Protein 2QMM (pdb70)

Organism: Archaeoglobus fulgidus (strain ATCC 49558 / DSM 4304 / JCM 9628 / NBRC 100126 / VC-16) (NCBI:txid224325)

Radius of gyration: 20.53 Å; Cα contacts (8 Å, |Δi|>4): 868; chains: 2; bounding box: 41×50×58 Å

Nearest PDB structures (foldseek):
  2qmm-assembly1_B  TM=1.003E+00  e=4.611E-43  Archaeoglobus fulgidus DSM 4304
  3ai9-assembly1_X-2  TM=9.465E-01  e=9.111E-26  Methanocaldococcus jannaschii
  3aia-assembly1_B  TM=9.399E-01  e=1.094E-24  Methanocaldococcus jannaschii
  2qwv-assembly1_B  TM=9.094E-01  e=4.463E-18  Vibrio cholerae O1 biovar El Tor str. N16961
  2qwv-assembly1_A  TM=8.993E-01  e=8.805E-17  Vibrio cholerae O1 biovar El Tor str. N16961

Structure (mmCIF, N/CA/C/O backbone):
data_2QMM
#
_entry.id   2QMM
#
_cell.length_a   70.309
_cell.length_b   79.384
_cell.length_c   105.444
_cell.angle_alpha   90.00
_cell.angle_beta   90.00
_cell.angle_gamma   90.00
#
_symmetry.space_group_name_H-M   'P 21 21 21'
#
loop_
_entity.id
_entity.type
_entity.pdbx_description
1 polymer 'UPF0217 protein AF_1056'
2 non-polymer S-ADENOSYLMETHIONINE
3 water water
#
loop_
_atom_site.group_PDB
_atom_site.id
_atom_site.type_symbol
_atom_site.label_atom_id
_atom_site.label_alt_id
_atom_site.label_comp_id
_atom_site.label_asym_id
_atom_site.label_entity_id
_atom_site.label_seq_id
_atom_site.pdbx_PDB_ins_code
_atom_site.Cartn_x
_atom_site.Cartn_y
_atom_site.Cartn_z
_atom_site.occupancy
_atom_site.B_iso_or_equiv
_atom_site.auth_seq_id
_atom_site.auth_comp_id
_atom_site.auth_asym_id
_atom_site.auth_atom_id
_atom_site.pdbx_PDB_model_num
ATOM 1 N N . ALA A 1 3 ? -13.882 46.297 -15.081 1.00 27.02 94 ALA A N 1
ATOM 2 C CA . ALA A 1 3 ? -12.448 45.904 -14.975 1.00 25.91 94 ALA A CA 1
ATOM 3 C C . ALA A 1 3 ? -12.316 44.435 -15.391 1.00 24.81 94 ALA A C 1
ATOM 4 O O . ALA A 1 3 ? -13.066 43.569 -14.919 1.00 25.35 94 ALA A O 1
ATOM 6 N N . VAL A 1 4 ? -11.375 44.154 -16.284 1.00 22.60 95 VAL A N 1
ATOM 7 C CA . VAL A 1 4 ? -11.136 42.790 -16.738 1.00 20.92 95 VAL A CA 1
ATOM 8 C C . VAL A 1 4 ? -9.624 42.605 -16.807 1.00 19.90 95 VAL A C 1
ATOM 9 O O . VAL A 1 4 ? -8.875 43.586 -16.864 1.00 20.46 95 VAL A O 1
ATOM 13 N N . ARG A 1 5 ? -9.169 41.355 -16.772 1.00 17.05 96 ARG A N 1
ATOM 14 C CA . ARG A 1 5 ? -7.728 41.109 -16.824 1.00 15.35 96 ARG A CA 1
ATOM 15 C C . ARG A 1 5 ? -7.518 40.039 -17.871 1.00 14.80 96 ARG A C 1
ATOM 16 O O . ARG A 1 5 ? -8.276 39.080 -17.911 1.00 14.07 96 ARG A O 1
ATOM 24 N N . GLY A 1 6 ? -6.489 40.190 -18.710 1.00 13.67 97 GLY A N 1
ATOM 25 C CA . GLY A 1 6 ? -6.204 39.222 -19.765 1.00 13.10 97 GLY A CA 1
ATOM 26 C C . GLY A 1 6 ? -4.738 38.839 -19.812 1.00 12.50 97 GLY A C 1
ATOM 27 O O . GLY A 1 6 ? -3.907 39.635 -19.403 1.00 13.03 97 GLY A O 1
ATOM 28 N N . PHE A 1 7 ? -4.425 37.619 -20.293 1.00 11.13 98 PHE A N 1
ATOM 29 C CA . PHE A 1 7 ? -3.021 37.152 -20.479 1.00 11.12 98 PHE A CA 1
ATOM 30 C C . PHE A 1 7 ? -2.909 36.499 -21.824 1.00 12.08 98 PHE A C 1
ATOM 31 O O . PHE A 1 7 ? -3.805 35.750 -22.217 1.00 13.15 98 PHE A O 1
ATOM 39 N N . LEU A 1 8 ? -1.823 36.800 -22.553 1.00 11.78 99 LEU A N 1
ATOM 40 C CA . LEU A 1 8 ? -1.531 36.139 -23.801 1.00 12.25 99 LEU A CA 1
ATOM 41 C C . LEU A 1 8 ? -0.154 35.525 -23.621 1.00 12.01 99 LEU A C 1
ATOM 42 O O . LEU A 1 8 ? 0.833 36.251 -23.401 1.00 13.03 99 LEU A O 1
ATOM 47 N N . ILE A 1 9 ? -0.119 34.200 -23.622 1.00 11.44 100 ILE A N 1
ATOM 48 C CA . ILE A 1 9 ? 1.136 33.479 -23.437 1.00 12.82 100 ILE A CA 1
ATOM 49 C C . ILE A 1 9 ? 1.554 32.918 -24.790 1.00 12.01 100 ILE A C 1
ATOM 50 O O . ILE A 1 9 ? 0.791 32.182 -25.428 1.00 12.73 100 ILE A O 1
ATOM 55 N N . VAL A 1 10 ? 2.781 33.219 -25.227 1.00 12.21 101 VAL A N 1
ATOM 56 C CA . VAL A 1 10 ? 3.219 32.850 -26.571 1.00 13.98 101 VAL A CA 1
ATOM 57 C C . VAL A 1 10 ? 4.134 31.604 -26.447 1.00 13.90 101 VAL A C 1
ATOM 58 O O . VAL A 1 10 ? 5.242 31.695 -25.912 1.00 14.94 101 VAL A O 1
ATOM 62 N N . GLY A 1 11 ? 3.655 30.455 -26.943 1.00 13.65 102 GLY A N 1
ATOM 63 C CA . GLY A 1 11 ? 4.368 29.181 -26.855 1.00 13.59 102 GLY A CA 1
ATOM 64 C C . GLY A 1 11 ? 5.000 28.899 -28.203 1.00 14.54 102 GLY A C 1
ATOM 65 O O . GLY A 1 11 ? 4.369 28.310 -29.071 1.00 14.16 102 GLY A O 1
ATOM 66 N N . ASN A 1 12 ? 6.229 29.359 -28.407 1.00 14.43 103 ASN A N 1
ATOM 67 C CA . ASN A 1 12 ? 6.812 29.284 -29.763 1.00 15.80 103 ASN A CA 1
ATOM 68 C C . ASN A 1 12 ? 7.059 27.852 -30.253 1.00 16.23 103 ASN A C 1
ATOM 69 O O . ASN A 1 12 ? 7.149 27.586 -31.471 1.00 16.28 103 ASN A O 1
ATOM 74 N N . LYS A 1 13 ? 7.122 26.935 -29.297 1.00 15.03 104 LYS A N 1
ATOM 75 C CA . LYS A 1 13 ? 7.412 25.525 -29.604 1.00 16.15 104 LYS A CA 1
ATOM 76 C C . LYS A 1 13 ? 6.248 24.578 -29.334 1.00 15.47 104 LYS A C 1
ATOM 77 O O . LYS A 1 13 ? 6.291 23.394 -29.712 1.00 14.33 104 LYS A O 1
ATOM 83 N N . ALA A 1 14 ? 5.183 25.115 -28.749 1.00 15.14 105 ALA A N 1
ATOM 84 C CA . ALA A 1 14 ? 4.094 24.290 -28.194 1.00 14.91 105 ALA A CA 1
ATOM 85 C C . ALA A 1 14 ? 3.343 23.525 -29.281 1.00 15.78 105 ALA A C 1
ATOM 86 O O . ALA A 1 14 ? 2.980 24.087 -30.308 1.00 15.16 105 ALA A O 1
ATOM 88 N N . PHE A 1 15 ? 3.143 22.225 -29.059 1.00 15.27 106 PHE A N 1
ATOM 89 C CA . PHE A 1 15 ? 2.525 21.370 -30.069 1.00 15.35 106 PHE A CA 1
ATOM 90 C C . PHE A 1 15 ? 1.147 21.838 -30.436 1.00 15.10 106 PHE A C 1
ATOM 91 O O . PHE A 1 15 ? 0.469 22.461 -29.624 1.00 15.03 106 PHE A O 1
ATOM 99 N N . THR A 1 16 ? 0.748 21.579 -31.681 1.00 14.28 107 THR A N 1
ATOM 100 C CA . THR A 1 16 ? -0.557 22.003 -32.173 1.00 14.52 107 THR A CA 1
ATOM 101 C C . THR A 1 16 ? -1.512 20.847 -32.587 1.00 15.96 107 THR A C 1
ATOM 102 O O . THR A 1 16 ? -2.501 21.044 -33.307 1.00 15.88 107 THR A O 1
ATOM 106 N N . GLN A 1 17 ? -1.219 19.654 -32.099 1.00 17.13 108 GLN A N 1
ATOM 107 C CA . GLN A 1 17 ? -2.150 18.542 -32.183 1.00 18.33 108 GLN A CA 1
ATOM 108 C C . GLN A 1 17 ? -2.131 17.792 -30.831 1.00 17.43 108 GLN A C 1
ATOM 109 O O . GLN A 1 17 ? -1.246 18.055 -29.989 1.00 18.49 108 GLN A O 1
ATOM 115 N N . PRO A 1 18 ? -3.135 16.914 -30.577 1.00 16.72 109 PRO A N 1
ATOM 116 C CA . PRO A 1 18 ? -3.080 16.145 -29.315 1.00 16.72 109 PRO A CA 1
ATOM 117 C C . PRO A 1 18 ? -1.685 15.535 -29.040 1.00 16.01 109 PRO A C 1
ATOM 118 O O . PRO A 1 18 ? -0.954 15.166 -29.964 1.00 15.73 109 PRO A O 1
ATOM 122 N N . PHE A 1 19 ? -1.307 15.471 -27.765 1.00 15.02 110 PHE A N 1
ATOM 123 C CA . PHE A 1 19 ? 0.051 15.111 -27.352 1.00 15.54 110 PHE A CA 1
ATOM 124 C C . PHE A 1 19 ? -0.023 14.197 -26.116 1.00 15.25 110 PHE A C 1
ATOM 125 O O . PHE A 1 19 ? -1.077 14.067 -25.492 1.00 16.32 110 PHE A O 1
ATOM 133 N N . SER A 1 20 ? 1.096 13.617 -25.715 1.00 15.83 111 SER A N 1
ATOM 134 C CA . SER A 1 20 ? 1.053 12.673 -24.581 1.00 16.64 111 SER A CA 1
ATOM 135 C C . SER A 1 20 ? 1.039 13.395 -23.236 1.00 16.32 111 SER A C 1
ATOM 136 O O . SER A 1 20 ? 1.900 14.217 -22.978 1.00 16.59 111 SER A O 1
ATOM 139 N N . LEU A 1 21 ? 0.118 13.012 -22.366 1.00 15.89 112 LEU A N 1
ATOM 140 C CA . LEU A 1 21 ? -0.015 13.722 -21.095 1.00 16.99 112 LEU A CA 1
ATOM 141 C C . LEU A 1 21 ? 1.071 13.428 -20.076 1.00 17.43 112 LEU A C 1
ATOM 142 O O . LEU A 1 21 ? 1.137 14.111 -19.040 1.00 18.39 112 LEU A O 1
ATOM 147 N N . ASN A 1 22 ? 1.893 12.401 -20.334 1.00 16.49 113 ASN A N 1
ATOM 148 C CA . ASN A 1 22 ? 2.934 12.021 -19.388 1.00 16.93 113 ASN A CA 1
ATOM 149 C C . ASN A 1 22 ? 4.188 12.847 -19.620 1.00 17.10 113 ASN A C 1
ATOM 150 O O . ASN A 1 22 ? 5.133 12.714 -18.843 1.00 17.73 113 ASN A O 1
ATOM 155 N N . ASP A 1 23 ? 4.249 13.620 -20.724 1.00 16.25 114 ASP A N 1
ATOM 156 C CA . ASP A 1 23 ? 5.481 14.367 -21.025 1.00 15.72 114 ASP A CA 1
ATOM 157 C C . ASP A 1 23 ? 5.175 15.788 -21.516 1.00 14.15 114 ASP A C 1
ATOM 158 O O . ASP A 1 23 ? 5.258 16.084 -22.710 1.00 13.79 114 ASP A O 1
ATOM 163 N N . LEU A 1 24 ? 4.794 16.655 -20.580 1.00 13.89 115 LEU A N 1
ATOM 164 C CA . LEU A 1 24 ? 4.346 17.982 -20.951 1.00 13.54 115 LEU A CA 1
ATOM 165 C C . LEU A 1 24 ? 5.493 18.822 -21.463 1.00 14.20 115 LEU A C 1
ATOM 166 O O . LEU A 1 24 ? 5.309 19.490 -22.438 1.00 15.32 115 LEU A O 1
ATOM 171 N N . PRO A 1 25 ? 6.687 18.768 -20.831 1.00 14.71 116 PRO A N 1
ATOM 172 C CA . PRO A 1 25 ? 7.822 19.511 -21.425 1.00 15.00 116 PRO A CA 1
ATOM 173 C C . PRO A 1 25 ? 8.199 19.059 -22.834 1.00 15.26 116 PRO A C 1
ATOM 174 O O . PRO A 1 25 ? 8.570 19.897 -23.673 1.00 14.85 116 PRO A O 1
ATOM 178 N N . GLY A 1 26 ? 8.060 17.759 -23.106 1.00 14.41 117 GLY A N 1
ATOM 179 C CA . GLY A 1 26 ? 8.375 17.225 -24.425 1.00 15.04 117 GLY A CA 1
ATOM 180 C C . GLY A 1 26 ? 7.414 17.617 -25.525 1.00 15.39 117 GLY A C 1
ATOM 181 O O . GLY A 1 26 ? 7.704 17.420 -26.700 1.00 16.36 117 GLY A O 1
ATOM 182 N N . ALA A 1 27 ? 6.241 18.142 -25.167 1.00 13.81 118 ALA A N 1
ATOM 183 C CA . ALA A 1 27 ? 5.287 18.633 -26.165 1.00 14.46 118 ALA A CA 1
ATOM 184 C C . ALA A 1 27 ? 5.538 20.143 -26.461 1.00 15.14 118 ALA A C 1
ATOM 185 O O . ALA A 1 27 ? 4.592 20.922 -26.541 1.00 14.34 118 ALA A O 1
ATOM 187 N N . GLY A 1 28 ? 6.815 20.523 -26.581 1.00 15.18 119 GLY A N 1
ATOM 188 C CA . GLY A 1 28 ? 7.202 21.889 -26.957 1.00 15.49 119 GLY A CA 1
ATOM 189 C C . GLY A 1 28 ? 6.993 22.862 -25.798 1.00 15.40 119 GLY A C 1
ATOM 190 O O . GLY A 1 28 ? 6.522 23.982 -25.991 1.00 15.40 119 GLY A O 1
ATOM 191 N N . ARG A 1 29 ? 7.352 22.401 -24.600 1.00 15.06 120 ARG A N 1
ATOM 192 C CA . ARG A 1 29 ? 7.288 23.160 -23.329 1.00 15.08 120 ARG A CA 1
ATOM 193 C C . ARG A 1 29 ? 5.828 23.525 -23.060 1.00 14.17 120 ARG A C 1
ATOM 194 O O . ARG A 1 29 ? 5.500 24.626 -22.656 1.00 13.06 120 ARG A O 1
ATOM 202 N N . MET A 1 30 ? 4.956 22.537 -23.241 1.00 14.18 121 MET A N 1
ATOM 203 C CA . MET A 1 30 ? 3.535 22.712 -22.937 1.00 13.55 121 MET A CA 1
ATOM 204 C C . MET A 1 30 ? 3.327 22.972 -21.456 1.00 12.90 121 MET A C 1
ATOM 205 O O . MET A 1 30 ? 2.340 23.597 -21.077 1.00 11.89 121 MET A O 1
ATOM 210 N N . ASP A 1 31 ? 4.227 22.453 -20.608 1.00 12.43 122 ASP A N 1
ATOM 211 C CA . ASP A 1 31 ? 4.140 22.667 -19.165 1.00 12.61 122 ASP A CA 1
ATOM 212 C C . ASP A 1 31 ? 4.164 24.159 -18.788 1.00 12.78 122 ASP A C 1
ATOM 213 O O . ASP A 1 31 ? 3.499 24.583 -17.823 1.00 12.01 122 ASP A O 1
ATOM 218 N N . VAL A 1 32 ? 4.890 24.963 -19.565 1.00 11.73 123 VAL A N 1
ATOM 219 C CA . VAL A 1 32 ? 4.958 26.414 -19.272 1.00 12.40 123 VAL A CA 1
ATOM 220 C C . VAL A 1 32 ? 3.552 26.973 -19.468 1.00 12.34 123 VAL A C 1
ATOM 221 O O . VAL A 1 32 ? 3.025 27.726 -18.610 1.00 12.30 123 VAL A O 1
ATOM 225 N N . LEU A 1 33 ? 2.921 26.598 -20.581 1.00 12.12 124 LEU A N 1
ATOM 226 C CA . LEU A 1 33 ? 1.578 27.113 -20.889 1.00 12.64 124 LEU A CA 1
ATOM 227 C C . LEU A 1 33 ? 0.565 26.695 -19.814 1.00 12.39 124 LEU A C 1
ATOM 228 O O . LEU A 1 33 ? -0.284 27.506 -19.396 1.00 12.73 124 LEU A O 1
ATOM 233 N N . CYS A 1 34 ? 0.649 25.443 -19.364 1.00 12.80 125 CYS A N 1
ATOM 234 C CA . CYS A 1 34 ? -0.197 24.953 -18.271 1.00 11.93 125 CYS A CA 1
ATOM 235 C C . CYS A 1 34 ? 0.002 25.750 -16.993 1.00 11.83 125 CYS A C 1
ATOM 236 O O . CYS A 1 34 ? -0.987 26.098 -16.335 1.00 12.95 125 CYS A O 1
ATOM 239 N N . ARG A 1 35 ? 1.262 26.006 -16.613 1.00 10.64 126 ARG A N 1
ATOM 240 C CA . ARG A 1 35 ? 1.517 26.738 -15.364 1.00 11.34 126 ARG A CA 1
ATOM 241 C C . ARG A 1 35 ? 0.982 28.164 -15.421 1.00 10.86 126 ARG A C 1
ATOM 242 O O . ARG A 1 35 ? 0.423 28.663 -14.424 1.00 11.21 126 ARG A O 1
ATOM 250 N N . CYS A 1 36 ? 1.178 28.833 -16.580 1.00 10.89 127 CYS A N 1
ATOM 251 C CA . CYS A 1 36 ? 0.706 30.223 -16.730 1.00 9.86 127 CYS A CA 1
ATOM 252 C C . CYS A 1 36 ? -0.831 30.222 -16.637 1.00 10.56 127 CYS A C 1
ATOM 253 O O . CYS A 1 36 ? -1.408 31.142 -16.050 1.00 11.13 127 CYS A O 1
ATOM 256 N N . THR A 1 37 ? -1.484 29.245 -17.264 1.00 9.50 128 THR A N 1
ATOM 257 C CA . THR A 1 37 ? -2.961 29.213 -17.265 1.00 11.29 128 THR A CA 1
ATOM 258 C C . THR A 1 37 ? -3.475 29.091 -15.834 1.00 11.11 128 THR A C 1
ATOM 259 O O . THR A 1 37 ? -4.378 29.826 -15.393 1.00 11.87 128 THR A O 1
ATOM 263 N N . SER A 1 38 ? -2.887 28.148 -15.084 1.00 11.31 129 SER A N 1
ATOM 264 C CA . SER A 1 38 ? -3.245 27.929 -13.708 1.00 10.78 129 SER A CA 1
ATOM 265 C C . SER A 1 38 ? -3.034 29.188 -12.846 1.00 11.33 129 SER A C 1
ATOM 266 O O . SER A 1 38 ? -3.961 29.648 -12.158 1.00 9.81 129 SER A O 1
ATOM 269 N N . GLN A 1 39 ? -1.855 29.792 -12.925 1.00 10.32 130 GLN A N 1
ATOM 270 C CA . GLN A 1 39 ? -1.560 30.985 -12.137 1.00 11.37 130 GLN A CA 1
ATOM 271 C C . GLN A 1 39 ? -2.404 32.209 -12.539 1.00 11.31 130 GLN A C 1
ATOM 272 O O . GLN A 1 39 ? -2.629 33.078 -11.714 1.00 11.91 130 GLN A O 1
ATOM 278 N N . ALA A 1 40 ? -2.878 32.248 -13.783 1.00 11.12 131 ALA A N 1
ATOM 279 C CA . ALA A 1 40 ? -3.741 33.362 -14.295 1.00 11.91 131 ALA A CA 1
ATOM 280 C C . ALA A 1 40 ? -5.134 33.277 -13.694 1.00 12.30 131 ALA A C 1
ATOM 281 O O . ALA A 1 40 ? -5.767 34.306 -13.414 1.00 12.65 131 ALA A O 1
ATOM 283 N N . LEU A 1 41 ? -5.610 32.038 -13.534 1.00 11.61 132 LEU A N 1
ATOM 284 C CA . LEU A 1 41 ? -7.020 31.745 -13.218 1.00 11.99 132 LEU A CA 1
ATOM 285 C C . LEU A 1 41 ? -7.309 31.515 -11.746 1.00 12.88 132 LEU A C 1
ATOM 286 O O . LEU A 1 41 ? -8.350 31.954 -11.265 1.00 14.58 132 LEU A O 1
ATOM 291 N N . PHE A 1 42 ? -6.421 30.819 -11.032 1.00 12.85 133 PHE A N 1
ATOM 292 C CA . PHE A 1 42 ? -6.779 30.316 -9.691 1.00 12.47 133 PHE A CA 1
ATOM 293 C C . PHE A 1 42 ? -6.254 31.126 -8.527 1.00 13.48 133 PHE A C 1
ATOM 294 O O . PHE A 1 42 ? -5.084 31.534 -8.487 1.00 12.24 133 PHE A O 1
ATOM 302 N N . ILE A 1 43 ? -7.132 31.271 -7.534 1.00 13.58 134 ILE A N 1
ATOM 303 C CA . ILE A 1 43 ? -6.736 31.653 -6.198 1.00 13.71 134 ILE A CA 1
ATOM 304 C C . ILE A 1 43 ? -7.335 30.670 -5.173 1.00 14.43 134 ILE A C 1
ATOM 305 O O . ILE A 1 43 ? -7.913 29.650 -5.546 1.00 14.01 134 ILE A O 1
ATOM 310 N N . SER A 1 44 ? -7.181 30.961 -3.891 1.00 16.03 135 SER A N 1
ATOM 311 C CA . SER A 1 44 ? -7.439 29.888 -2.935 1.00 17.90 135 SER A CA 1
ATOM 312 C C . SER A 1 44 ? -8.918 29.444 -2.975 1.00 18.34 135 SER A C 1
ATOM 313 O O . SER A 1 44 ? -9.194 28.229 -2.905 1.00 17.57 135 SER A O 1
ATOM 316 N N . HIS A 1 45 ? -9.821 30.398 -3.218 1.00 17.21 136 HIS A N 1
ATOM 317 C CA . HIS A 1 45 ? -11.282 30.128 -3.281 1.00 20.04 136 HIS A CA 1
ATOM 318 C C . HIS A 1 45 ? -11.807 29.574 -4.593 1.00 18.89 136 HIS A C 1
ATOM 319 O O . HIS A 1 45 ? -12.947 29.112 -4.654 1.00 20.44 136 HIS A O 1
ATOM 326 N N . GLY A 1 46 ? -11.002 29.597 -5.647 1.00 17.95 137 GLY A N 1
ATOM 327 C CA . GLY A 1 46 ? -11.472 29.155 -6.945 1.00 16.46 137 GLY A CA 1
ATOM 328 C C . GLY A 1 46 ? -10.961 30.074 -8.035 1.00 16.60 137 GLY A C 1
ATOM 329 O O . GLY A 1 46 ? -9.831 30.595 -7.955 1.00 16.50 137 GLY A O 1
ATOM 330 N N . ILE A 1 47 ? -11.772 30.270 -9.053 1.00 15.87 138 ILE A N 1
ATOM 331 C CA . ILE A 1 47 ? -11.305 30.943 -10.280 1.00 16.25 138 ILE A CA 1
ATOM 332 C C . ILE A 1 47 ? -11.623 32.433 -10.214 1.00 17.03 138 ILE A C 1
ATOM 333 O O . ILE A 1 47 ? -12.687 32.851 -9.682 1.00 16.48 138 ILE A O 1
ATOM 338 N N . ARG A 1 48 ? -10.684 33.240 -10.700 1.00 16.55 139 ARG A N 1
ATOM 339 C CA . ARG A 1 48 ? -10.912 34.669 -10.838 1.00 17.59 139 ARG A CA 1
ATOM 340 C C . ARG A 1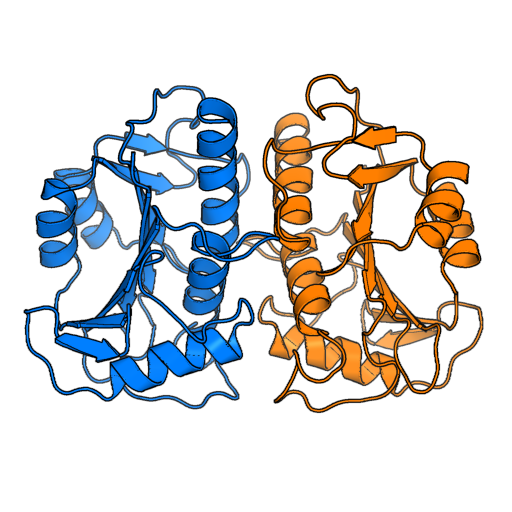 48 ? -11.846 34.870 -12.040 1.00 18.25 139 ARG A C 1
ATOM 341 O O . ARG A 1 48 ? -11.454 34.667 -13.172 1.00 18.85 139 ARG A O 1
ATOM 349 N N . ARG A 1 49 ? -13.066 35.317 -11.800 1.00 20.44 140 ARG A N 1
ATOM 350 C CA . ARG A 1 49 ? -14.036 35.373 -12.914 1.00 22.69 140 ARG A CA 1
ATOM 351 C C . ARG A 1 49 ? -13.887 36.533 -13.941 1.00 21.52 140 ARG A C 1
ATOM 352 O O . ARG A 1 49 ? -14.596 36.570 -14.938 1.00 21.41 140 ARG A O 1
ATOM 360 N N . ASP A 1 50 ? -12.971 37.457 -13.692 1.00 19.85 141 ASP A N 1
ATOM 361 C CA . ASP A 1 50 ? -12.746 38.594 -14.626 1.00 19.91 141 ASP A CA 1
ATOM 362 C C . ASP A 1 50 ? -11.527 38.357 -15.517 1.00 17.56 141 ASP A C 1
ATOM 363 O O . ASP A 1 50 ? -11.023 39.292 -16.162 1.00 16.08 141 ASP A O 1
ATOM 368 N N . VAL A 1 51 ? -11.042 37.110 -15.542 1.00 15.72 142 VAL A N 1
ATOM 369 C CA . VAL A 1 51 ? -9.811 36.776 -16.292 1.00 14.03 142 VAL A CA 1
ATOM 370 C C . VAL A 1 51 ? -10.083 35.994 -17.585 1.00 14.10 142 VAL A C 1
ATOM 371 O O . VAL A 1 51 ? -10.926 35.081 -17.611 1.00 14.04 142 VAL A O 1
ATOM 375 N N . GLU A 1 52 ? -9.328 36.309 -18.644 1.00 13.37 143 GLU A N 1
ATOM 376 C CA . GLU A 1 52 ? -9.256 35.428 -19.796 1.00 14.11 143 GLU A CA 1
ATOM 377 C C . GLU A 1 52 ? -7.789 35.086 -20.048 1.00 14.04 143 GLU A C 1
ATOM 378 O O . GLU A 1 52 ? -6.937 35.934 -19.907 1.00 13.83 143 GLU A O 1
ATOM 384 N N . VAL A 1 53 ? -7.540 33.837 -20.436 1.00 13.32 144 VAL A N 1
ATOM 385 C CA . VAL A 1 53 ? -6.222 33.368 -20.769 1.00 12.41 144 VAL A CA 1
ATOM 386 C C . VAL A 1 53 ? -6.247 33.046 -22.257 1.00 12.95 144 VAL A C 1
ATOM 387 O O . VAL A 1 53 ? -7.110 32.265 -22.724 1.00 14.32 144 VAL A O 1
ATOM 391 N N . TYR A 1 54 ? -5.310 33.621 -23.008 1.00 12.91 145 TYR A N 1
ATOM 392 C CA . TYR A 1 54 ? -5.163 33.296 -24.422 1.00 13.23 145 TYR A CA 1
ATOM 393 C C . TYR A 1 54 ? -3.799 32.634 -24.579 1.00 13.66 145 TYR A C 1
ATOM 394 O O . TYR A 1 54 ? -2.809 33.168 -24.127 1.00 13.31 145 TYR A O 1
ATOM 403 N N . LEU A 1 55 ? -3.774 31.451 -25.174 1.00 13.19 146 LEU A N 1
ATOM 404 C CA . LEU A 1 55 ? -2.521 30.724 -25.406 1.00 14.25 146 LEU A CA 1
ATOM 405 C C . LEU A 1 55 ? -2.329 30.677 -26.917 1.00 13.69 146 LEU A C 1
ATOM 406 O O . LEU A 1 55 ? -3.280 30.403 -27.644 1.00 14.49 146 LEU A O 1
ATOM 411 N N . LEU A 1 56 ? -1.126 31.014 -27.371 1.00 14.81 147 LEU A N 1
ATOM 412 C CA . LEU A 1 56 ? -0.767 30.946 -28.791 1.00 14.20 147 LEU A CA 1
ATOM 413 C C . LEU A 1 56 ? 0.277 29.855 -28.933 1.00 13.99 147 LEU A C 1
ATOM 414 O O . LEU A 1 56 ? 1.326 29.890 -28.268 1.00 14.59 147 LEU A O 1
ATOM 419 N N . LEU A 1 57 ? -0.046 28.873 -29.745 1.00 12.65 148 LEU A N 1
ATOM 420 C CA . LEU A 1 57 ? 0.787 27.686 -29.885 1.00 13.46 148 LEU A CA 1
ATOM 421 C C . LEU A 1 57 ? 1.298 27.626 -31.336 1.00 12.29 148 LEU A C 1
ATOM 422 O O . LEU A 1 57 ? 0.513 27.545 -32.290 1.00 13.37 148 LEU A O 1
ATOM 427 N N . LEU A 1 58 ? 2.602 27.697 -31.479 1.00 13.75 149 LEU A N 1
ATOM 428 C CA . LEU A 1 58 ? 3.215 27.830 -32.793 1.00 14.97 149 LEU A CA 1
ATOM 429 C C . LEU A 1 58 ? 4.068 26.634 -33.190 1.00 15.75 149 LEU A C 1
ATOM 430 O O . LEU A 1 58 ? 4.727 26.647 -34.244 1.00 14.57 149 LEU A O 1
ATOM 435 N N . GLY A 1 59 ? 4.051 25.587 -32.369 1.00 16.32 150 GLY A N 1
ATOM 436 C CA . GLY A 1 59 ? 4.851 24.401 -32.655 1.00 17.32 150 GLY A CA 1
ATOM 437 C C . GLY A 1 59 ? 4.176 23.505 -33.685 1.00 18.76 150 GLY A C 1
ATOM 438 O O . GLY A 1 59 ? 3.062 23.773 -34.119 1.00 17.49 150 GLY A O 1
ATOM 439 N N . PRO A 1 60 ? 4.852 22.402 -34.076 1.00 19.76 151 PRO A N 1
ATOM 440 C CA . PRO A 1 60 ? 4.272 21.478 -35.056 1.00 20.34 151 PRO A CA 1
ATOM 441 C C . PRO A 1 60 ? 3.087 20.631 -34.506 1.00 20.94 151 PRO A C 1
ATOM 442 O O . PRO A 1 60 ? 2.895 20.512 -33.301 1.00 20.23 151 PRO A O 1
ATOM 446 N N . PRO A 1 61 ? 2.304 20.008 -35.389 1.00 22.28 152 PRO A N 1
ATOM 447 C CA . PRO A 1 61 ? 2.440 20.001 -36.857 1.00 22.82 152 PRO A CA 1
ATOM 448 C C . PRO A 1 61 ? 1.565 20.993 -37.625 1.00 23.32 152 PRO A C 1
ATOM 449 O O . PRO A 1 61 ? 1.701 21.118 -38.840 1.00 23.86 152 PRO A O 1
ATOM 453 N N . SER A 1 62 ? 0.648 21.666 -36.946 1.00 22.15 153 SER A N 1
ATOM 454 C CA . SER A 1 62 ? -0.342 22.463 -37.664 1.00 23.18 153 SER A CA 1
ATOM 455 C C . SER A 1 62 ? -0.528 23.880 -37.088 1.00 20.97 153 SER A C 1
ATOM 456 O O . SER A 1 62 ? -1.653 24.235 -36.747 1.00 21.52 153 SER A O 1
ATOM 459 N N . PRO A 1 63 ? 0.557 24.681 -36.980 1.00 19.90 154 PRO A N 1
ATOM 460 C CA . PRO A 1 63 ? 0.420 26.034 -36.387 1.00 19.98 154 PRO A CA 1
ATOM 461 C C . PRO A 1 63 ? -0.122 27.063 -37.388 1.00 20.34 154 PRO A C 1
ATOM 462 O O . PRO A 1 63 ? -0.062 26.789 -38.590 1.00 20.04 154 PRO A O 1
ATOM 466 N N . PRO A 1 64 ? -0.639 28.241 -36.916 1.00 19.70 155 PRO A N 1
ATOM 467 C CA . PRO A 1 64 ? -0.829 28.566 -35.518 1.00 18.71 155 PRO A CA 1
ATOM 468 C C . PRO A 1 64 ? -2.146 28.022 -35.015 1.00 18.21 155 PRO A C 1
ATOM 469 O O . PRO A 1 64 ? -3.089 27.822 -35.782 1.00 17.12 155 PRO A O 1
ATOM 473 N N . LYS A 1 65 ? -2.222 27.777 -33.714 1.00 16.77 156 LYS A N 1
ATOM 474 C CA . LYS A 1 65 ? -3.515 27.583 -33.098 1.00 16.84 156 LYS A CA 1
ATOM 475 C C . LYS A 1 65 ? -3.527 28.449 -31.856 1.00 16.96 156 LYS A C 1
ATOM 476 O O . LYS A 1 65 ? -2.483 28.669 -31.210 1.00 16.45 156 LYS A O 1
ATOM 482 N N . SER A 1 66 ? -4.701 28.937 -31.499 1.00 16.53 157 SER A N 1
ATOM 483 C CA . SER A 1 66 ? -4.802 29.669 -30.268 1.00 17.28 157 SER A CA 1
ATOM 484 C C . SER A 1 66 ? -5.982 29.168 -29.444 1.00 17.17 157 SER A C 1
ATOM 485 O O . SER A 1 66 ? -6.952 28.626 -29.990 1.00 18.32 157 SER A O 1
ATOM 488 N N . ILE A 1 67 ? -5.859 29.305 -28.132 1.00 15.58 158 ILE A N 1
ATOM 489 C CA . ILE A 1 67 ? -6.865 28.787 -27.217 1.00 15.62 158 ILE A CA 1
ATOM 490 C C . ILE A 1 67 ? -7.295 29.898 -26.282 1.00 14.81 158 ILE A C 1
ATOM 491 O O . ILE A 1 67 ? -6.453 30.598 -25.708 1.00 16.07 158 ILE A O 1
ATOM 496 N N . LEU A 1 68 ? -8.593 30.056 -26.114 1.00 14.06 159 LEU A N 1
ATOM 497 C CA . LEU A 1 68 ? -9.126 30.996 -25.152 1.00 15.20 159 LEU A CA 1
ATOM 498 C C . LEU A 1 68 ? -9.820 30.227 -24.019 1.00 15.00 159 LEU A C 1
ATOM 499 O O . LEU A 1 68 ? -10.652 29.376 -24.277 1.00 16.37 159 LEU A O 1
ATOM 504 N N . ILE A 1 69 ? -9.435 30.533 -22.780 1.00 14.64 160 ILE A N 1
ATOM 505 C CA . ILE A 1 69 ? -10.102 30.022 -21.563 1.00 14.37 160 ILE A CA 1
ATOM 506 C C . ILE A 1 69 ? -10.700 31.201 -20.807 1.00 14.69 160 ILE A C 1
ATOM 507 O O . ILE A 1 69 ? -9.986 32.098 -20.405 1.00 13.63 160 ILE A O 1
ATOM 512 N N . LYS A 1 70 ? -12.025 31.180 -20.620 1.00 15.18 161 LYS A N 1
ATOM 513 C CA . LYS A 1 70 ? -12.741 32.266 -19.993 1.00 16.07 161 LYS A CA 1
ATOM 514 C C . LYS A 1 70 ? -12.991 31.893 -18.564 1.00 16.14 161 LYS A C 1
ATOM 515 O O . LYS A 1 70 ? -13.775 30.964 -18.294 1.00 18.34 161 LYS A O 1
ATOM 521 N N . GLY A 1 71 ? -12.332 32.606 -17.651 1.00 17.25 162 GLY A N 1
ATOM 522 C CA . GLY A 1 71 ? -12.489 32.438 -16.196 1.00 18.11 162 GLY A CA 1
ATOM 523 C C . GLY A 1 71 ? -13.953 32.415 -15.757 1.00 21.25 162 GLY A C 1
ATOM 524 O O . GLY A 1 71 ? -14.309 31.675 -14.859 1.00 20.06 162 GLY A O 1
ATOM 525 N N . ASP A 1 72 ? -14.809 33.215 -16.396 1.00 21.55 163 ASP A N 1
ATOM 526 C CA . ASP A 1 72 ? -16.208 33.282 -15.956 1.00 23.43 163 ASP A CA 1
ATOM 527 C C . ASP A 1 72 ? -17.096 32.114 -16.434 1.00 21.69 163 ASP A C 1
ATOM 528 O O . ASP A 1 72 ? -18.241 32.010 -16.028 1.00 22.86 163 ASP A O 1
ATOM 533 N N . GLU A 1 73 ? -16.587 31.259 -17.317 1.00 19.99 164 GLU A N 1
ATOM 534 C CA . GLU A 1 73 ? -17.379 30.165 -17.863 1.00 19.87 164 GLU A CA 1
ATOM 535 C C . GLU A 1 73 ? -16.817 28.762 -17.637 1.00 19.65 164 GLU A C 1
ATOM 536 O O . GLU A 1 73 ? -17.523 27.760 -17.760 1.00 19.12 164 GLU A O 1
ATOM 542 N N . VAL A 1 74 ? -15.516 28.683 -17.408 1.00 18.39 165 VAL A N 1
ATOM 543 C CA . VAL A 1 74 ? -14.878 27.394 -17.403 1.00 18.68 165 VAL A CA 1
ATOM 544 C C . VAL A 1 74 ? -15.348 26.602 -16.154 1.00 18.96 165 VAL A C 1
ATOM 545 O O . VAL A 1 74 ? -15.559 27.202 -15.069 1.00 19.89 165 VAL A O 1
ATOM 549 N N . ARG A 1 75 ? -15.552 25.300 -16.333 1.00 18.92 166 ARG A N 1
ATOM 550 C CA . ARG A 1 75 ? -15.879 24.353 -15.240 1.00 21.17 166 ARG A CA 1
ATOM 551 C C . ARG A 1 75 ? -14.960 23.152 -15.345 1.00 20.03 166 ARG A C 1
ATOM 552 O O . ARG A 1 75 ? -14.433 22.882 -16.416 1.00 22.04 166 ARG A O 1
ATOM 560 N N . ARG A 1 76 ? -14.793 22.410 -14.255 1.00 19.79 167 ARG A N 1
ATOM 561 C CA . ARG A 1 76 ? -14.048 21.151 -14.260 1.00 21.69 167 ARG A CA 1
ATOM 562 C C . ARG A 1 76 ? -12.565 21.414 -14.512 1.00 19.89 167 ARG A C 1
ATOM 563 O O . ARG A 1 76 ? -11.875 20.537 -15.030 1.00 20.80 167 ARG A O 1
ATOM 571 N N . MET A 1 77 ? -12.074 22.609 -14.172 1.00 17.00 168 MET A N 1
ATOM 572 C CA . MET A 1 77 ? -10.625 22.840 -14.308 1.00 15.20 168 MET A CA 1
ATOM 573 C C . MET A 1 77 ? -10.029 22.960 -12.919 1.00 15.16 168 MET A C 1
ATOM 574 O O . MET A 1 77 ? -10.639 23.537 -12.011 1.00 14.27 168 MET A O 1
ATOM 579 N N . SER A 1 78 ? -8.815 22.448 -12.797 1.00 15.71 169 SER A N 1
ATOM 580 C CA . SER A 1 78 ? -8.066 22.442 -11.530 1.00 17.10 169 SER A CA 1
ATOM 581 C C . SER A 1 78 ? -6.662 23.025 -11.775 1.00 15.60 169 SER A C 1
ATOM 582 O O . SER A 1 78 ? -6.216 23.067 -12.912 1.00 16.05 169 SER A O 1
ATOM 585 N N . PRO A 1 79 ? -5.975 23.483 -10.713 1.00 15.04 170 PRO A N 1
ATOM 586 C CA . PRO A 1 79 ? -4.727 24.198 -10.988 1.00 14.44 170 PRO A CA 1
ATOM 587 C C . PRO A 1 79 ? -3.530 23.349 -11.374 1.00 14.34 170 PRO A C 1
ATOM 588 O O . PRO A 1 79 ? -2.477 23.925 -11.674 1.00 14.62 170 PRO A O 1
ATOM 592 N N . ASP A 1 80 ? -3.638 22.021 -11.302 1.00 13.92 171 ASP A N 1
ATOM 593 C CA . ASP A 1 80 ? -2.458 21.196 -11.599 1.00 13.08 171 ASP A CA 1
ATOM 594 C C . ASP A 1 80 ? -2.218 21.157 -13.117 1.00 13.75 171 ASP A C 1
ATOM 595 O O . ASP A 1 80 ? -3.175 21.275 -13.901 1.00 12.65 171 ASP A O 1
ATOM 600 N N . GLU A 1 81 ? -0.954 20.955 -13.527 1.00 13.83 172 GLU A N 1
ATOM 601 C CA . GLU A 1 81 ? -0.595 20.988 -14.937 1.00 14.82 172 GLU A CA 1
ATOM 602 C C . GLU A 1 81 ? -1.337 19.926 -15.716 1.00 13.83 172 GLU A C 1
ATOM 603 O O . GLU A 1 81 ? -1.772 20.203 -16.828 1.00 13.63 172 GLU A O 1
ATOM 609 N N . ARG A 1 82 ? -1.464 18.710 -15.174 1.00 14.09 173 ARG A N 1
ATOM 610 C CA . ARG A 1 82 ? -2.068 17.627 -16.007 1.00 14.63 173 ARG A CA 1
ATOM 611 C C . ARG A 1 82 ? -3.547 17.904 -16.371 1.00 13.42 173 ARG A C 1
ATOM 612 O O . ARG A 1 82 ? -3.999 17.604 -17.476 1.00 14.22 173 ARG A O 1
ATOM 620 N N . ASN A 1 83 ? -4.273 18.480 -15.432 1.00 12.84 174 ASN A N 1
ATOM 621 C CA . ASN A 1 83 ? -5.679 18.852 -15.678 1.00 12.63 174 ASN A CA 1
ATOM 622 C C . ASN A 1 83 ? -5.805 19.889 -16.790 1.00 13.17 174 ASN A C 1
ATOM 623 O O . ASN A 1 83 ? -6.643 19.734 -17.706 1.00 12.39 174 ASN A O 1
ATOM 628 N N . VAL A 1 84 ? -5.009 20.975 -16.679 1.00 12.40 175 VAL A N 1
ATOM 629 C CA . VAL A 1 84 ? -4.985 22.044 -17.700 1.00 12.57 175 VAL A CA 1
ATOM 630 C C . VAL A 1 84 ? -4.546 21.449 -19.034 1.00 13.02 175 VAL A C 1
ATOM 631 O O . VAL A 1 84 ? -5.151 21.743 -20.073 1.00 12.53 175 VAL A O 1
ATOM 635 N N . ALA A 1 85 ? -3.467 20.650 -19.009 1.00 12.77 176 ALA A N 1
ATOM 636 C CA . ALA A 1 85 ? -3.039 19.905 -20.211 1.00 13.89 176 ALA A CA 1
ATOM 637 C C . ALA A 1 85 ? -4.182 19.159 -20.878 1.00 13.70 176 ALA A C 1
ATOM 638 O O . ALA A 1 85 ? -4.311 19.203 -22.110 1.00 14.06 176 ALA A O 1
ATOM 640 N N . GLY A 1 86 ? -5.020 18.509 -20.075 1.00 12.76 177 GLY A N 1
ATOM 641 C CA . GLY A 1 86 ? -6.159 17.766 -20.605 1.00 14.49 177 GLY A CA 1
ATOM 642 C C . GLY A 1 86 ? -7.141 18.641 -21.363 1.00 14.37 177 GLY A C 1
ATOM 643 O O . GLY A 1 86 ? -7.643 18.229 -22.419 1.00 15.06 177 GLY A O 1
ATOM 644 N N . HIS A 1 87 ? -7.417 19.845 -20.841 1.00 13.58 178 HIS A N 1
ATOM 645 C CA . HIS A 1 87 ? -8.243 20.838 -21.553 1.00 13.98 178 HIS A CA 1
ATOM 646 C C . HIS A 1 87 ? -7.617 21.237 -22.898 1.00 14.06 178 HIS A C 1
ATOM 647 O O . HIS A 1 87 ? -8.286 21.294 -23.960 1.00 12.43 178 HIS A O 1
ATOM 654 N N . ILE A 1 88 ? -6.310 21.496 -22.873 1.00 12.85 179 ILE A N 1
ATOM 655 C CA . ILE A 1 88 ? -5.609 21.920 -24.067 1.00 13.23 179 ILE A CA 1
ATOM 656 C C . ILE A 1 88 ? -5.633 20.820 -25.125 1.00 13.08 179 ILE A C 1
ATOM 657 O O . ILE A 1 88 ? -5.916 21.072 -26.318 1.00 13.04 179 ILE A O 1
ATOM 662 N N . LYS A 1 89 ? -5.378 19.598 -24.676 1.00 12.41 180 LYS A N 1
ATOM 663 C CA . LYS A 1 89 ? -5.340 18.467 -25.580 1.00 13.19 180 LYS A CA 1
ATOM 664 C C . LYS A 1 89 ? -6.688 18.258 -26.293 1.00 13.94 180 LYS A C 1
ATOM 665 O O . LYS A 1 89 ? -6.719 17.992 -27.492 1.00 15.22 180 LYS A O 1
ATOM 671 N N . LYS A 1 90 ? -7.788 18.398 -25.564 1.00 15.50 181 LYS A N 1
ATOM 672 C CA . LYS A 1 90 ? -9.118 18.401 -26.211 1.00 16.51 181 LYS A CA 1
ATOM 673 C C . LYS A 1 90 ? -9.284 19.509 -27.240 1.00 17.15 181 LYS A C 1
ATOM 674 O O . LYS A 1 90 ? -9.751 19.257 -28.367 1.00 17.04 181 LYS A O 1
ATOM 680 N N . ALA A 1 91 ? -8.857 20.724 -26.897 1.00 16.77 182 ALA A N 1
ATOM 681 C CA . ALA A 1 91 ? -8.910 21.826 -27.847 1.00 17.01 182 ALA A CA 1
ATOM 682 C C . ALA A 1 91 ? -8.083 21.556 -29.088 1.00 17.17 182 ALA A C 1
ATOM 683 O O . ALA A 1 91 ? -8.491 21.928 -30.193 1.00 17.67 182 ALA A O 1
ATOM 685 N N . LEU A 1 92 ? -6.919 20.923 -28.933 1.00 17.06 183 LEU A N 1
ATOM 686 C CA . LEU A 1 92 ? -6.033 20.718 -30.071 1.00 17.72 183 LEU A CA 1
ATOM 687 C C . LEU A 1 92 ? -6.553 19.664 -31.058 1.00 18.95 183 LEU A C 1
ATOM 688 O O . LEU A 1 92 ? -6.034 19.565 -32.158 1.00 19.46 183 LEU A O 1
ATOM 693 N N . ALA A 1 93 ? -7.584 18.926 -30.661 1.00 19.98 184 ALA A N 1
ATOM 694 C CA . ALA A 1 93 ? -8.177 17.893 -31.497 1.00 21.25 184 ALA A CA 1
ATOM 695 C C . ALA A 1 93 ? -9.319 18.435 -32.364 1.00 22.22 184 ALA A C 1
ATOM 696 O O . ALA A 1 93 ? -9.735 17.774 -33.317 1.00 23.10 184 ALA A O 1
ATOM 698 N N . VAL A 1 94 ? -9.818 19.636 -32.055 1.00 23.01 185 VAL A N 1
ATOM 699 C CA . VAL A 1 94 ? -11.037 20.152 -32.677 1.00 24.19 185 VAL A CA 1
ATOM 700 C C . VAL A 1 94 ? -10.691 20.725 -34.066 1.00 25.09 185 VAL A C 1
ATOM 701 O O . VAL A 1 94 ? -9.703 21.442 -34.203 1.00 24.64 185 VAL A O 1
ATOM 705 N N . GLU A 1 95 ? -11.470 20.390 -35.105 1.00 25.46 186 GLU A N 1
ATOM 706 C CA . GLU A 1 95 ? -11.297 21.065 -36.410 1.00 25.96 186 GLU A CA 1
ATOM 707 C C . GLU A 1 95 ? -11.827 22.487 -36.299 1.00 25.26 186 GLU A C 1
ATOM 708 O O . GLU A 1 95 ? -12.928 22.696 -35.797 1.00 26.16 186 GLU A O 1
ATOM 714 N N . CYS A 1 96 ? -11.047 23.485 -36.716 1.00 24.13 187 CYS A N 1
ATOM 715 C CA . CYS A 1 96 ? -11.484 24.874 -36.597 1.00 24.12 187 CYS A CA 1
ATOM 716 C C . CYS A 1 96 ? -10.896 25.749 -37.697 1.00 23.56 187 CYS A C 1
ATOM 717 O O . CYS A 1 96 ? -9.973 25.335 -38.373 1.00 23.65 187 CYS A O 1
ATOM 720 N N . GLY A 1 97 ? -11.446 26.946 -37.863 1.00 23.48 188 GLY A N 1
ATOM 721 C CA . GLY A 1 97 ? -10.850 27.988 -38.709 1.00 23.09 188 GLY A CA 1
ATOM 722 C C . GLY A 1 97 ? -10.400 29.181 -37.868 1.00 22.75 188 GLY A C 1
ATOM 723 O O . GLY A 1 97 ? -10.042 29.051 -36.686 1.00 22.03 188 GLY A O 1
ATOM 724 N N . LYS A 1 98 ? -10.433 30.364 -38.469 1.00 23.06 189 LYS A N 1
ATOM 725 C CA . LYS A 1 98 ? -10.035 31.584 -37.790 1.00 22.54 189 LYS A CA 1
ATOM 726 C C . LYS A 1 98 ? -10.995 32.012 -36.684 1.00 22.58 189 LYS A C 1
ATOM 727 O O . LYS A 1 98 ? -10.565 32.670 -35.747 1.00 23.55 189 LYS A O 1
ATOM 733 N N . SER A 1 99 ? -12.280 31.643 -36.775 1.00 21.53 190 SER A N 1
ATOM 734 C CA . SER A 1 99 ? -13.239 32.018 -35.752 1.00 22.34 190 SER A CA 1
ATOM 735 C C . SER A 1 99 ? -13.079 31.152 -34.497 1.00 21.23 190 SER A C 1
ATOM 736 O O . SER A 1 99 ? -12.733 29.965 -34.612 1.00 21.10 190 SER A O 1
ATOM 739 N N . TRP A 1 100 ? -13.395 31.721 -33.325 1.00 21.15 191 TRP A N 1
ATOM 740 C CA . TRP A 1 100 ? -13.348 30.953 -32.064 1.00 20.55 191 TRP A CA 1
ATOM 741 C C . TRP A 1 100 ? -14.390 29.846 -32.146 1.00 21.31 191 TRP A C 1
ATOM 742 O O . TRP A 1 100 ? -15.562 30.097 -32.436 1.00 20.76 191 TRP A O 1
ATOM 753 N N . LYS A 1 101 ? -13.962 28.618 -31.915 1.00 20.68 192 LYS A N 1
ATOM 754 C CA . LYS A 1 101 ? -14.891 27.488 -31.906 1.00 20.54 192 LYS A CA 1
ATOM 755 C C . LYS A 1 101 ? -14.928 26.905 -30.501 1.00 20.54 192 LYS A C 1
ATOM 756 O O . LYS A 1 101 ? -13.881 26.670 -29.906 1.00 20.15 192 LYS A O 1
ATOM 762 N N . LYS A 1 102 ? -16.125 26.686 -29.984 1.00 19.20 193 LYS A N 1
ATOM 763 C CA . LYS A 1 102 ? -16.282 26.175 -28.627 1.00 20.38 193 LYS A CA 1
ATOM 764 C C . LYS A 1 102 ? -15.816 24.732 -28.518 1.00 19.67 193 LYS A C 1
ATOM 765 O O . LYS A 1 102 ? -16.179 23.887 -29.328 1.00 20.35 193 LYS A O 1
ATOM 771 N N . VAL A 1 103 ? -14.957 24.454 -27.537 1.00 18.15 194 VAL A N 1
ATOM 772 C CA . VAL A 1 103 ? -14.512 23.078 -27.281 1.00 17.76 194 VAL A CA 1
ATOM 773 C C . VAL A 1 103 ? -15.385 22.442 -26.193 1.00 18.09 194 VAL A C 1
ATOM 774 O O . VAL A 1 103 ? -15.867 21.300 -26.335 1.00 19.05 194 VAL A O 1
ATOM 778 N N . HIS A 1 104 ? -15.522 23.160 -25.084 1.00 17.98 195 HIS A N 1
ATOM 779 C CA . HIS A 1 104 ? -16.479 22.852 -24.013 1.00 18.22 195 HIS A CA 1
ATOM 780 C C . HIS A 1 104 ? -16.603 24.114 -23.218 1.00 18.15 195 HIS A C 1
ATOM 781 O O . HIS A 1 104 ? -16.003 25.114 -23.615 1.00 18.18 195 HIS A O 1
ATOM 788 N N . SER A 1 105 ? -17.419 24.118 -22.161 1.00 17.07 196 SER A N 1
ATOM 789 C CA . SER A 1 105 ? -17.708 25.350 -21.411 1.00 18.65 196 SER A CA 1
ATOM 790 C C . SER A 1 105 ? -16.430 26.127 -21.093 1.00 18.38 196 SER A C 1
ATOM 791 O O . SER A 1 105 ? -15.511 25.559 -20.485 1.00 18.48 196 SER A O 1
ATOM 794 N N . GLY A 1 106 ? -16.378 27.387 -21.537 1.00 17.65 197 GLY A N 1
ATOM 795 C CA . GLY A 1 106 ? -15.277 28.336 -21.245 1.00 17.79 197 GLY A CA 1
ATOM 796 C C . GLY A 1 106 ? -13.949 28.113 -21.953 1.00 17.72 197 GLY A C 1
ATOM 797 O O . GLY A 1 106 ? -12.967 28.814 -21.659 1.00 19.58 197 GLY A O 1
ATOM 798 N N . VAL A 1 107 ? -13.911 27.174 -22.887 1.00 15.76 198 VAL A N 1
ATOM 799 C CA . VAL A 1 107 ? -12.689 26.846 -23.650 1.00 16.68 198 VAL A CA 1
ATOM 800 C C . VAL A 1 107 ? -12.973 26.871 -25.160 1.00 16.71 198 VAL A C 1
ATOM 801 O O . VAL A 1 107 ? -13.819 26.124 -25.643 1.00 17.09 198 VAL A O 1
ATOM 805 N N . TYR A 1 108 ? -12.270 27.732 -25.890 1.00 15.94 199 TYR A N 1
ATOM 806 C CA . TYR A 1 108 ? -12.482 27.905 -27.322 1.00 15.99 199 TYR A CA 1
ATOM 807 C C . TYR A 1 108 ? -11.120 27.782 -27.992 1.00 17.49 199 TYR A C 1
ATOM 808 O O . TYR A 1 108 ? -10.070 28.046 -27.362 1.00 17.16 199 TYR A O 1
ATOM 817 N N . VAL A 1 109 ? -11.136 27.403 -29.262 1.00 16.54 200 VAL A N 1
ATOM 818 C CA . VAL A 1 109 ? -9.908 27.225 -30.035 1.00 15.86 200 VAL A CA 1
ATOM 819 C C . VAL A 1 109 ? -10.101 27.873 -31.419 1.00 16.16 200 VAL A C 1
ATOM 820 O O . VAL A 1 109 ? -11.231 27.953 -31.932 1.00 16.66 200 VAL A O 1
ATOM 824 N N . SER A 1 110 ? -9.020 28.334 -32.011 1.00 16.37 201 SER A N 1
ATOM 825 C CA . SER A 1 110 ? -9.056 28.925 -33.360 1.00 17.39 201 SER A CA 1
ATOM 826 C C . SER A 1 110 ? -7.695 28.757 -34.005 1.00 18.22 201 SER A C 1
ATOM 827 O O . SER A 1 110 ? -6.739 28.333 -33.337 1.00 17.77 201 SER A O 1
ATOM 830 N N . ARG A 1 111 ? -7.614 29.080 -35.298 1.00 18.01 202 ARG A N 1
ATOM 831 C CA . ARG A 1 111 ? -6.336 29.118 -36.014 1.00 18.54 202 ARG A CA 1
ATOM 832 C C . ARG A 1 111 ? -5.787 30.545 -36.138 1.00 17.80 202 ARG A C 1
ATOM 833 O O . ARG A 1 111 ? -4.954 30.831 -36.993 1.00 18.02 202 ARG A O 1
ATOM 841 N N . LYS A 1 112 ? -6.222 31.442 -35.268 1.00 17.85 203 LYS A N 1
ATOM 842 C CA . LYS A 1 112 ? -5.605 32.775 -35.219 1.00 18.71 203 LYS A CA 1
ATOM 843 C C . LYS A 1 112 ? -4.129 32.741 -34.817 1.00 18.78 203 LYS A C 1
ATOM 844 O O . LYS A 1 112 ? -3.753 32.073 -33.861 1.00 19.88 203 LYS A O 1
ATOM 850 N N . GLY A 1 113 ? -3.317 33.504 -35.541 1.00 19.08 204 GLY A N 1
ATOM 851 C CA . GLY A 1 113 ? -1.910 33.761 -35.181 1.00 17.97 204 GLY A CA 1
ATOM 852 C C . GLY A 1 113 ? -1.776 34.996 -34.318 1.00 18.07 204 GLY A C 1
ATOM 853 O O . GLY A 1 113 ? -2.791 35.593 -33.902 1.00 16.57 204 GLY A O 1
ATOM 854 N N . LEU A 1 114 ? -0.521 35.392 -34.065 1.00 17.98 205 LEU A N 1
ATOM 855 C CA . LEU A 1 114 ? -0.227 36.529 -33.191 1.00 17.89 205 LEU A CA 1
ATOM 856 C C . LEU A 1 114 ? -0.862 37.827 -33.694 1.00 18.41 205 LEU A C 1
ATOM 857 O O . LEU A 1 114 ? -1.548 38.516 -32.955 1.00 17.57 205 LEU A O 1
ATOM 862 N N . GLU A 1 115 ? -0.633 38.142 -34.966 1.00 19.20 206 GLU A N 1
ATOM 863 C CA . GLU A 1 115 ? -1.226 39.352 -35.570 1.00 21.08 206 GLU A CA 1
ATOM 864 C C . GLU A 1 115 ? -2.722 39.458 -35.374 1.00 19.77 206 GLU A C 1
ATOM 865 O O . GLU A 1 115 ? -3.229 40.458 -34.870 1.00 20.17 206 GLU A O 1
ATOM 871 N N . GLU A 1 116 ? -3.429 38.400 -35.753 1.00 19.06 207 GLU A N 1
ATOM 872 C CA . GLU A 1 116 ? -4.886 38.334 -35.595 1.00 19.55 207 GLU A CA 1
ATOM 873 C C . GLU A 1 116 ? -5.344 38.452 -34.136 1.00 18.68 207 GLU A C 1
ATOM 874 O O . GLU A 1 116 ? -6.271 39.197 -33.834 1.00 17.91 207 GLU A O 1
ATOM 880 N N . LEU A 1 117 ? -4.684 37.726 -33.230 1.00 17.58 208 LEU A N 1
ATOM 881 C CA . LEU A 1 117 ? -5.013 37.804 -31.814 1.00 16.69 208 LEU A CA 1
ATOM 882 C C . LEU A 1 117 ? -4.839 39.217 -31.286 1.00 16.19 208 LEU A C 1
ATOM 883 O O . LEU A 1 117 ? -5.777 39.760 -30.711 1.00 15.95 208 LEU A O 1
ATOM 888 N N . ILE A 1 118 ? -3.647 39.789 -31.473 1.00 16.49 209 ILE A N 1
ATOM 889 C CA . ILE A 1 118 ? -3.325 41.156 -30.988 1.00 18.49 209 ILE A CA 1
ATOM 890 C C . ILE A 1 118 ? -4.359 42.156 -31.506 1.00 18.92 209 ILE A C 1
ATOM 891 O O . ILE A 1 118 ? -4.894 42.966 -30.742 1.00 19.14 209 ILE A O 1
ATOM 896 N N . GLU A 1 119 ? -4.704 42.045 -32.782 1.00 19.23 210 GLU A N 1
ATOM 897 C CA . GLU A 1 119 ? -5.715 42.942 -33.381 1.00 19.98 210 GLU A CA 1
ATOM 898 C C . GLU A 1 119 ? -7.070 42.825 -32.658 1.00 19.80 210 GLU A C 1
ATOM 899 O O . GLU A 1 119 ? -7.640 43.828 -32.194 1.00 18.31 210 GLU A O 1
ATOM 905 N N . GLU A 1 120 ? -7.565 41.602 -32.527 1.00 18.61 211 GLU A N 1
ATOM 906 C CA . GLU A 1 120 ? -8.794 41.368 -31.774 1.00 18.91 211 GLU A CA 1
ATOM 907 C C . GLU A 1 120 ? -8.743 41.822 -30.318 1.00 18.43 211 GLU A C 1
ATOM 908 O O . GLU A 1 120 ? -9.693 42.454 -29.830 1.00 18.37 211 GLU A O 1
ATOM 914 N N . LEU A 1 121 ? -7.663 41.464 -29.620 1.00 16.84 212 LEU A N 1
ATOM 915 C CA . LEU A 1 121 ? -7.547 41.726 -28.197 1.00 17.83 212 LEU A CA 1
ATOM 916 C C . LEU A 1 121 ? -7.543 43.240 -27.929 1.00 17.24 212 LEU A C 1
ATOM 917 O O . LEU A 1 121 ? -7.988 43.693 -26.871 1.00 16.96 212 LEU A O 1
ATOM 922 N N . SER A 1 122 ? -7.034 43.994 -28.892 1.00 17.87 213 SER A N 1
ATOM 923 C CA . SER A 1 122 ? -6.849 45.427 -28.729 1.00 19.39 213 SER A CA 1
ATOM 924 C C . SER A 1 122 ? -8.200 46.141 -28.647 1.00 20.91 213 SER A C 1
ATOM 925 O O . SER A 1 122 ? -8.274 47.256 -28.140 1.00 21.29 213 SER A O 1
ATOM 928 N N . GLU A 1 123 ? -9.261 45.466 -29.075 1.00 21.93 214 GLU A N 1
ATOM 929 C CA . GLU A 1 123 ? -10.619 46.003 -28.989 1.00 24.91 214 GLU A CA 1
ATOM 930 C C . GLU A 1 123 ? -11.181 45.989 -27.562 1.00 24.63 214 GLU A C 1
ATOM 931 O O . GLU A 1 123 ? -11.947 46.876 -27.189 1.00 25.33 214 GLU A O 1
ATOM 937 N N . LYS A 1 124 ? -10.779 44.999 -26.758 1.00 23.01 215 LYS A N 1
ATOM 938 C CA . LYS A 1 124 ? -11.282 44.812 -25.392 1.00 22.23 215 LYS A CA 1
ATOM 939 C C . LYS A 1 124 ? -10.282 45.249 -24.326 1.00 21.33 215 LYS A C 1
ATOM 940 O O . LYS A 1 124 ? -10.697 45.682 -23.243 1.00 20.98 215 LYS A O 1
ATOM 946 N N . TYR A 1 125 ? -8.974 45.114 -24.604 1.00 18.95 216 TYR A N 1
ATOM 947 C CA . TYR A 1 125 ? -7.941 45.333 -23.604 1.00 17.71 216 TYR A CA 1
ATOM 948 C C . TYR A 1 125 ? -6.942 46.389 -23.993 1.00 18.05 216 TYR A C 1
ATOM 949 O O . TYR A 1 125 ? -6.786 46.651 -25.194 1.00 18.73 216 TYR A O 1
ATOM 958 N N . SER A 1 126 ? -6.285 46.979 -22.986 1.00 18.31 217 SER A N 1
ATOM 959 C CA . SER A 1 126 ? -5.055 47.757 -23.223 1.00 20.40 217 SER A CA 1
ATOM 960 C C . SER A 1 126 ? -3.899 46.794 -23.117 1.00 19.32 217 SER A C 1
ATOM 961 O O . SER A 1 126 ? -3.674 46.194 -22.055 1.00 18.30 217 SER A O 1
ATOM 964 N N . ILE A 1 127 ? -3.178 46.656 -24.221 1.00 18.89 218 ILE A N 1
ATOM 965 C CA . ILE A 1 127 ? -2.090 45.692 -24.303 1.00 18.56 218 ILE A CA 1
ATOM 966 C C . ILE A 1 127 ? -0.815 46.172 -23.610 1.00 17.54 218 ILE A C 1
ATOM 967 O O . ILE A 1 127 ? -0.359 47.295 -23.815 1.00 15.88 218 ILE A O 1
ATOM 972 N N . ILE A 1 128 ? -0.261 45.299 -22.768 1.00 15.56 219 ILE A N 1
ATOM 973 C CA . ILE A 1 128 ? 0.979 45.545 -22.064 1.00 15.73 219 ILE A CA 1
ATOM 974 C C . ILE A 1 128 ? 1.939 44.384 -22.371 1.00 16.63 219 ILE A C 1
ATOM 975 O O . ILE A 1 128 ? 1.605 43.201 -22.190 1.00 15.64 219 ILE A O 1
ATOM 980 N N . TYR A 1 129 ? 3.135 44.730 -22.816 1.00 16.01 220 TYR A N 1
ATOM 981 C CA . TYR A 1 129 ? 4.146 43.742 -23.100 1.00 17.14 220 TYR A CA 1
ATOM 982 C C . TYR A 1 129 ? 5.046 43.641 -21.849 1.00 17.58 220 TYR A C 1
ATOM 983 O O . TYR A 1 129 ? 5.607 44.653 -21.387 1.00 17.13 220 TYR A O 1
ATOM 992 N N . LEU A 1 130 ? 5.136 42.441 -21.277 1.00 16.99 221 LEU A N 1
ATOM 993 C CA . LEU A 1 130 ? 6.013 42.222 -20.125 1.00 16.26 221 LEU A CA 1
ATOM 994 C C . LEU A 1 130 ? 7.371 41.745 -20.603 1.00 17.47 221 LEU A C 1
ATOM 995 O O . LEU A 1 130 ? 7.459 40.717 -21.274 1.00 17.11 221 LEU A O 1
ATOM 1000 N N . LYS A 1 131 ? 8.429 42.493 -20.267 1.00 18.30 222 LYS A N 1
ATOM 1001 C CA . LYS A 1 131 ? 9.796 42.083 -20.598 1.00 20.49 222 LYS A CA 1
ATOM 1002 C C . LYS A 1 131 ? 10.772 42.697 -19.593 1.00 21.91 222 LYS A C 1
ATOM 1003 O O . LYS A 1 131 ? 10.560 43.826 -19.093 1.00 20.74 222 LYS A O 1
ATOM 1009 N N . GLU A 1 132 ? 11.829 41.940 -19.300 1.00 24.07 223 GLU A N 1
ATOM 1010 C CA . GLU A 1 132 ? 12.786 42.296 -18.247 1.00 26.49 223 GLU A CA 1
ATOM 1011 C C . GLU A 1 132 ? 13.371 43.692 -18.412 1.00 26.41 223 GLU A C 1
ATOM 1012 O O . GLU A 1 132 ? 13.743 44.321 -17.422 1.00 25.87 223 GLU A O 1
ATOM 1018 N N . ASP A 1 133 ? 13.450 44.177 -19.646 1.00 27.61 224 ASP A N 1
ATOM 1019 C CA . ASP A 1 133 ? 14.074 45.486 -19.890 1.00 29.17 224 ASP A CA 1
ATOM 1020 C C . ASP A 1 133 ? 13.093 46.650 -20.082 1.00 29.23 224 ASP A C 1
ATOM 1021 O O . ASP A 1 133 ? 13.492 47.75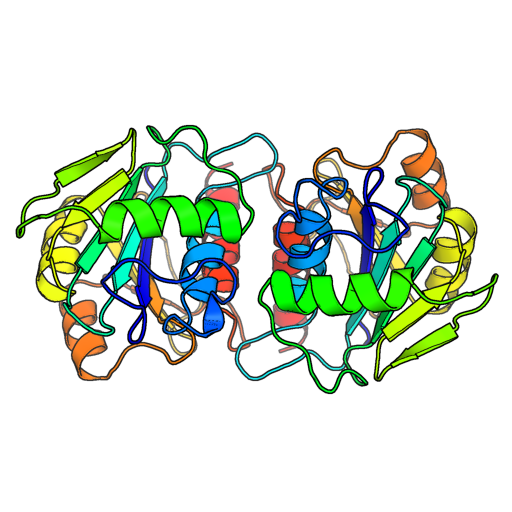4 -20.470 1.00 28.65 224 ASP A O 1
ATOM 1026 N N . GLY A 1 134 ? 11.812 46.411 -19.822 1.00 28.98 225 GLY A N 1
ATOM 1027 C CA . GLY A 1 134 ? 10.830 47.485 -19.869 1.00 29.59 225 GLY A CA 1
ATOM 1028 C C . GLY A 1 134 ? 10.944 48.363 -18.643 1.00 30.53 225 GLY A C 1
ATOM 1029 O O . GLY A 1 134 ? 11.771 48.101 -17.747 1.00 30.48 225 GLY A O 1
ATOM 1030 N N . VAL A 1 135 ? 10.111 49.392 -18.555 1.00 31.02 226 VAL A N 1
ATOM 1031 C CA . VAL A 1 135 ? 10.189 50.245 -17.367 1.00 32.51 226 VAL A CA 1
ATOM 1032 C C . VAL A 1 135 ? 9.515 49.568 -16.177 1.00 32.52 226 VAL A C 1
ATOM 1033 O O . VAL A 1 135 ? 8.581 48.780 -16.363 1.00 31.61 226 VAL A O 1
ATOM 1037 N N . ASP A 1 136 ? 9.979 49.839 -14.959 1.00 32.42 227 ASP A N 1
ATOM 1038 C CA . ASP A 1 136 ? 9.347 49.177 -13.829 1.00 33.62 227 ASP A CA 1
ATOM 1039 C C . ASP A 1 136 ? 7.861 49.502 -13.716 1.00 33.37 227 ASP A C 1
ATOM 1040 O O . ASP A 1 136 ? 7.434 50.654 -13.892 1.00 33.03 227 ASP A O 1
ATOM 1045 N N . ILE A 1 137 ? 7.082 48.464 -13.433 1.00 33.99 228 ILE A N 1
ATOM 1046 C CA . ILE A 1 137 ? 5.618 48.555 -13.329 1.00 34.83 228 ILE A CA 1
ATOM 1047 C C . ILE A 1 137 ? 5.188 49.686 -12.375 1.00 36.18 228 ILE A C 1
ATOM 1048 O O . ILE A 1 137 ? 4.136 50.290 -12.556 1.00 36.24 228 ILE A O 1
ATOM 1053 N N . SER A 1 138 ? 6.051 50.008 -11.413 1.00 37.81 229 SER A N 1
ATOM 1054 C CA . SER A 1 138 ? 5.823 51.125 -10.491 1.00 39.57 229 SER A CA 1
ATOM 1055 C C . SER A 1 138 ? 5.859 52.513 -11.167 1.00 39.83 229 SER A C 1
ATOM 1056 O O . SER A 1 138 ? 5.202 53.433 -10.692 1.00 40.70 229 SER A O 1
ATOM 1059 N N . ASN A 1 139 ? 6.627 52.659 -12.248 1.00 40.14 230 ASN A N 1
ATOM 1060 C CA . ASN A 1 139 ? 6.645 53.891 -13.055 1.00 39.85 230 ASN A CA 1
ATOM 1061 C C . ASN A 1 139 ? 5.522 53.965 -14.080 1.00 39.32 230 ASN A C 1
ATOM 1062 O O . ASN A 1 139 ? 5.626 54.742 -15.043 1.00 39.38 230 ASN A O 1
ATOM 1067 N N . ALA A 1 140 ? 4.476 53.152 -13.920 1.00 37.34 231 ALA A N 1
ATOM 1068 C CA . ALA A 1 140 ? 3.350 53.223 -14.831 1.00 36.03 231 ALA A CA 1
ATOM 1069 C C . ALA A 1 140 ? 2.028 53.245 -14.092 1.00 34.91 231 ALA A C 1
ATOM 1070 O O . ALA A 1 140 ? 1.928 52.789 -12.961 1.00 34.66 231 ALA A O 1
ATOM 1072 N N . GLN A 1 141 ? 1.019 53.811 -14.729 1.00 33.97 232 GLN A N 1
ATOM 1073 C CA . GLN A 1 141 ? -0.342 53.660 -14.265 1.00 34.04 232 GLN A CA 1
ATOM 1074 C C . GLN A 1 141 ? -0.963 52.613 -15.151 1.00 33.22 232 GLN A C 1
ATOM 1075 O O . GLN A 1 141 ? -1.057 52.797 -16.367 1.00 33.05 232 GLN A O 1
ATOM 1081 N N . LEU A 1 142 ? -1.379 51.507 -14.555 1.00 31.73 233 LEU A N 1
ATOM 1082 C CA . LEU A 1 142 ? -2.020 50.441 -15.326 1.00 31.63 233 LEU A CA 1
ATOM 1083 C C . LEU A 1 142 ? -3.469 50.819 -15.659 1.00 31.39 233 LEU A C 1
ATOM 1084 O O . LEU A 1 142 ? -4.124 51.472 -14.864 1.00 30.46 233 LEU A O 1
ATOM 1089 N N . PRO A 1 143 ? -3.974 50.389 -16.830 1.00 31.19 234 PRO A N 1
ATOM 1090 C CA . PRO A 1 143 ? -5.385 50.561 -17.201 1.00 30.44 234 PRO A CA 1
ATOM 1091 C C . PRO A 1 143 ? -6.292 49.597 -16.441 1.00 30.35 234 PRO A C 1
ATOM 1092 O O . PRO A 1 143 ? -5.789 48.658 -15.805 1.00 29.92 234 PRO A O 1
ATOM 1096 N N . PRO A 1 144 ? -7.628 49.795 -16.532 1.00 29.56 235 PRO A N 1
ATOM 1097 C CA . PRO A 1 144 ? -8.556 48.893 -15.843 1.00 28.60 235 PRO A CA 1
ATOM 1098 C C . PRO A 1 144 ? -8.759 47.596 -16.610 1.00 26.52 235 PRO A C 1
ATOM 1099 O O . PRO A 1 144 ? -9.422 46.668 -16.113 1.00 27.05 235 PRO A O 1
ATOM 1103 N N . ASN A 1 145 ? -8.232 47.539 -17.826 1.00 22.82 236 ASN A N 1
ATOM 1104 C CA . ASN A 1 145 ? -8.448 46.377 -18.671 1.00 21.00 236 ASN A CA 1
ATOM 1105 C C . ASN A 1 145 ? -7.117 45.900 -19.279 1.00 19.54 236 ASN A C 1
ATOM 1106 O O . ASN A 1 145 ? -7.015 45.783 -20.478 1.00 18.57 236 ASN A O 1
ATOM 1111 N N . PRO A 1 146 ? -6.105 45.608 -18.440 1.00 18.00 237 PRO A N 1
ATOM 1112 C CA . PRO A 1 146 ? -4.822 45.210 -19.039 1.00 16.94 237 PRO A CA 1
ATOM 1113 C C . PRO A 1 146 ? -4.896 43.809 -19.668 1.00 17.07 237 PRO A C 1
ATOM 1114 O O . PRO A 1 146 ? -5.570 42.893 -19.111 1.00 16.97 237 PRO A O 1
ATOM 1118 N N . LEU A 1 147 ? -4.261 43.664 -20.830 1.00 15.62 238 LEU A N 1
ATOM 1119 C CA . LEU A 1 147 ? -3.866 42.327 -21.326 1.00 16.20 238 LEU A CA 1
ATOM 1120 C C . LEU A 1 147 ? -2.321 42.229 -21.331 1.00 15.93 238 LEU A C 1
ATOM 1121 O O . LEU A 1 147 ? -1.637 43.018 -21.993 1.00 14.78 238 LEU A O 1
ATOM 1126 N N . PHE A 1 148 ? -1.778 41.267 -20.582 1.00 14.52 239 PHE A N 1
ATOM 1127 C CA . PHE A 1 148 ? -0.323 41.117 -20.462 1.00 13.96 239 PHE A CA 1
ATOM 1128 C C . PHE A 1 148 ? 0.175 40.068 -21.442 1.00 14.89 239 PHE A C 1
ATOM 1129 O O . PHE A 1 148 ? -0.257 38.901 -21.396 1.00 14.38 239 PHE A O 1
ATOM 1137 N N . VAL A 1 149 ? 1.073 40.485 -22.328 1.00 14.85 240 VAL A N 1
ATOM 1138 C CA . VAL A 1 149 ? 1.708 39.577 -23.289 1.00 15.11 240 VAL A CA 1
ATOM 1139 C C . VAL A 1 149 ? 3.040 39.076 -22.705 1.00 14.44 240 VAL A C 1
ATOM 1140 O O . VAL A 1 149 ? 3.878 39.876 -22.315 1.00 14.63 240 VAL A O 1
ATOM 1144 N N . ILE A 1 150 ? 3.223 37.746 -22.654 1.00 14.05 241 ILE A N 1
ATOM 1145 C CA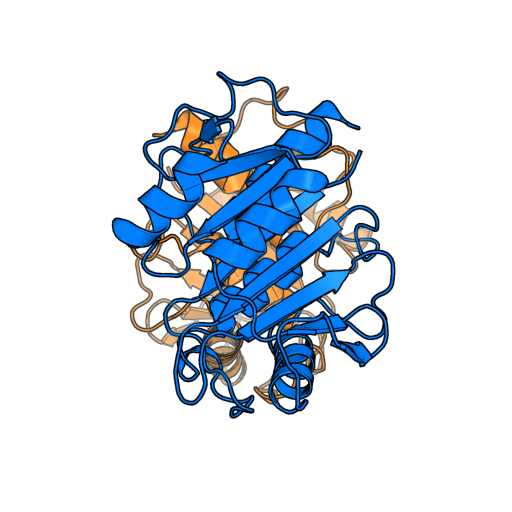 . ILE A 1 150 ? 4.361 37.149 -21.936 1.00 15.42 241 ILE A CA 1
ATOM 1146 C C . ILE A 1 150 ? 4.929 36.087 -22.890 1.00 15.98 241 ILE A C 1
ATOM 1147 O O . ILE A 1 150 ? 4.174 35.291 -23.414 1.00 15.38 241 ILE A O 1
ATOM 1152 N N . GLY A 1 151 ? 6.244 36.082 -23.125 1.00 17.86 242 GLY A N 1
ATOM 1153 C CA . GLY A 1 151 ? 6.866 34.971 -23.860 1.00 20.84 242 GLY A CA 1
ATOM 1154 C C . GLY A 1 151 ? 7.111 33.706 -23.040 1.00 23.35 242 GLY A C 1
ATOM 1155 O O . GLY A 1 151 ? 7.075 33.719 -21.814 1.00 22.08 242 GLY A O 1
ATOM 1156 N N . ASP A 1 152 ? 7.315 32.589 -23.733 1.00 27.05 243 ASP A N 1
ATOM 1157 C CA . ASP A 1 152 ? 7.503 31.258 -23.095 1.00 31.09 243 ASP A CA 1
ATOM 1158 C C . ASP A 1 152 ? 8.936 31.132 -22.582 1.00 33.42 243 ASP A C 1
ATOM 1159 O O . ASP A 1 152 ? 9.700 32.076 -22.612 1.00 33.89 243 ASP A O 1
ATOM 1164 N N . HIS A 1 153 ? 9.327 29.933 -22.163 1.00 37.25 244 HIS A N 1
ATOM 1165 C CA . HIS A 1 153 ? 10.758 29.648 -21.874 1.00 39.58 244 HIS A CA 1
ATOM 1166 C C . HIS A 1 153 ? 11.853 30.495 -22.601 1.00 39.93 244 HIS A C 1
ATOM 1167 O O . HIS A 1 153 ? 12.849 30.858 -21.977 1.00 40.67 244 HIS A O 1
ATOM 1174 N N . GLU A 1 154 ? 11.670 30.844 -23.878 1.00 40.08 245 GLU A N 1
ATOM 1175 C CA . GLU A 1 154 ? 12.734 31.536 -24.660 1.00 39.60 245 GLU A CA 1
ATOM 1176 C C . GLU A 1 154 ? 12.465 33.023 -25.036 1.00 37.64 245 GLU A C 1
ATOM 1177 O O . GLU A 1 154 ? 13.378 33.738 -25.468 1.00 38.43 245 GLU A O 1
ATOM 1183 N N . GLY A 1 155 ? 11.224 33.485 -24.868 1.00 34.92 246 GLY A N 1
ATOM 1184 C CA . GLY A 1 155 ? 10.849 34.897 -25.144 1.00 30.13 246 GLY A CA 1
ATOM 1185 C C . GLY A 1 155 ? 10.372 35.160 -26.568 1.00 26.99 246 GLY A C 1
ATOM 1186 O O . GLY A 1 155 ? 10.544 34.314 -27.459 1.00 26.24 246 GLY A O 1
ATOM 1187 N N . LEU A 1 156 ? 9.787 36.338 -26.809 1.00 24.50 247 LEU A N 1
ATOM 1188 C CA . LEU A 1 156 ? 9.313 36.695 -28.163 1.00 22.59 247 LEU A CA 1
ATOM 1189 C C . LEU A 1 156 ? 10.457 36.921 -29.171 1.00 22.05 247 LEU A C 1
ATOM 1190 O O . LEU A 1 156 ? 11.507 37.422 -28.799 1.00 22.31 247 LEU A O 1
ATOM 1195 N N . THR A 1 157 ? 10.253 36.549 -30.433 1.00 21.36 248 THR A N 1
ATOM 1196 C CA . THR A 1 157 ? 11.247 36.849 -31.479 1.00 21.43 248 THR A CA 1
ATOM 1197 C C . THR A 1 157 ? 11.217 38.339 -31.822 1.00 22.24 248 THR A C 1
ATOM 1198 O O . THR A 1 157 ? 10.284 39.052 -31.436 1.00 20.37 248 THR A O 1
ATOM 1202 N N . GLU A 1 158 ? 12.230 38.831 -32.531 1.00 22.67 249 GLU A N 1
ATOM 1203 C CA . GLU A 1 158 ? 12.201 40.252 -32.907 1.00 24.14 249 GLU A CA 1
ATOM 1204 C C . GLU A 1 158 ? 10.960 40.556 -33.732 1.00 22.31 249 GLU A C 1
ATOM 1205 O O . GLU A 1 158 ? 10.313 41.570 -33.502 1.00 21.63 249 GLU A O 1
ATOM 1211 N N . GLU A 1 159 ? 10.627 39.680 -34.682 1.00 21.45 250 GLU A N 1
ATOM 1212 C CA . GLU A 1 159 ? 9.433 39.872 -35.476 1.00 21.63 250 GLU A CA 1
ATOM 1213 C C . GLU A 1 159 ? 8.167 39.900 -34.644 1.00 20.50 250 GLU A C 1
ATOM 1214 O O . GLU A 1 159 ? 7.285 40.708 -34.895 1.00 20.40 250 GLU A O 1
ATOM 1220 N N . GLN A 1 160 ? 8.057 39.005 -33.663 1.00 17.95 251 GLN A N 1
ATOM 1221 C CA . GLN A 1 160 ? 6.851 38.997 -32.836 1.00 17.17 251 GLN A CA 1
ATOM 1222 C C . GLN A 1 160 ? 6.800 40.273 -32.008 1.00 16.12 251 GLN A C 1
ATOM 1223 O O . GLN A 1 160 ? 5.732 40.838 -31.876 1.00 16.90 251 GLN A O 1
ATOM 1229 N N . GLU A 1 161 ? 7.937 40.752 -31.510 1.00 17.08 252 GLU A N 1
ATOM 1230 C CA . GLU A 1 161 ? 7.955 42.008 -30.720 1.00 19.38 252 GLU A CA 1
ATOM 1231 C C . GLU A 1 161 ? 7.451 43.186 -31.559 1.00 19.40 252 GLU A C 1
ATOM 1232 O O . GLU A 1 161 ? 6.721 44.025 -31.066 1.00 18.19 252 GLU A O 1
ATOM 1238 N N . LYS A 1 162 ? 7.832 43.196 -32.840 1.00 20.21 253 LYS A N 1
ATOM 1239 C CA . LYS A 1 162 ? 7.376 44.188 -33.804 1.00 20.66 253 LYS A CA 1
ATOM 1240 C C . LYS A 1 162 ? 5.844 44.178 -33.899 1.00 20.04 253 LYS A C 1
ATOM 1241 O O . LYS A 1 162 ? 5.211 45.243 -33.797 1.00 19.50 253 LYS A O 1
ATOM 1247 N N . VAL A 1 163 ? 5.253 42.985 -34.045 1.00 18.05 254 VAL A N 1
ATOM 1248 C CA . VAL A 1 163 ? 3.789 42.831 -34.026 1.00 17.97 254 VAL A CA 1
ATOM 1249 C C . VAL A 1 163 ? 3.182 43.400 -32.731 1.00 18.19 254 VAL A C 1
ATOM 1250 O O . VAL A 1 163 ? 2.224 44.203 -32.752 1.00 18.38 254 VAL A O 1
ATOM 1254 N N . VAL A 1 164 ? 3.746 43.006 -31.585 1.00 16.71 255 VAL A N 1
ATOM 1255 C CA . VAL A 1 164 ? 3.148 43.411 -30.325 1.00 17.11 255 VAL A CA 1
ATOM 1256 C C . VAL A 1 164 ? 3.267 44.940 -30.090 1.00 17.65 255 VAL A C 1
ATOM 1257 O O . VAL A 1 164 ? 2.290 45.584 -29.704 1.00 18.11 255 VAL A O 1
ATOM 1261 N N . GLU A 1 165 ? 4.439 45.499 -30.373 1.00 19.16 256 GLU A N 1
ATOM 1262 C CA . GLU A 1 165 ? 4.675 46.958 -30.218 1.00 19.79 256 GLU A CA 1
ATOM 1263 C C . GLU A 1 165 ? 3.809 47.889 -31.107 1.00 19.84 256 GLU A C 1
ATOM 1264 O O . GLU A 1 165 ? 3.729 49.081 -30.840 1.00 19.28 256 GLU A O 1
ATOM 1270 N N . ARG A 1 166 ? 3.163 47.354 -32.135 1.00 18.98 257 ARG A N 1
ATOM 1271 C CA . ARG A 1 166 ? 2.231 48.131 -32.959 1.00 19.81 257 ARG A CA 1
ATOM 1272 C C . ARG A 1 166 ? 0.958 48.464 -32.181 1.00 19.38 257 ARG A C 1
ATOM 1273 O O . ARG A 1 166 ? 0.266 49.402 -32.515 1.00 20.11 257 ARG A O 1
ATOM 1281 N N . TYR A 1 167 ? 0.686 47.691 -31.126 1.00 18.59 258 TYR A N 1
ATOM 1282 C CA . TYR A 1 167 ? -0.546 47.773 -30.369 1.00 18.27 258 TYR A CA 1
ATOM 1283 C C . TYR A 1 167 ? -0.317 48.037 -28.875 1.00 17.80 258 TYR A C 1
ATOM 1284 O O . TYR A 1 167 ? -1.218 48.526 -28.199 1.00 18.79 258 TYR A O 1
ATOM 1293 N N . ALA A 1 168 ? 0.867 47.705 -28.361 1.00 18.26 259 ALA A N 1
ATOM 1294 C CA . ALA A 1 168 ? 1.099 47.755 -26.925 1.00 18.89 259 ALA A CA 1
ATOM 1295 C C . ALA A 1 168 ? 1.073 49.214 -26.457 1.00 19.65 259 ALA A C 1
ATOM 1296 O O . ALA A 1 168 ? 1.621 50.080 -27.133 1.00 20.80 259 ALA A O 1
ATOM 1298 N N . ALA A 1 169 ? 0.403 49.462 -25.338 1.00 20.52 260 ALA A N 1
ATOM 1299 C CA . ALA A 1 169 ? 0.468 50.740 -24.642 1.00 21.51 260 ALA A CA 1
ATOM 1300 C C . ALA A 1 169 ? 1.784 50.924 -23.894 1.00 22.71 260 ALA A C 1
ATOM 1301 O O . ALA A 1 169 ? 2.443 51.962 -24.051 1.00 22.67 260 ALA A O 1
ATOM 1303 N N . LEU A 1 170 ? 2.183 49.904 -23.118 1.00 22.49 261 LEU A N 1
ATOM 1304 C CA . LEU A 1 170 ? 3.360 49.926 -22.267 1.00 22.43 261 LEU A CA 1
ATOM 1305 C C . LEU A 1 170 ? 4.191 48.647 -22.425 1.00 22.25 261 LEU A C 1
ATOM 1306 O O . LEU A 1 170 ? 3.637 47.589 -22.756 1.00 20.27 261 LEU A O 1
ATOM 1311 N N . LYS A 1 171 ? 5.505 48.775 -22.198 1.00 21.56 262 LYS A N 1
ATOM 1312 C CA . LYS A 1 171 ? 6.415 47.637 -22.040 1.00 22.31 262 LYS A CA 1
ATOM 1313 C C . LYS A 1 171 ? 7.017 47.741 -20.639 1.00 21.37 262 LYS A C 1
ATOM 1314 O O . LYS A 1 171 ? 7.693 48.750 -20.296 1.00 21.95 262 LYS A O 1
ATOM 1320 N N . LEU A 1 172 ? 6.737 46.749 -19.799 1.00 18.57 263 LEU A N 1
ATOM 1321 C CA . LEU A 1 172 ? 7.042 46.878 -18.366 1.00 18.74 263 LEU A CA 1
ATOM 1322 C C . LEU A 1 172 ? 7.768 45.668 -17.838 1.00 18.74 263 LEU A C 1
ATOM 1323 O O . LEU A 1 172 ? 7.471 44.541 -18.237 1.00 17.78 263 LEU A O 1
ATOM 1328 N N . SER A 1 173 ? 8.697 45.943 -16.925 1.00 19.20 264 SER A N 1
ATOM 1329 C CA . SER A 1 173 ? 9.413 44.991 -16.124 1.00 20.29 264 SER A CA 1
ATOM 1330 C C . SER A 1 173 ? 8.700 44.888 -14.758 1.00 20.48 264 SER A C 1
ATOM 1331 O O . SER A 1 173 ? 8.149 45.871 -14.271 1.00 21.27 264 SER A O 1
ATOM 1334 N N . LEU A 1 174 ? 8.696 43.713 -14.143 1.00 21.42 265 LEU A N 1
ATOM 1335 C CA . LEU A 1 174 ? 8.071 43.537 -12.820 1.00 21.80 265 LEU A CA 1
ATOM 1336 C C . LEU A 1 174 ? 9.057 42.974 -11.813 1.00 22.78 265 LEU A C 1
ATOM 1337 O O . LEU A 1 174 ? 8.662 42.635 -10.698 1.00 23.11 265 LEU A O 1
ATOM 1342 N N . SER A 1 175 ? 10.320 42.803 -12.201 1.00 22.21 266 SER A N 1
ATOM 1343 C CA . SER A 1 175 ? 11.313 42.226 -11.279 1.00 21.28 266 SER A CA 1
ATOM 1344 C C . SER A 1 175 ? 12.704 42.535 -11.764 1.00 21.27 266 SER A C 1
ATOM 1345 O O . SER A 1 175 ? 12.909 42.568 -12.969 1.00 21.36 266 SER A O 1
ATOM 1348 N N . PRO A 1 176 ? 13.679 42.705 -10.833 1.00 21.87 267 PRO A N 1
ATOM 1349 C CA . PRO A 1 176 ? 15.101 42.840 -11.223 1.00 21.55 267 PRO A CA 1
ATOM 1350 C C . PRO A 1 176 ? 15.710 41.567 -11.780 1.00 22.00 267 PRO A C 1
ATOM 1351 O O . PRO A 1 176 ? 16.803 41.620 -12.381 1.00 22.15 267 PRO A O 1
ATOM 1355 N N . LEU A 1 177 ? 15.024 40.421 -11.607 1.00 19.68 268 LEU A N 1
ATOM 1356 C CA . LEU A 1 177 ? 15.520 39.143 -12.153 1.00 19.10 268 LEU A CA 1
ATOM 1357 C C . LEU A 1 177 ? 14.685 38.683 -13.349 1.00 19.12 268 LEU A C 1
ATOM 1358 O O . LEU A 1 177 ? 13.533 39.135 -13.530 1.00 19.29 268 LEU A O 1
ATOM 1363 N N . SER A 1 178 ? 15.258 37.786 -14.150 1.00 18.21 269 SER A N 1
ATOM 1364 C CA . SER A 1 178 ? 14.530 37.182 -15.249 1.00 19.21 269 SER A CA 1
ATOM 1365 C C . SER A 1 178 ? 13.713 36.009 -14.667 1.00 17.97 269 SER A C 1
ATOM 1366 O O . SER A 1 178 ? 14.268 35.033 -14.179 1.00 17.39 269 SER A O 1
ATOM 1369 N N . LEU A 1 179 ? 12.395 36.138 -14.709 1.00 17.55 270 LEU A N 1
ATOM 1370 C CA . LEU A 1 179 ? 11.501 35.173 -14.043 1.00 16.22 270 LEU A CA 1
ATOM 1371 C C . LEU A 1 179 ? 10.857 34.197 -15.022 1.00 15.70 270 LEU A C 1
ATOM 1372 O O . LEU A 1 179 ? 10.851 34.444 -16.240 1.00 15.92 270 LEU A O 1
ATOM 1377 N N . LEU A 1 180 ? 10.341 33.080 -14.498 1.00 13.88 271 LEU A N 1
ATOM 1378 C CA . LEU A 1 180 ? 9.510 32.174 -15.273 1.00 13.26 271 LEU A CA 1
ATOM 1379 C C . LEU A 1 180 ? 8.251 32.918 -15.655 1.00 12.53 271 LEU A C 1
ATOM 1380 O O . LEU A 1 180 ? 7.782 33.778 -14.909 1.00 13.27 271 LEU A O 1
ATOM 1385 N N . ALA A 1 181 ? 7.696 32.539 -16.795 1.00 12.30 272 ALA A N 1
ATOM 1386 C CA . ALA A 1 181 ? 6.508 33.179 -17.359 1.00 12.12 272 ALA A CA 1
ATOM 1387 C C . ALA A 1 181 ? 5.344 33.228 -16.366 1.00 11.62 272 ALA A C 1
ATOM 1388 O O . ALA A 1 181 ? 4.693 34.262 -16.224 1.00 10.37 272 ALA A O 1
ATOM 1390 N N . GLU A 1 182 ? 5.102 32.117 -15.657 1.00 10.81 273 GLU A N 1
ATOM 1391 C CA . GLU A 1 182 ? 3.969 32.098 -14.719 1.00 11.22 273 GLU A CA 1
ATOM 1392 C C . GLU A 1 182 ? 4.231 32.961 -13.480 1.00 12.01 273 GLU A C 1
ATOM 1393 O O . GLU A 1 182 ? 3.282 33.416 -12.829 1.00 11.26 273 GLU A O 1
ATOM 1399 N N . GLN A 1 183 ? 5.512 33.234 -13.169 1.00 11.40 274 GLN A N 1
ATOM 1400 C CA . GLN A 1 183 ? 5.837 34.153 -12.081 1.00 12.40 274 GLN A CA 1
ATOM 1401 C C . GLN A 1 183 ? 5.431 35.579 -12.449 1.00 12.51 274 GLN A C 1
ATOM 1402 O O . GLN A 1 183 ? 4.885 36.320 -11.601 1.00 12.33 274 GLN A O 1
ATOM 1408 N N . CYS A 1 184 ? 5.666 35.939 -13.709 1.00 13.17 275 CYS A N 1
ATOM 1409 C CA . CYS A 1 184 ? 5.182 37.230 -14.235 1.00 12.53 275 CYS A CA 1
ATOM 1410 C C . CYS A 1 184 ? 3.662 37.352 -14.086 1.00 12.48 275 CYS A C 1
ATOM 1411 O O . CYS A 1 184 ? 3.162 38.419 -13.709 1.00 11.55 275 CYS A O 1
ATOM 1414 N N . VAL A 1 185 ? 2.941 36.285 -14.425 1.00 11.36 276 VAL A N 1
ATOM 1415 C CA . VAL A 1 185 ? 1.462 36.252 -14.211 1.00 11.58 276 VAL A CA 1
ATOM 1416 C C . VAL A 1 185 ? 1.090 36.597 -12.754 1.00 12.39 276 VAL A C 1
ATOM 1417 O O . VAL A 1 185 ? 0.219 37.483 -12.481 1.00 11.07 276 VAL A O 1
ATOM 1421 N N . VAL A 1 186 ? 1.713 35.901 -11.812 1.00 12.30 277 VAL A N 1
ATOM 1422 C CA . VAL A 1 186 ? 1.410 36.087 -10.387 1.00 12.30 277 VAL A CA 1
ATOM 1423 C C . VAL A 1 186 ? 1.692 37.513 -9.956 1.00 12.89 277 VAL A C 1
ATOM 1424 O O . VAL A 1 186 ? 0.890 38.142 -9.246 1.00 13.05 277 VAL A O 1
ATOM 1428 N N . ILE A 1 187 ? 2.840 38.029 -10.362 1.00 12.77 278 ILE A N 1
ATOM 1429 C CA . ILE A 1 187 ? 3.254 39.373 -9.917 1.00 13.94 278 ILE A CA 1
ATOM 1430 C C . ILE A 1 187 ? 2.342 40.454 -10.539 1.00 13.95 278 ILE A C 1
ATOM 1431 O O . ILE A 1 187 ? 1.979 41.439 -9.872 1.00 14.30 278 ILE A O 1
ATOM 1436 N N . ALA A 1 188 ? 2.001 40.281 -11.816 1.00 13.09 279 ALA A N 1
ATOM 1437 C CA . ALA A 1 188 ? 1.054 41.179 -12.500 1.00 13.68 279 ALA A CA 1
ATOM 1438 C C . ALA A 1 188 ? -0.272 41.213 -11.748 1.00 14.23 279 ALA A C 1
ATOM 1439 O O . ALA A 1 188 ? -0.815 42.315 -11.442 1.00 14.30 279 ALA A O 1
ATOM 1441 N N . HIS A 1 189 ? -0.801 40.026 -11.428 1.00 13.88 280 HIS A N 1
ATOM 1442 C CA . HIS A 1 189 ? -2.039 39.972 -10.587 1.00 14.05 280 HIS A CA 1
ATOM 1443 C C . HIS A 1 189 ? -1.849 40.681 -9.251 1.00 15.56 280 HIS A C 1
ATOM 1444 O O . HIS A 1 189 ? -2.777 41.366 -8.769 1.00 15.00 280 HIS A O 1
ATOM 1451 N N . HIS A 1 190 ? -0.676 40.501 -8.636 1.00 15.01 281 HIS A N 1
ATOM 1452 C CA . HIS A 1 190 ? -0.445 41.065 -7.287 1.00 16.77 281 HIS A CA 1
ATOM 1453 C C . HIS A 1 190 ? -0.485 42.607 -7.366 1.00 17.69 281 HIS A C 1
ATOM 1454 O O . HIS A 1 190 ? -1.140 43.265 -6.544 1.00 17.71 281 HIS A O 1
ATOM 1461 N N . HIS A 1 191 ? 0.183 43.161 -8.378 1.00 17.46 282 HIS A N 1
ATOM 1462 C CA . HIS A 1 191 ? 0.110 44.620 -8.623 1.00 19.37 282 HIS A CA 1
ATOM 1463 C C . HIS A 1 191 ? -1.329 45.104 -8.760 1.00 18.98 282 HIS A C 1
ATOM 1464 O O . HIS A 1 191 ? -1.723 46.054 -8.064 1.00 19.73 282 HIS A O 1
ATOM 1471 N N . LEU A 1 192 ? -2.123 44.439 -9.601 1.00 16.65 283 LEU A N 1
ATOM 1472 C CA . LEU A 1 192 ? -3.525 44.797 -9.785 1.00 17.10 283 LEU A CA 1
ATOM 1473 C C . LEU A 1 192 ? -4.401 44.607 -8.520 1.00 18.83 283 LEU A C 1
ATOM 1474 O O . LEU A 1 192 ? -5.248 45.443 -8.219 1.00 18.41 283 LEU A O 1
ATOM 1479 N N . ASP A 1 193 ? -4.208 43.496 -7.810 1.00 18.89 284 ASP A N 1
ATOM 1480 C CA . ASP A 1 193 ? -4.959 43.201 -6.558 1.00 19.96 284 ASP A CA 1
ATOM 1481 C C . ASP A 1 193 ? -4.775 44.309 -5.520 1.00 21.34 284 ASP A C 1
ATOM 1482 O O . ASP A 1 193 ? -5.735 44.733 -4.857 1.00 21.68 284 ASP A O 1
ATOM 1487 N N . ARG A 1 194 ? -3.545 44.763 -5.380 1.00 22.61 285 ARG A N 1
ATOM 1488 C CA . ARG A 1 194 ? -3.228 45.817 -4.412 1.00 25.82 285 ARG A CA 1
ATOM 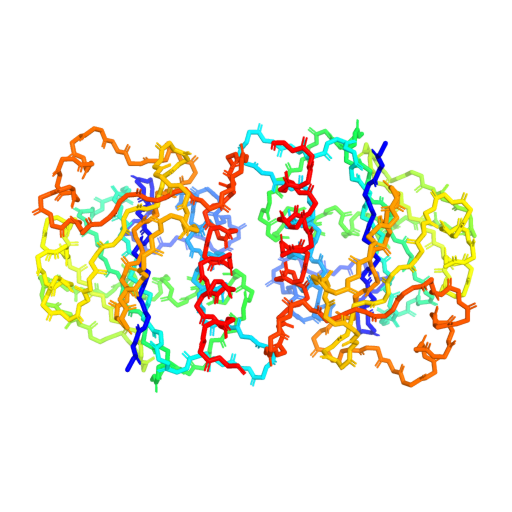1489 C C . ARG A 1 194 ? -3.875 47.172 -4.727 1.00 27.21 285 ARG A C 1
ATOM 1490 O O . ARG A 1 194 ? -4.236 47.910 -3.788 1.00 28.30 285 ARG A O 1
ATOM 1498 N N . LEU A 1 195 ? -4.042 47.476 -6.011 1.00 28.51 286 LEU A N 1
ATOM 1499 C CA . LEU A 1 195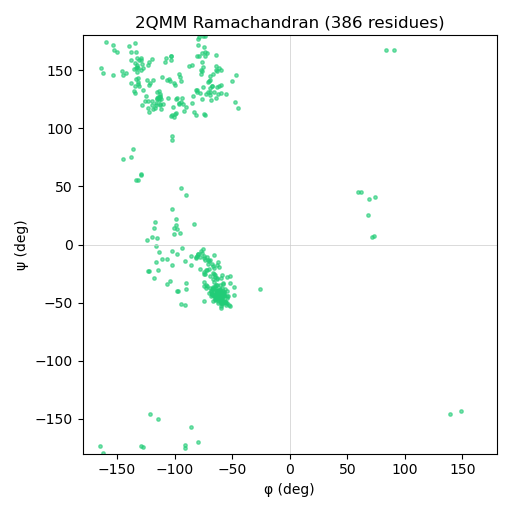 ? -4.798 48.653 -6.464 1.00 31.14 286 LEU A CA 1
ATOM 1500 C C . LEU A 1 195 ? -6.302 48.445 -6.295 1.00 32.50 286 LEU A C 1
ATOM 1501 O O . LEU A 1 195 ? -7.043 49.387 -6.008 1.00 32.93 286 LEU A O 1
ATOM 1506 N N . GLN A 1 196 ? -6.768 47.219 -6.500 1.00 33.65 287 GLN A N 1
ATOM 1507 C CA . GLN A 1 196 ? -8.202 46.997 -6.597 1.00 35.19 287 GLN A CA 1
ATOM 1508 C C . GLN A 1 196 ? -8.851 46.696 -5.258 1.00 36.22 287 GLN A C 1
ATOM 1509 O O . GLN A 1 196 ? -9.997 47.080 -5.034 1.00 36.62 287 GLN A O 1
ATOM 1515 N N . PHE A 1 197 ? -8.123 46.033 -4.368 1.00 37.29 288 PHE A N 1
ATOM 1516 C CA . PHE A 1 197 ? -8.746 45.475 -3.161 1.00 39.10 288 PHE A CA 1
ATOM 1517 C C . PHE A 1 197 ? -8.165 46.005 -1.855 1.00 39.77 288 PHE A C 1
ATOM 1518 O O . PHE A 1 197 ? -8.765 45.743 -0.810 1.00 40.69 288 PHE A O 1
ATOM 1527 N N . ALA B 1 3 ? 22.765 35.976 3.384 1.00 30.24 94 ALA B N 1
ATOM 1528 C CA . ALA B 1 3 ? 21.295 35.925 3.175 1.00 29.60 94 ALA B CA 1
ATOM 1529 C C . ALA B 1 3 ? 20.896 34.546 2.625 1.00 29.14 94 ALA B C 1
ATOM 1530 O O . ALA B 1 3 ? 21.375 34.108 1.585 1.00 29.72 94 ALA B O 1
ATOM 1532 N N . VAL B 1 4 ? 20.039 33.850 3.352 1.00 27.47 95 VAL B N 1
ATOM 1533 C CA . VAL B 1 4 ? 19.489 32.590 2.865 1.00 25.49 95 VAL B CA 1
ATOM 1534 C C . VAL B 1 4 ? 17.982 32.800 2.809 1.00 23.52 95 VAL B C 1
ATOM 1535 O O . VAL B 1 4 ? 17.483 33.719 3.440 1.00 23.65 95 VAL B O 1
ATOM 1539 N N . ARG B 1 5 ? 17.250 31.999 2.028 1.00 20.84 96 ARG B N 1
ATOM 1540 C CA . ARG B 1 5 ? 15.793 32.116 2.006 1.00 18.61 96 ARG B CA 1
ATOM 1541 C C . ARG B 1 5 ? 15.297 30.708 2.179 1.00 17.13 96 ARG B C 1
ATOM 1542 O O . ARG B 1 5 ? 15.807 29.811 1.516 1.00 16.53 96 ARG B O 1
ATOM 1550 N N . GLY B 1 6 ? 14.293 30.522 3.023 1.00 15.75 97 GLY B N 1
ATOM 1551 C CA . GLY B 1 6 ? 13.706 29.189 3.214 1.00 15.20 97 GLY B CA 1
ATOM 1552 C C . GLY B 1 6 ? 12.198 29.207 3.084 1.00 14.90 97 GLY B C 1
ATOM 1553 O O . GLY B 1 6 ? 11.562 30.270 3.268 1.00 13.49 97 GLY B O 1
ATOM 1554 N N . PHE B 1 7 ? 11.641 28.029 2.807 1.00 13.89 98 PHE B N 1
ATOM 1555 C CA . PHE B 1 7 ? 10.164 27.828 2.730 1.00 13.98 98 PHE B CA 1
ATOM 1556 C C . PHE B 1 7 ? 9.863 26.527 3.426 1.00 13.61 98 PHE B C 1
ATOM 1557 O O . PHE B 1 7 ? 10.602 25.565 3.262 1.00 15.14 98 PHE B O 1
ATOM 1565 N N . LEU B 1 8 ? 8.781 26.518 4.197 1.00 13.07 99 LEU B N 1
ATOM 1566 C CA . LEU B 1 8 ? 8.218 25.320 4.774 1.00 13.92 99 LEU B CA 1
ATOM 1567 C C . LEU B 1 8 ? 6.750 25.214 4.307 1.00 13.11 99 LEU B C 1
ATOM 1568 O O . LEU B 1 8 ? 5.951 26.092 4.575 1.00 14.34 99 LEU B O 1
ATOM 1573 N N . ILE B 1 9 ? 6.449 24.162 3.574 1.00 13.03 100 ILE B N 1
ATOM 1574 C CA . ILE B 1 9 ? 5.088 23.939 3.072 1.00 13.93 100 ILE B CA 1
ATOM 1575 C C . ILE B 1 9 ? 4.513 22.730 3.791 1.00 13.73 100 ILE B C 1
ATOM 1576 O O . ILE B 1 9 ? 5.112 21.647 3.755 1.00 15.23 100 ILE B O 1
ATOM 1581 N N . VAL B 1 10 ? 3.352 22.901 4.414 1.00 14.50 101 VAL B N 1
ATOM 1582 C CA . VAL B 1 10 ? 2.730 21.802 5.212 1.00 15.08 101 VAL B CA 1
ATOM 1583 C C . VAL B 1 10 ? 1.577 21.159 4.417 1.00 14.95 101 VAL B C 1
ATOM 1584 O O . VAL B 1 10 ? 0.553 21.793 4.182 1.00 15.97 101 VAL B O 1
ATOM 1588 N N . GLY B 1 11 ? 1.796 19.925 3.988 1.00 13.83 102 GLY B N 1
ATOM 1589 C CA . GLY B 1 11 ? 0.846 19.161 3.210 1.00 14.40 102 GLY B CA 1
ATOM 1590 C C . GLY B 1 11 ? 0.151 18.155 4.127 1.00 14.78 102 GLY B C 1
ATOM 1591 O O . GLY B 1 11 ? 0.656 17.070 4.349 1.00 14.96 102 GLY B O 1
ATOM 1592 N N . ASN B 1 12 ? -0.999 18.526 4.674 1.00 14.92 103 ASN B N 1
ATOM 1593 C CA . ASN B 1 12 ? -1.710 17.641 5.617 1.00 16.24 103 ASN B CA 1
ATOM 1594 C C . ASN B 1 12 ? -2.264 16.350 5.054 1.00 15.44 103 ASN B C 1
ATOM 1595 O O . ASN B 1 12 ? -2.403 15.344 5.796 1.00 17.97 103 ASN B O 1
ATOM 1600 N N . LYS B 1 13 ? -2.532 16.322 3.761 1.00 14.42 104 LYS B N 1
ATOM 1601 C CA . LYS B 1 13 ? -3.056 15.113 3.152 1.00 14.74 104 LYS B CA 1
ATOM 1602 C C . LYS B 1 13 ? -2.006 14.390 2.302 1.00 14.53 104 LYS B C 1
ATOM 1603 O O . LYS B 1 13 ? -2.227 13.256 1.876 1.00 13.84 104 LYS B O 1
ATOM 1609 N N . ALA B 1 14 ? -0.894 15.074 2.043 1.00 14.41 105 ALA B N 1
ATOM 1610 C CA . ALA B 1 14 ? 0.123 14.585 1.099 1.00 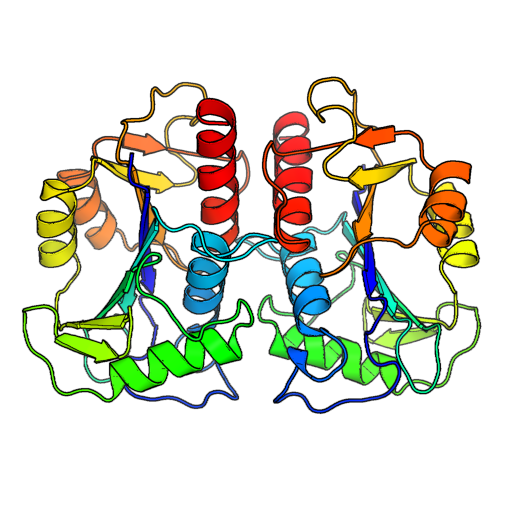14.69 105 ALA B CA 1
ATOM 1611 C C . ALA B 1 14 ? 0.605 13.180 1.489 1.00 14.84 105 ALA B C 1
ATOM 1612 O O . ALA B 1 14 ? 0.946 12.944 2.651 1.00 14.71 105 ALA B O 1
ATOM 1614 N N . PHE B 1 15 ? 0.598 12.270 0.528 1.00 14.03 106 PHE B N 1
ATOM 1615 C CA . PHE B 1 15 ? 0.953 10.864 0.792 1.00 15.24 106 PHE B CA 1
ATOM 1616 C C . PHE B 1 15 ? 2.378 10.732 1.287 1.00 15.94 106 PHE B C 1
ATOM 1617 O O . PHE B 1 15 ? 3.210 11.558 0.978 1.00 14.93 106 PHE B O 1
ATOM 1625 N N . THR B 1 16 ? 2.635 9.693 2.084 1.00 16.84 107 THR B N 1
ATOM 1626 C CA . THR B 1 16 ? 3.975 9.502 2.693 1.00 15.99 107 THR B CA 1
ATOM 1627 C C . THR B 1 16 ? 4.651 8.193 2.230 1.00 16.88 107 THR B C 1
ATOM 1628 O O . THR B 1 16 ? 5.658 7.769 2.799 1.00 17.31 107 THR B O 1
ATOM 1632 N N . GLN B 1 17 ? 4.114 7.586 1.175 1.00 16.64 108 GLN B N 1
ATOM 1633 C CA . GLN B 1 17 ? 4.791 6.527 0.445 1.00 20.30 108 GLN B CA 1
ATOM 1634 C C . GLN B 1 17 ? 4.694 6.779 -1.071 1.00 19.81 108 GLN B C 1
ATOM 1635 O O . GLN B 1 17 ? 3.906 7.639 -1.502 1.00 20.63 108 GLN B O 1
ATOM 1641 N N . PRO B 1 18 ? 5.506 6.063 -1.877 1.00 19.86 109 PRO B N 1
ATOM 1642 C CA . PRO B 1 18 ? 5.477 6.250 -3.346 1.00 18.91 109 PRO B CA 1
ATOM 1643 C C . PRO B 1 18 ? 4.050 6.186 -3.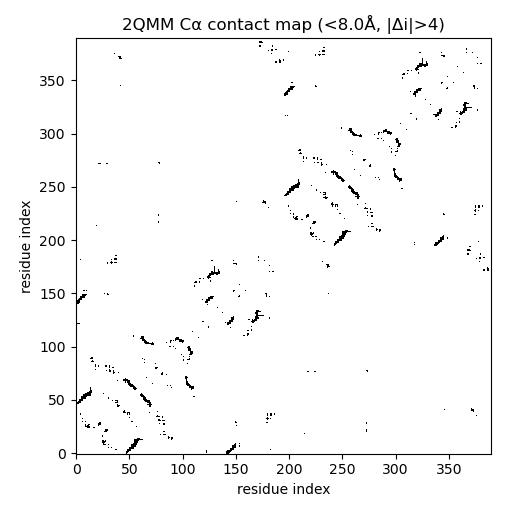908 1.00 19.28 109 PRO B C 1
ATOM 1644 O O . PRO B 1 18 ? 3.199 5.393 -3.429 1.00 18.92 109 PRO B O 1
ATOM 1648 N N . PHE B 1 19 ? 3.792 7.051 -4.872 1.00 18.51 110 PHE B N 1
ATOM 1649 C CA . PHE B 1 19 ? 2.469 7.236 -5.455 1.00 18.03 110 PHE B CA 1
ATOM 1650 C C . PHE B 1 19 ? 2.626 7.290 -6.982 1.00 17.71 110 PHE B C 1
ATOM 1651 O O . PHE B 1 19 ? 3.746 7.343 -7.515 1.00 17.10 110 PHE B O 1
ATOM 1659 N N . SER B 1 20 ? 1.505 7.318 -7.704 1.00 17.24 111 SER B N 1
ATOM 1660 C CA . SER B 1 20 ? 1.539 7.393 -9.160 1.00 17.81 111 SER B CA 1
ATOM 1661 C C . SER B 1 20 ? 1.876 8.785 -9.638 1.00 17.19 111 SER B C 1
ATOM 1662 O O . SER B 1 20 ? 1.192 9.762 -9.291 1.00 16.70 111 SER B O 1
ATOM 1665 N N . LEU B 1 21 ? 2.910 8.879 -10.473 1.00 17.14 112 LEU B N 1
ATOM 1666 C CA . LEU B 1 21 ? 3.239 10.164 -11.103 1.00 17.01 112 LEU B CA 1
ATOM 1667 C C . LEU B 1 21 ? 2.153 10.672 -12.084 1.00 17.94 112 LEU B C 1
ATOM 1668 O O . LEU B 1 21 ? 2.246 11.802 -12.562 1.00 17.40 112 LEU B O 1
ATOM 1673 N N . ASN B 1 22 ? 1.148 9.830 -12.385 1.00 17.14 113 ASN B N 1
ATOM 1674 C CA . ASN B 1 22 ? 0.057 10.212 -13.304 1.00 17.01 113 ASN B CA 1
ATOM 1675 C C . ASN B 1 22 ? -1.174 10.789 -12.601 1.00 16.79 113 ASN B C 1
ATOM 1676 O O . ASN B 1 22 ? -2.149 11.255 -13.262 1.00 15.55 113 ASN B O 1
ATOM 1681 N N . ASP B 1 23 ? -1.117 10.811 -11.264 1.00 14.94 114 ASP B N 1
ATOM 1682 C CA . ASP B 1 23 ? -2.193 11.365 -10.467 1.00 15.94 114 ASP B CA 1
ATOM 1683 C C . ASP B 1 23 ? -1.676 12.075 -9.210 1.00 14.84 114 ASP B C 1
ATOM 1684 O O . ASP B 1 23 ? -1.810 11.589 -8.069 1.00 14.31 114 ASP B O 1
ATOM 1689 N N . LEU B 1 24 ? -1.096 13.253 -9.437 1.00 15.39 115 LEU B N 1
ATOM 1690 C CA . LEU B 1 24 ? -0.563 14.088 -8.340 1.00 13.54 115 LEU B CA 1
ATOM 1691 C C . LEU B 1 24 ? -1.658 14.622 -7.393 1.00 14.64 115 LEU B C 1
ATOM 1692 O O . LEU B 1 24 ? -1.494 14.569 -6.189 1.00 14.09 115 LEU B O 1
ATOM 1697 N N . PRO B 1 25 ? -2.794 15.125 -7.930 1.00 14.21 116 PRO B N 1
ATOM 1698 C CA . PRO B 1 25 ? -3.816 15.568 -6.998 1.00 14.58 116 PRO B CA 1
ATOM 1699 C C . PRO B 1 25 ? -4.381 14.397 -6.175 1.00 14.88 116 PRO B C 1
ATOM 1700 O O . PRO B 1 25 ? -4.741 14.581 -5.031 1.00 14.21 116 PRO B O 1
ATOM 1704 N N . GLY B 1 26 ? -4.354 13.206 -6.747 1.00 15.45 117 GLY B N 1
ATOM 1705 C CA . GLY B 1 26 ? -4.825 11.983 -6.075 1.00 16.92 117 GLY B CA 1
ATOM 1706 C C . GLY B 1 26 ? -3.938 11.487 -4.942 1.00 17.63 117 GLY B C 1
ATOM 1707 O O . GLY B 1 26 ? -4.396 10.694 -4.094 1.00 18.30 117 GLY B O 1
ATOM 1708 N N . ALA B 1 27 ? -2.684 11.966 -4.884 1.00 16.09 118 ALA B N 1
ATOM 1709 C CA . ALA B 1 27 ? -1.767 11.544 -3.835 1.00 16.56 118 ALA B CA 1
ATOM 1710 C C . ALA B 1 27 ? -1.834 12.570 -2.689 1.00 16.71 118 ALA B C 1
ATOM 1711 O O . ALA B 1 27 ? -0.801 13.047 -2.200 1.00 15.60 118 ALA B O 1
ATOM 1713 N N . GLY B 1 28 ? -3.062 12.910 -2.261 1.00 15.30 119 GLY B N 1
ATOM 1714 C CA . GLY B 1 28 ? -3.251 13.856 -1.180 1.00 14.73 119 GLY B CA 1
ATOM 1715 C C . GLY B 1 28 ? -2.855 15.282 -1.548 1.00 14.04 119 GLY B C 1
ATOM 1716 O O . GLY B 1 28 ? -2.278 16.021 -0.723 1.00 14.55 119 GLY B O 1
ATOM 1717 N N . ARG B 1 29 ? -3.183 15.665 -2.788 1.00 13.83 120 ARG B N 1
ATOM 1718 C CA . ARG B 1 29 ? -2.915 17.007 -3.330 1.00 12.73 120 ARG B CA 1
ATOM 1719 C C . ARG B 1 29 ? -1.413 17.295 -3.290 1.00 13.05 120 ARG B C 1
ATOM 1720 O O . ARG B 1 29 ? -0.972 18.397 -2.887 1.00 12.73 120 ARG B O 1
ATOM 1728 N N . MET B 1 30 ? -0.643 16.291 -3.712 1.00 12.46 121 MET B N 1
ATOM 1729 C CA . MET B 1 30 ? 0.812 16.437 -3.865 1.00 12.73 121 MET B CA 1
ATOM 1730 C C . MET B 1 30 ? 1.148 17.545 -4.844 1.00 12.06 121 MET B C 1
ATOM 1731 O O . MET B 1 30 ? 2.234 18.129 -4.777 1.00 12.87 121 MET B O 1
ATOM 1736 N N . ASP B 1 31 ? 0.242 17.824 -5.778 1.00 11.32 122 ASP B N 1
ATOM 1737 C CA . ASP B 1 31 ? 0.490 18.843 -6.763 1.00 12.43 122 ASP B CA 1
ATOM 1738 C C . ASP B 1 31 ? 0.778 20.227 -6.132 1.00 11.84 122 ASP B C 1
ATOM 1739 O O . ASP B 1 31 ? 1.534 20.991 -6.684 1.00 13.23 122 ASP B O 1
ATOM 1744 N N . VAL B 1 32 ? 0.156 20.540 -5.005 1.00 11.27 123 VAL B N 1
ATOM 1745 C CA . VAL B 1 32 ? 0.362 21.828 -4.295 1.00 12.11 123 VAL B CA 1
ATOM 1746 C C . VAL B 1 32 ? 1.839 21.935 -3.917 1.00 13.16 123 VAL B C 1
ATOM 1747 O O . VAL B 1 32 ? 2.487 22.965 -4.192 1.00 12.12 123 VAL B O 1
ATOM 1751 N N . LEU B 1 33 ? 2.346 20.866 -3.291 1.00 12.93 124 LEU B N 1
ATOM 1752 C CA . LEU B 1 33 ? 3.730 20.805 -2.827 1.00 13.35 124 LEU B CA 1
ATOM 1753 C C . LEU B 1 33 ? 4.724 20.910 -3.992 1.00 12.79 124 LEU B C 1
ATOM 1754 O O . LEU B 1 33 ? 5.749 21.592 -3.852 1.00 12.38 124 LEU B O 1
ATOM 1759 N N . CYS B 1 34 ? 4.414 20.228 -5.110 1.00 11.99 125 CYS B N 1
ATOM 1760 C CA . CYS B 1 34 ? 5.197 20.334 -6.364 1.00 12.26 125 CYS B CA 1
ATOM 1761 C C . CYS B 1 34 ? 5.311 21.777 -6.870 1.00 11.99 125 CYS B C 1
ATOM 1762 O O . CYS B 1 34 ? 6.412 22.220 -7.207 1.00 12.02 125 CYS B O 1
ATOM 1765 N N . ARG B 1 35 ? 4.167 22.482 -6.953 1.00 11.33 126 ARG B N 1
ATOM 1766 C CA . ARG B 1 35 ? 4.161 23.880 -7.397 1.00 11.66 126 ARG B CA 1
ATOM 1767 C C . ARG B 1 35 ? 4.928 24.772 -6.469 1.00 11.80 126 ARG B C 1
ATOM 1768 O O . ARG B 1 35 ? 5.678 25.646 -6.913 1.00 12.42 126 ARG B O 1
ATOM 1776 N N . CYS B 1 36 ? 4.755 24.580 -5.169 1.00 11.42 127 CYS B N 1
ATOM 1777 C CA . CYS B 1 36 ? 5.507 25.453 -4.214 1.00 11.79 127 CYS B CA 1
ATOM 1778 C C . CYS B 1 36 ? 7.007 25.239 -4.370 1.00 12.26 127 CYS B C 1
ATOM 1779 O O . CYS B 1 36 ? 7.780 26.171 -4.284 1.00 11.85 127 CYS B O 1
ATOM 1782 N N . THR B 1 37 ? 7.409 23.985 -4.554 1.00 11.81 128 THR B N 1
ATOM 1783 C CA . THR B 1 37 ? 8.837 23.651 -4.666 1.00 12.16 128 THR B CA 1
ATOM 1784 C C . THR B 1 37 ? 9.419 24.301 -5.932 1.00 12.31 128 THR B C 1
ATOM 1785 O O . THR B 1 37 ? 10.473 24.966 -5.894 1.00 11.42 128 THR B O 1
ATOM 1789 N N . SER B 1 38 ? 8.698 24.127 -7.051 1.00 12.89 129 SER B N 1
ATOM 1790 C CA . SER B 1 38 ? 9.099 24.662 -8.332 1.00 13.80 129 SER B CA 1
ATOM 1791 C C . SER B 1 38 ? 9.216 26.216 -8.255 1.00 13.80 129 SER B C 1
ATOM 1792 O O . SER B 1 38 ? 10.243 26.786 -8.663 1.00 11.81 129 SER B O 1
ATOM 1795 N N . GLN B 1 39 ? 8.212 26.882 -7.671 1.00 11.63 130 GLN B N 1
ATOM 1796 C CA . GLN B 1 39 ? 8.224 28.366 -7.643 1.00 12.29 130 GLN B CA 1
ATOM 1797 C C . GLN B 1 39 ? 9.241 28.901 -6.622 1.00 12.78 130 GLN B C 1
ATOM 1798 O O . GLN B 1 39 ? 9.727 30.049 -6.750 1.00 13.51 130 GLN B O 1
ATOM 1804 N N . ALA B 1 40 ? 9.570 28.071 -5.622 1.00 12.18 131 ALA B N 1
ATOM 1805 C CA . ALA B 1 40 ? 10.594 28.455 -4.621 1.00 12.49 131 ALA B CA 1
ATOM 1806 C C . ALA B 1 40 ? 12.004 28.446 -5.221 1.00 11.59 131 ALA B C 1
ATOM 1807 O O . ALA B 1 40 ? 12.833 29.266 -4.863 1.00 12.87 131 ALA B O 1
ATOM 1809 N N . LEU B 1 41 ? 12.259 27.506 -6.122 1.00 12.14 132 LEU B N 1
ATOM 1810 C CA . LEU B 1 41 ? 13.609 27.214 -6.605 1.00 12.35 132 LEU B CA 1
ATOM 1811 C C . LEU B 1 41 ? 13.977 27.861 -7.946 1.00 13.67 132 LEU B C 1
ATOM 1812 O O . LEU B 1 41 ? 15.122 28.281 -8.138 1.00 13.86 132 LEU B O 1
ATOM 1817 N N . PHE B 1 42 ? 13.043 27.886 -8.898 1.00 12.67 133 PHE B N 1
ATOM 1818 C CA . PHE B 1 42 ? 13.397 28.182 -10.285 1.00 14.44 133 PHE B CA 1
ATOM 1819 C C . PHE B 1 42 ? 13.134 29.621 -10.729 1.00 15.33 133 PHE B C 1
ATOM 1820 O O . PHE B 1 42 ? 12.090 30.205 -10.426 1.00 12.94 133 PHE B O 1
ATOM 1828 N N . ILE B 1 43 ? 14.116 30.169 -11.465 1.00 15.50 134 ILE B N 1
ATOM 1829 C CA . ILE B 1 43 ? 13.881 31.352 -12.286 1.00 17.33 134 ILE B CA 1
ATOM 1830 C C . ILE B 1 43 ? 14.367 31.041 -13.719 1.00 18.28 134 ILE B C 1
ATOM 1831 O O . ILE B 1 43 ? 14.743 29.909 -14.022 1.00 17.80 134 ILE B O 1
ATOM 1836 N N . SER B 1 44 ? 14.350 32.031 -14.603 1.00 19.29 135 SER B N 1
ATOM 1837 C CA . SER B 1 44 ? 14.559 31.734 -16.003 1.00 21.68 135 SER B CA 1
ATOM 1838 C C . SER B 1 44 ? 15.935 31.104 -16.264 1.00 22.67 135 SER B C 1
ATOM 1839 O O . SER B 1 44 ? 16.059 30.149 -17.001 1.00 23.00 135 SER B O 1
ATOM 1842 N N . HIS B 1 45 ? 16.972 31.627 -15.636 1.00 24.40 136 HIS B N 1
ATOM 1843 C CA . HIS B 1 45 ? 18.311 31.112 -15.921 1.00 26.84 136 HIS B CA 1
ATOM 1844 C C . HIS B 1 45 ? 18.681 29.819 -15.178 1.00 25.81 136 HIS B C 1
ATOM 1845 O O . HIS B 1 45 ? 19.702 29.192 -15.494 1.00 26.46 136 HIS B O 1
ATOM 1852 N N . GLY B 1 46 ? 17.864 29.423 -14.202 1.00 23.61 137 GLY B N 1
ATOM 1853 C CA . GLY B 1 46 ? 18.114 28.211 -13.438 1.00 22.33 137 GLY B CA 1
ATOM 1854 C C . GLY B 1 46 ? 17.618 28.282 -12.000 1.00 21.49 137 GLY B C 1
ATOM 1855 O O . GLY B 1 46 ? 16.599 28.869 -11.722 1.00 20.42 137 GLY B O 1
ATOM 1856 N N . ILE B 1 47 ? 18.371 27.680 -11.080 1.00 21.07 138 ILE B N 1
ATOM 1857 C CA . ILE B 1 47 ? 17.929 27.565 -9.689 1.00 20.00 138 ILE B CA 1
ATOM 1858 C C . ILE B 1 47 ? 18.480 28.675 -8.805 1.00 19.37 138 ILE B C 1
ATOM 1859 O O . ILE B 1 47 ? 19.655 29.112 -8.956 1.00 19.50 138 ILE B O 1
ATOM 1864 N N . ARG B 1 48 ? 17.664 29.119 -7.855 1.00 16.99 139 ARG B N 1
ATOM 1865 C CA . ARG B 1 48 ? 18.121 30.036 -6.803 1.00 16.86 139 ARG B CA 1
ATOM 1866 C C . ARG B 1 48 ? 18.995 29.230 -5.809 1.00 18.21 139 ARG B C 1
ATOM 1867 O O . ARG B 1 48 ? 18.497 28.386 -5.060 1.00 18.36 139 ARG B O 1
ATOM 1875 N N . ARG B 1 49 ? 20.299 29.518 -5.790 1.00 18.93 140 ARG B N 1
ATOM 1876 C CA . ARG B 1 49 ? 21.217 28.712 -5.005 1.00 20.31 140 ARG B CA 1
ATOM 1877 C C . ARG B 1 49 ? 21.173 29.027 -3.505 1.00 19.80 140 ARG B C 1
ATOM 1878 O O . ARG B 1 49 ? 21.764 28.309 -2.721 1.00 20.29 140 ARG B O 1
ATOM 1886 N N . ASP B 1 50 ? 20.493 30.106 -3.117 1.00 19.41 141 ASP B N 1
ATOM 1887 C CA . ASP B 1 50 ? 20.372 30.447 -1.705 1.00 19.54 141 ASP B CA 1
ATOM 1888 C C . ASP B 1 50 ? 19.086 29.943 -1.056 1.00 18.32 141 ASP B C 1
ATOM 1889 O O . ASP B 1 50 ? 18.763 30.363 0.042 1.00 18.21 141 ASP B O 1
ATOM 1894 N N . VAL B 1 51 ? 18.335 29.094 -1.773 1.00 17.26 142 VAL B N 1
ATOM 1895 C CA . VAL B 1 51 ? 17.024 28.618 -1.295 1.00 14.16 142 VAL B CA 1
ATOM 1896 C C . VAL B 1 51 ? 17.094 27.197 -0.771 1.00 13.75 142 VAL B C 1
ATOM 1897 O O . VAL B 1 51 ? 17.722 26.325 -1.392 1.00 13.90 142 VAL B O 1
ATOM 1901 N N . GLU B 1 52 ? 16.367 26.962 0.326 1.00 14.55 143 GLU B N 1
ATOM 1902 C CA . GLU B 1 52 ? 16.024 25.618 0.745 1.00 14.78 143 GLU B CA 1
ATOM 1903 C C . GLU B 1 52 ? 14.504 25.496 0.795 1.00 14.80 143 GLU B C 1
ATOM 1904 O O . GLU B 1 52 ? 13.810 26.384 1.303 1.00 15.22 143 GLU B O 1
ATOM 1910 N N . VAL B 1 53 ? 14.004 24.366 0.327 1.00 13.95 144 VAL B N 1
ATOM 1911 C CA . VAL B 1 53 ? 12.585 24.062 0.434 1.00 13.36 144 VAL B CA 1
ATOM 1912 C C . VAL B 1 53 ? 12.417 22.888 1.407 1.00 13.59 144 VAL B C 1
ATOM 1913 O O . VAL B 1 53 ? 12.991 21.831 1.189 1.00 13.85 144 VAL B O 1
ATOM 1917 N N . TYR B 1 54 ? 11.570 23.083 2.412 1.00 13.09 145 TYR B N 1
ATOM 1918 C CA . TYR B 1 54 ? 11.182 22.055 3.371 1.00 13.01 145 TYR B CA 1
ATOM 1919 C C . TYR B 1 54 ? 9.685 21.726 3.178 1.00 13.44 145 TYR B C 1
ATOM 1920 O O . TYR B 1 54 ? 8.813 22.654 3.211 1.00 12.81 145 TYR B O 1
ATOM 1929 N N . LEU B 1 55 ? 9.421 20.442 2.944 1.00 12.57 146 LEU B N 1
ATOM 1930 C CA . LEU B 1 55 ? 8.053 19.914 2.781 1.00 13.63 146 LEU B CA 1
ATOM 1931 C C . LEU B 1 55 ? 7.739 18.996 3.952 1.00 13.53 146 LEU B C 1
ATOM 1932 O O . LEU B 1 55 ? 8.523 18.093 4.247 1.00 13.59 146 LEU B O 1
ATOM 1937 N N . LEU B 1 56 ? 6.588 19.215 4.597 1.00 14.21 147 LEU B N 1
ATOM 1938 C CA . LEU B 1 56 ? 6.095 18.320 5.646 1.00 13.69 147 LEU B CA 1
ATOM 1939 C C . LEU B 1 56 ? 4.887 17.590 5.130 1.00 14.89 147 LEU B C 1
ATOM 1940 O O . LEU B 1 56 ? 3.909 18.218 4.722 1.00 15.55 147 LEU B O 1
ATOM 1945 N N . LEU B 1 57 ? 4.957 16.270 5.100 1.00 13.96 148 LEU B N 1
ATOM 1946 C CA . LEU B 1 57 ? 3.913 15.487 4.499 1.00 14.48 148 LEU B CA 1
ATOM 1947 C C . LEU B 1 57 ? 3.265 14.631 5.599 1.00 16.26 148 LEU B C 1
ATOM 1948 O O . LEU B 1 57 ? 3.949 13.885 6.317 1.00 15.27 148 LEU B O 1
ATOM 1953 N N . LEU B 1 58 ? 1.956 14.810 5.767 1.00 17.95 149 LEU B N 1
ATOM 1954 C CA . LEU B 1 58 ? 1.294 14.255 6.926 1.00 17.83 149 LEU B CA 1
ATOM 1955 C C . LEU B 1 58 ? 0.197 13.271 6.534 1.00 18.20 149 LEU B C 1
ATOM 1956 O O . LEU B 1 58 ? -0.550 12.781 7.397 1.00 16.62 149 LEU B O 1
ATOM 1961 N N . GLY B 1 59 ? 0.109 12.975 5.245 1.00 16.66 150 GLY B N 1
ATOM 1962 C CA . GLY B 1 59 ? -0.882 12.015 4.762 1.00 17.83 150 GLY B CA 1
ATOM 1963 C C . GLY B 1 59 ? -0.459 10.573 4.995 1.00 18.36 150 GLY B C 1
ATOM 1964 O O . GLY B 1 59 ? 0.661 10.297 5.502 1.00 17.74 150 GLY B O 1
ATOM 1965 N N . PRO B 1 60 ? -1.328 9.623 4.598 1.00 19.62 151 PRO B N 1
ATOM 1966 C CA . PRO B 1 60 ? -1.058 8.206 4.764 1.00 19.45 151 PRO B CA 1
ATOM 1967 C C . PRO B 1 60 ? -0.017 7.676 3.782 1.00 19.84 151 PRO B C 1
ATOM 1968 O O . PRO B 1 60 ? 0.196 8.266 2.719 1.00 19.48 151 PRO B O 1
ATOM 1972 N N . PRO B 1 61 ? 0.564 6.508 4.084 1.00 20.58 152 PRO B N 1
ATOM 1973 C CA . PRO B 1 61 ? 0.238 5.716 5.279 1.00 21.35 152 PRO B CA 1
ATOM 1974 C C . PRO B 1 61 ? 1.244 5.810 6.418 1.00 23.34 152 PRO B C 1
ATOM 1975 O O . PRO B 1 61 ? 0.971 5.247 7.489 1.00 23.41 152 PRO B O 1
ATOM 1979 N N . SER B 1 62 ? 2.380 6.494 6.219 1.00 22.45 153 SER B N 1
ATOM 1980 C CA . SER B 1 62 ? 3.406 6.547 7.287 1.00 24.00 153 SER B CA 1
ATOM 1981 C C . SER B 1 62 ? 3.912 7.942 7.655 1.00 22.30 153 SER B C 1
ATOM 1982 O O . SER B 1 62 ? 5.117 8.221 7.497 1.00 22.00 153 SER B O 1
ATOM 1985 N N . PRO B 1 63 ? 3.012 8.830 8.130 1.00 21.16 154 PRO B N 1
ATOM 1986 C CA . PRO B 1 63 ? 3.384 10.187 8.554 1.00 20.82 154 PRO B CA 1
ATOM 1987 C C . PRO B 1 63 ? 4.071 10.198 9.914 1.00 20.31 154 PRO B C 1
ATOM 1988 O O . PRO B 1 63 ? 3.883 9.254 10.694 1.00 20.12 154 PRO B O 1
ATOM 1992 N N . PRO B 1 64 ? 4.868 11.238 10.226 1.00 19.94 155 PRO B N 1
ATOM 1993 C CA . PRO B 1 64 ? 5.221 12.377 9.352 1.00 19.67 155 PRO B CA 1
ATOM 1994 C C . PRO B 1 64 ? 6.434 12.037 8.524 1.00 19.27 155 PRO B C 1
ATOM 1995 O O . PRO B 1 64 ? 7.271 11.183 8.927 1.00 18.42 155 PRO B O 1
ATOM 1999 N N . LYS B 1 65 ? 6.547 12.672 7.367 1.00 18.16 156 LYS B N 1
ATOM 2000 C CA . LYS B 1 65 ? 7.833 12.681 6.653 1.00 17.26 156 LYS B CA 1
ATOM 2001 C C . LYS B 1 65 ? 8.095 14.112 6.225 1.00 17.10 156 LYS B C 1
ATOM 2002 O O . LYS B 1 65 ? 7.158 14.851 5.859 1.00 17.18 156 LYS B O 1
ATOM 2008 N N . SER B 1 66 ? 9.369 14.488 6.297 1.00 15.89 157 SER B N 1
ATOM 2009 C CA . SER B 1 66 ? 9.841 15.804 5.889 1.00 15.67 157 SER B CA 1
ATOM 2010 C C . SER B 1 66 ? 10.836 15.623 4.768 1.00 14.31 157 SER B C 1
ATOM 2011 O O . SER B 1 66 ? 11.594 14.638 4.759 1.00 14.69 157 SER B O 1
ATOM 2014 N N . ILE B 1 67 ? 10.787 16.527 3.783 1.00 13.85 158 ILE B N 1
ATOM 2015 C CA . ILE B 1 67 ? 11.741 16.513 2.667 1.00 13.82 158 ILE B CA 1
ATOM 2016 C C . ILE B 1 67 ? 12.449 17.845 2.637 1.00 14.02 158 ILE B C 1
ATOM 2017 O O . ILE B 1 67 ? 11.826 18.895 2.776 1.00 14.84 158 ILE B O 1
ATOM 2022 N N . LEU B 1 68 ? 13.764 17.813 2.427 1.00 14.29 159 LEU B N 1
ATOM 2023 C CA . LEU B 1 68 ? 14.513 19.025 2.218 1.00 14.18 159 LEU B CA 1
ATOM 2024 C C . LEU B 1 68 ? 15.086 19.013 0.797 1.00 14.05 159 LEU B C 1
ATOM 2025 O O . LEU B 1 68 ? 15.721 18.069 0.393 1.00 13.39 159 LEU B O 1
ATOM 2030 N N . ILE B 1 69 ? 14.792 20.048 0.028 1.00 12.38 160 ILE B N 1
ATOM 2031 C CA . ILE B 1 69 ? 15.418 20.236 -1.274 1.00 14.40 160 ILE B CA 1
ATOM 2032 C C . ILE B 1 69 ? 16.317 21.479 -1.153 1.00 15.12 160 ILE B C 1
ATOM 2033 O O . ILE B 1 69 ? 15.841 22.584 -0.882 1.00 15.84 160 ILE B O 1
ATOM 2038 N N . LYS B 1 70 ? 17.617 21.259 -1.322 1.00 16.62 161 LYS B N 1
ATOM 2039 C CA . LYS B 1 70 ? 18.651 22.268 -1.164 1.00 17.17 161 LYS B CA 1
ATOM 2040 C C . LYS B 1 70 ? 19.080 22.792 -2.514 1.00 15.08 161 LYS B C 1
ATOM 2041 O O . LYS B 1 70 ? 19.686 22.066 -3.318 1.00 14.71 161 LYS B O 1
ATOM 2047 N N . GLY B 1 71 ? 18.710 24.036 -2.787 1.00 14.19 162 GLY B N 1
ATOM 2048 C CA . GLY B 1 71 ? 18.907 24.632 -4.087 1.00 13.95 162 GLY B CA 1
ATOM 2049 C C . GLY B 1 71 ? 20.326 24.574 -4.589 1.00 15.50 162 GLY B C 1
ATOM 2050 O O . GLY B 1 71 ? 20.551 24.375 -5.780 1.00 16.56 162 GLY B O 1
ATOM 2051 N N . ASP B 1 72 ? 21.293 24.794 -3.706 1.00 17.09 163 ASP B N 1
ATOM 2052 C CA . ASP B 1 72 ? 22.708 24.801 -4.162 1.00 18.08 163 ASP B CA 1
ATOM 2053 C C . ASP B 1 72 ? 23.295 23.415 -4.460 1.00 18.34 163 ASP B C 1
ATOM 2054 O O . ASP B 1 72 ? 24.449 23.313 -4.862 1.00 16.87 163 ASP B O 1
ATOM 2059 N N . GLU B 1 73 ? 22.506 22.360 -4.212 1.00 17.89 164 GLU B N 1
ATOM 2060 C CA . GLU B 1 73 ? 22.937 20.970 -4.393 1.00 18.44 164 GLU B CA 1
ATOM 2061 C C . GLU B 1 73 ? 22.164 20.207 -5.457 1.00 19.00 164 GLU B C 1
ATOM 2062 O O . GLU B 1 73 ? 22.568 19.118 -5.868 1.00 19.69 164 GLU B O 1
ATOM 2068 N N . VAL B 1 74 ? 21.025 20.733 -5.874 1.00 19.53 165 VAL B N 1
ATOM 2069 C CA . VAL B 1 74 ? 20.251 20.021 -6.880 1.00 20.60 165 VAL B CA 1
ATOM 2070 C C . VAL B 1 74 ? 20.979 19.997 -8.241 1.00 20.86 165 VAL B C 1
ATOM 2071 O O . VAL B 1 74 ? 21.532 21.022 -8.675 1.00 20.88 165 VAL B O 1
ATOM 2075 N N . ARG B 1 75 ? 20.978 18.831 -8.885 1.00 20.52 166 ARG B N 1
ATOM 2076 C CA . ARG B 1 75 ? 21.679 18.618 -10.177 1.00 22.03 166 ARG B CA 1
ATOM 2077 C C . ARG B 1 75 ? 20.822 18.245 -11.368 1.00 22.37 166 ARG B C 1
ATOM 2078 O O . ARG B 1 75 ? 21.240 18.468 -12.541 1.00 23.73 166 ARG B O 1
ATOM 2086 N N . ARG B 1 76 ? 19.705 17.580 -11.114 1.00 21.37 167 ARG B N 1
ATOM 2087 C CA . ARG B 1 76 ? 18.795 17.196 -12.194 1.00 21.57 167 ARG B CA 1
ATOM 2088 C C . ARG B 1 76 ? 17.355 17.471 -11.789 1.00 20.20 167 ARG B C 1
ATOM 2089 O O . ARG B 1 76 ? 16.638 16.563 -11.368 1.00 20.69 167 ARG B O 1
ATOM 2097 N N . MET B 1 77 ? 16.920 18.710 -11.946 1.00 18.22 168 MET B N 1
ATOM 2098 C CA . MET B 1 77 ? 15.516 19.032 -11.604 1.00 16.19 168 MET B CA 1
ATOM 2099 C C . MET B 1 77 ? 14.989 20.071 -12.575 1.00 16.97 168 MET B C 1
ATOM 2100 O O . MET B 1 77 ? 15.744 20.920 -13.062 1.00 16.01 168 MET B O 1
ATOM 2105 N N . SER B 1 78 ? 13.701 19.961 -12.888 1.00 15.25 169 SER B N 1
ATOM 2106 C CA . SER B 1 78 ? 13.057 20.924 -13.770 1.00 15.86 169 SER B CA 1
ATOM 2107 C C . SER B 1 78 ? 11.740 21.370 -13.133 1.00 14.41 169 SER B C 1
ATOM 2108 O O . SER B 1 78 ? 11.231 20.688 -12.242 1.00 13.00 169 SER B O 1
ATOM 2111 N N . PRO B 1 79 ? 11.211 22.534 -13.577 1.00 14.05 170 PRO B N 1
ATOM 2112 C CA . PRO B 1 79 ? 10.086 23.126 -12.837 1.00 14.18 170 PRO B CA 1
ATOM 2113 C C . PRO B 1 79 ? 8.765 22.407 -13.012 1.00 14.28 170 PRO B C 1
ATOM 2114 O O . PRO B 1 79 ? 7.827 22.695 -12.278 1.00 15.82 170 PRO B O 1
ATOM 2118 N N . ASP B 1 80 ? 8.640 21.507 -13.981 1.00 14.34 171 ASP B N 1
ATOM 2119 C CA . ASP B 1 80 ? 7.315 20.840 -14.186 1.00 15.15 171 ASP B CA 1
ATOM 2120 C C . ASP B 1 80 ? 6.950 19.936 -13.004 1.00 14.93 171 ASP B C 1
ATOM 2121 O O . ASP B 1 80 ? 7.831 19.320 -12.388 1.00 14.67 171 ASP B O 1
ATOM 2126 N N . GLU B 1 81 ? 5.646 19.838 -12.708 1.00 15.44 172 GLU B N 1
ATOM 2127 C CA . GLU B 1 81 ? 5.176 19.072 -11.559 1.00 16.31 172 GLU B CA 1
ATOM 2128 C C . GLU B 1 81 ? 5.665 17.629 -11.605 1.00 15.21 172 GLU B C 1
ATOM 2129 O O . GLU B 1 81 ? 5.982 17.076 -10.581 1.00 13.82 172 GLU B O 1
ATOM 2135 N N . ARG B 1 82 ? 5.705 17.016 -12.789 1.00 13.87 173 ARG B N 1
ATOM 2136 C CA . ARG B 1 82 ? 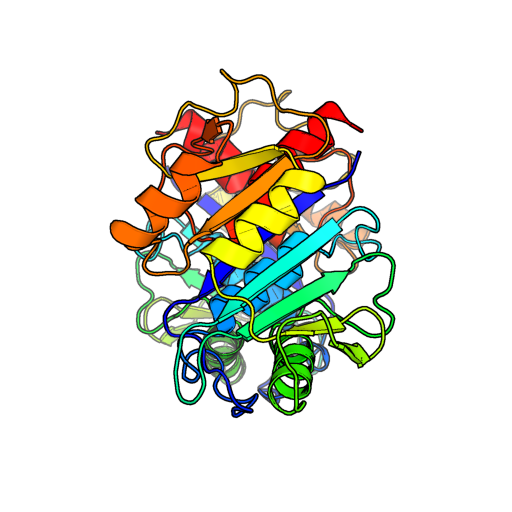5.986 15.580 -12.837 1.00 13.44 173 ARG B CA 1
ATOM 2137 C C . ARG B 1 82 ? 7.423 15.327 -12.400 1.00 13.30 173 ARG B C 1
ATOM 2138 O O . ARG B 1 82 ? 7.723 14.335 -11.724 1.00 11.76 173 ARG B O 1
ATOM 2146 N N . ASN B 1 83 ? 8.311 16.224 -12.811 1.00 12.40 174 ASN B N 1
ATOM 2147 C CA . ASN B 1 83 ? 9.721 16.058 -12.454 1.00 13.82 174 ASN B CA 1
ATOM 2148 C C . ASN B 1 83 ? 9.913 16.208 -10.952 1.00 13.74 174 ASN B C 1
ATOM 2149 O O . ASN B 1 83 ? 10.553 15.370 -10.304 1.00 13.40 174 ASN B O 1
ATOM 2154 N N . VAL B 1 84 ? 9.348 17.276 -10.387 1.00 13.16 175 VAL B N 1
ATOM 2155 C CA . VAL B 1 84 ? 9.412 17.483 -8.932 1.00 12.63 175 VAL B CA 1
ATOM 2156 C C . VAL B 1 84 ? 8.776 16.311 -8.169 1.00 12.69 175 VAL B C 1
ATOM 2157 O O . VAL B 1 84 ? 9.328 15.814 -7.171 1.00 11.38 175 VAL B O 1
ATOM 2161 N N . ALA B 1 85 ? 7.607 15.870 -8.630 1.00 12.19 176 ALA B N 1
ATOM 2162 C CA . ALA B 1 85 ? 6.969 14.698 -8.006 1.00 13.17 176 ALA B CA 1
ATOM 2163 C C . ALA B 1 85 ? 7.861 13.456 -8.072 1.00 13.19 176 ALA B C 1
ATOM 2164 O O . ALA B 1 85 ? 7.856 12.676 -7.130 1.00 13.72 176 ALA B O 1
ATOM 2166 N N . GLY B 1 86 ? 8.590 13.257 -9.173 1.00 13.41 177 GLY B N 1
ATOM 2167 C CA . GLY B 1 86 ? 9.538 12.108 -9.292 1.00 14.47 177 GLY B CA 1
ATOM 2168 C C . GLY B 1 86 ? 10.581 12.140 -8.190 1.00 14.51 177 GLY B C 1
ATOM 2169 O O . GLY B 1 86 ? 10.934 11.092 -7.631 1.00 14.70 177 GLY B O 1
ATOM 2170 N N . HIS B 1 87 ? 11.088 13.334 -7.854 1.00 13.50 178 HIS B N 1
ATOM 2171 C CA . HIS B 1 87 ? 12.021 13.479 -6.711 1.00 12.67 178 HIS B CA 1
ATOM 2172 C C . HIS B 1 87 ? 11.387 13.130 -5.370 1.00 12.49 178 HIS B C 1
ATOM 2173 O O . HIS B 1 87 ? 11.959 12.372 -4.538 1.00 12.09 178 HIS B O 1
ATOM 2180 N N . ILE B 1 88 ? 10.190 13.663 -5.155 1.00 11.40 179 ILE B N 1
ATOM 2181 C CA . ILE B 1 88 ? 9.443 13.405 -3.934 1.00 11.68 179 ILE B CA 1
ATOM 2182 C C . ILE B 1 88 ? 9.173 11.903 -3.831 1.00 12.36 179 ILE B C 1
ATOM 2183 O O . ILE B 1 88 ? 9.347 11.307 -2.744 1.00 11.49 179 ILE B O 1
ATOM 2188 N N . LYS B 1 89 ? 8.746 11.307 -4.945 1.00 11.97 180 LYS B N 1
ATOM 2189 C CA . LYS B 1 89 ? 8.434 9.850 -4.935 1.00 15.17 180 LYS B CA 1
ATOM 2190 C C . LYS B 1 89 ? 9.666 9.009 -4.509 1.00 16.43 180 LYS B C 1
ATOM 2191 O O . LYS B 1 89 ? 9.536 8.083 -3.716 1.00 17.40 180 LYS B O 1
ATOM 2197 N N . LYS B 1 90 ? 10.845 9.358 -5.023 1.00 16.44 181 LYS B N 1
ATOM 2198 C CA . LYS B 1 90 ? 12.090 8.676 -4.632 1.00 16.88 181 LYS B CA 1
ATOM 2199 C C . LYS B 1 90 ? 12.382 8.825 -3.145 1.00 16.02 181 LYS B C 1
ATOM 2200 O O . LYS B 1 90 ? 12.715 7.817 -2.454 1.00 15.26 181 LYS B O 1
ATOM 2206 N N . ALA B 1 91 ? 12.203 10.044 -2.631 1.00 14.39 182 ALA B N 1
ATOM 2207 C CA . ALA B 1 91 ? 12.413 10.331 -1.211 1.00 14.53 182 ALA B CA 1
ATOM 2208 C C . ALA B 1 91 ? 11.481 9.531 -0.319 1.00 15.95 182 ALA B C 1
ATOM 2209 O O . ALA B 1 91 ? 11.891 9.036 0.746 1.00 14.80 182 ALA B O 1
ATOM 2211 N N . LEU B 1 92 ? 10.229 9.368 -0.751 1.00 14.74 183 LEU B N 1
ATOM 2212 C CA . LEU B 1 92 ? 9.261 8.621 0.033 1.00 15.91 183 LEU B CA 1
ATOM 2213 C C . LEU B 1 92 ? 9.487 7.089 0.087 1.00 16.92 183 LEU B C 1
ATOM 2214 O O . LEU B 1 92 ? 8.854 6.412 0.899 1.00 17.38 183 LEU B O 1
ATOM 2219 N N . ALA B 1 93 ? 10.351 6.574 -0.782 1.00 17.94 184 ALA B N 1
ATOM 2220 C CA . ALA B 1 93 ? 10.694 5.147 -0.854 1.00 20.25 184 ALA B CA 1
ATOM 2221 C C . ALA B 1 93 ? 11.808 4.764 0.123 1.00 22.34 184 ALA B C 1
ATOM 2222 O O . ALA B 1 93 ? 11.971 3.582 0.452 1.00 23.98 184 ALA B O 1
ATOM 2224 N N . VAL B 1 94 ? 12.542 5.765 0.616 1.00 22.70 185 VAL B N 1
ATOM 2225 C CA . VAL B 1 94 ? 13.771 5.576 1.408 1.00 23.52 185 VAL B CA 1
ATOM 2226 C C . VAL B 1 94 ? 13.480 5.258 2.904 1.00 24.03 185 VAL B C 1
ATOM 2227 O O . VAL B 1 94 ? 12.672 5.938 3.554 1.00 23.62 185 VAL B O 1
ATOM 2231 N N . GLU B 1 95 ? 14.136 4.233 3.472 1.00 24.71 186 GLU B N 1
ATOM 2232 C CA . GLU B 1 95 ? 14.019 3.979 4.930 1.00 25.33 186 GLU B CA 1
ATOM 2233 C C . GLU B 1 95 ? 14.741 5.131 5.617 1.00 24.46 186 GLU B C 1
ATOM 2234 O O . GLU B 1 95 ? 15.844 5.469 5.220 1.00 25.93 186 GLU B O 1
ATOM 2240 N N . CYS B 1 96 ? 14.137 5.763 6.604 1.00 22.60 187 CYS B N 1
ATOM 2241 C CA . CYS B 1 96 ? 14.846 6.875 7.281 1.00 22.93 187 CYS B CA 1
ATOM 2242 C C . CYS B 1 96 ? 14.375 7.045 8.713 1.00 22.27 187 CYS B C 1
ATOM 2243 O O . CYS B 1 96 ? 13.361 6.465 9.102 1.00 23.18 187 CYS B O 1
ATOM 2246 N N . GLY B 1 97 ? 15.119 7.837 9.486 1.00 22.62 188 GLY B N 1
ATOM 2247 C CA . GLY B 1 97 ? 14.820 8.083 10.885 1.00 22.52 188 GLY B CA 1
ATOM 2248 C C . GLY B 1 97 ? 14.614 9.555 11.131 1.00 22.70 188 GLY B C 1
ATOM 2249 O O . GLY B 1 97 ? 14.137 10.314 10.261 1.00 21.84 188 GLY B O 1
ATOM 2250 N N . LYS B 1 98 ? 15.033 9.964 12.310 1.00 21.85 189 LYS B N 1
ATOM 2251 C CA . LYS B 1 98 ? 14.854 11.292 12.843 1.00 22.08 189 LYS B CA 1
ATOM 2252 C C . LYS B 1 98 ? 15.753 12.362 12.219 1.00 20.40 189 LYS B C 1
ATOM 2253 O O . LYS B 1 98 ? 15.410 13.537 12.218 1.00 19.99 189 LYS B O 1
ATOM 2259 N N . SER B 1 99 ? 16.898 11.937 11.685 1.00 18.87 190 SER B N 1
ATOM 2260 C CA . SER B 1 99 ? 17.871 12.861 11.116 1.00 17.45 190 SER B CA 1
ATOM 2261 C C . SER B 1 99 ? 17.790 12.826 9.589 1.00 17.10 190 SER B C 1
ATOM 2262 O O . SER B 1 99 ? 17.301 11.839 8.997 1.00 17.29 190 SER B O 1
ATOM 2265 N N . TRP B 1 100 ? 18.275 13.893 8.937 1.00 16.27 191 TRP B N 1
ATOM 2266 C CA . TRP B 1 100 ? 18.207 13.940 7.478 1.00 16.60 191 TRP B CA 1
ATOM 2267 C C . TRP B 1 100 ? 19.023 12.818 6.835 1.00 17.74 191 TRP B C 1
ATOM 2268 O O . TRP B 1 100 ? 20.229 12.582 7.167 1.00 16.21 191 TRP B O 1
ATOM 2279 N N . LYS B 1 101 ? 18.360 12.127 5.922 1.00 16.91 192 LYS B N 1
ATOM 2280 C CA . LYS B 1 101 ? 18.997 11.100 5.103 1.00 18.34 192 LYS B CA 1
ATOM 2281 C C . LYS B 1 101 ? 19.011 11.544 3.625 1.00 17.56 192 LYS B C 1
ATOM 2282 O O . LYS B 1 101 ? 17.961 11.906 3.068 1.00 15.36 192 LYS B O 1
ATOM 2288 N N . LYS B 1 102 ? 20.183 11.536 2.999 1.00 16.69 193 LYS B N 1
ATOM 2289 C CA . LYS B 1 102 ? 20.247 11.940 1.604 1.00 16.92 193 LYS B CA 1
ATOM 2290 C C . LYS B 1 102 ? 19.605 10.887 0.710 1.00 16.88 193 LYS B C 1
ATOM 2291 O O . LYS B 1 102 ? 19.923 9.676 0.814 1.00 17.18 193 LYS B O 1
ATOM 2297 N N . VAL B 1 103 ? 18.727 11.349 -0.184 1.00 14.31 194 VAL B N 1
ATOM 2298 C CA . VAL B 1 103 ? 18.071 10.476 -1.157 1.00 14.96 194 VAL B CA 1
ATOM 2299 C C . VAL B 1 103 ? 18.915 10.436 -2.423 1.00 14.61 194 VAL B C 1
ATOM 2300 O O . VAL B 1 103 ? 19.231 9.377 -2.950 1.00 15.12 194 VAL B O 1
ATOM 2304 N N . HIS B 1 104 ? 19.248 11.615 -2.928 1.00 14.71 195 HIS B N 1
ATOM 2305 C CA . HIS B 1 104 ? 20.167 11.800 -4.035 1.00 16.04 195 HIS B CA 1
ATOM 2306 C C . HIS B 1 104 ? 20.532 13.266 -4.003 1.00 15.05 195 HIS B C 1
ATOM 2307 O O . HIS B 1 104 ? 20.172 13.983 -3.060 1.00 14.85 195 HIS B O 1
ATOM 2314 N N . SER B 1 105 ? 21.260 13.704 -5.015 1.00 15.38 196 SER B N 1
ATOM 2315 C CA . SER B 1 105 ? 21.787 15.083 -5.043 1.00 17.05 196 SER B CA 1
ATOM 2316 C C . SER B 1 105 ? 20.729 16.138 -4.637 1.00 17.01 196 SER B C 1
ATOM 2317 O O . SER B 1 105 ? 19.685 16.296 -5.307 1.00 16.41 196 SER B O 1
ATOM 2320 N N . GLY B 1 106 ? 21.010 16.840 -3.527 1.00 15.83 197 GLY B N 1
ATOM 2321 C CA . GLY B 1 106 ? 20.192 17.980 -3.067 1.00 16.50 197 GLY B CA 1
ATOM 2322 C C . GLY B 1 106 ? 18.813 17.623 -2.489 1.00 15.46 197 GLY B C 1
ATOM 2323 O O . GLY B 1 106 ? 18.016 18.516 -2.161 1.00 16.09 197 GLY B O 1
ATOM 2324 N N . VAL B 1 107 ? 18.541 16.330 -2.335 1.00 14.66 198 VAL B N 1
ATOM 2325 C CA . VAL B 1 107 ? 17.246 15.894 -1.768 1.00 14.05 198 VAL B CA 1
ATOM 2326 C C . VAL B 1 107 ? 17.425 14.957 -0.544 1.00 14.71 198 VAL B C 1
ATOM 2327 O O . VAL B 1 107 ? 18.089 13.909 -0.654 1.00 14.99 198 VAL B O 1
ATOM 2331 N N . TYR B 1 108 ? 16.828 15.351 0.580 1.00 13.76 199 TYR B N 1
ATOM 2332 C CA . TYR B 1 108 ? 16.969 14.645 1.879 1.00 14.50 199 TYR B CA 1
ATOM 2333 C C . TYR B 1 108 ? 15.581 14.358 2.428 1.00 14.50 199 TYR B C 1
ATOM 2334 O O . TYR B 1 108 ? 14.662 15.126 2.175 1.00 14.42 199 TYR B O 1
ATOM 2343 N N . VAL B 1 109 ? 15.465 13.300 3.213 1.00 14.54 200 VAL B N 1
ATOM 2344 C CA . VAL B 1 109 ? 14.183 12.926 3.834 1.00 14.91 200 VAL B CA 1
ATOM 2345 C C . VAL B 1 109 ? 14.399 12.581 5.295 1.00 16.06 200 VAL B C 1
ATOM 2346 O O . VAL B 1 109 ? 15.519 12.230 5.710 1.00 15.13 200 VAL B O 1
ATOM 2350 N N . SER B 1 110 ? 13.350 12.697 6.106 1.00 17.10 201 SER B N 1
ATOM 2351 C CA . SER B 1 110 ? 13.452 12.304 7.503 1.00 17.90 201 SER B CA 1
ATOM 2352 C C . SER B 1 110 ? 12.052 12.065 7.999 1.00 18.32 201 SER B C 1
ATOM 2353 O O . SER B 1 110 ? 11.081 12.343 7.266 1.00 16.80 201 SER B O 1
ATOM 2356 N N . ARG B 1 111 ? 11.938 11.576 9.228 1.00 18.32 202 ARG B N 1
ATOM 2357 C CA . ARG B 1 111 ? 10.618 11.441 9.847 1.00 19.41 202 ARG B CA 1
ATOM 2358 C C . ARG B 1 111 ? 10.336 12.546 10.863 1.00 19.86 202 ARG B C 1
ATOM 2359 O O . ARG B 1 111 ? 9.619 12.318 11.829 1.00 21.89 202 ARG B O 1
ATOM 2367 N N . LYS B 1 112 ? 10.899 13.736 10.661 1.00 19.22 203 LYS B N 1
ATOM 2368 C CA . LYS B 1 112 ? 10.638 14.874 11.537 1.00 19.86 203 LYS B CA 1
ATOM 2369 C C . LYS B 1 112 ? 9.212 15.350 11.352 1.00 20.50 203 LYS B C 1
ATOM 2370 O O . LYS B 1 112 ? 8.733 15.442 10.208 1.00 22.71 203 LYS B O 1
ATOM 2376 N N . GLY B 1 113 ? 8.525 15.601 12.461 1.00 20.88 204 GLY B N 1
ATOM 2377 C CA . GLY B 1 113 ? 7.197 16.228 12.433 1.00 20.55 204 GLY B CA 1
ATOM 2378 C C . GLY B 1 113 ? 7.339 17.740 12.543 1.00 20.72 204 GLY B C 1
ATOM 2379 O O . GLY B 1 113 ? 8.459 18.277 12.537 1.00 20.02 204 GLY B O 1
ATOM 2380 N N . LEU B 1 114 ? 6.205 18.435 12.638 1.00 19.87 205 LEU B N 1
ATOM 2381 C CA . LEU B 1 114 ? 6.205 19.899 12.593 1.00 20.62 205 LEU B CA 1
ATOM 2382 C C . LEU B 1 114 ? 7.004 20.529 13.718 1.00 21.27 205 LEU B C 1
ATOM 2383 O O . LEU B 1 114 ? 7.800 21.443 13.475 1.00 19.76 205 LEU B O 1
ATOM 2388 N N . GLU B 1 115 ? 6.793 20.063 14.959 1.00 22.46 206 GLU B N 1
ATOM 2389 C CA . GLU B 1 115 ? 7.476 20.747 16.058 1.00 23.64 206 GLU B CA 1
ATOM 2390 C C . GLU B 1 115 ? 9.011 20.566 16.017 1.00 22.73 206 GLU B C 1
ATOM 2391 O O . GLU B 1 115 ? 9.751 21.534 16.142 1.00 22.22 206 GLU B O 1
ATOM 2397 N N . GLU B 1 116 ? 9.470 19.353 15.732 1.00 22.94 207 GLU B N 1
ATOM 2398 C CA . GLU B 1 116 ? 10.912 19.083 15.546 1.00 23.76 207 GLU B CA 1
ATOM 2399 C C . GLU B 1 116 ? 11.487 19.929 14.420 1.00 22.97 207 GLU B C 1
ATOM 2400 O O . GLU B 1 116 ? 12.554 20.519 14.532 1.00 23.28 207 GLU B O 1
ATOM 2406 N N . LEU B 1 117 ? 10.759 19.997 13.315 1.00 22.18 208 LEU B N 1
ATOM 2407 C CA . LEU B 1 117 ? 11.288 20.693 12.158 1.00 21.81 208 LEU B CA 1
ATOM 2408 C C . LEU B 1 117 ? 11.397 22.208 12.397 1.00 21.24 208 LEU B C 1
ATOM 2409 O O . LEU B 1 117 ? 12.410 22.831 12.073 1.00 20.47 208 LEU B O 1
ATOM 2414 N N . ILE B 1 118 ? 10.362 22.796 12.979 1.00 21.42 209 ILE B N 1
ATOM 2415 C CA . ILE B 1 118 ? 10.355 24.239 13.225 1.00 22.81 209 ILE B CA 1
ATOM 2416 C C . ILE B 1 118 ? 11.423 24.613 14.257 1.00 22.91 209 ILE B C 1
ATOM 2417 O O . ILE B 1 118 ? 12.031 25.679 14.158 1.00 23.05 209 ILE B O 1
ATOM 2422 N N . GLU B 1 119 ? 11.635 23.752 15.254 1.00 23.40 210 GLU B N 1
ATOM 2423 C CA . GLU B 1 119 ? 12.693 24.009 16.244 1.00 24.67 210 GLU B CA 1
ATOM 2424 C C . GLU B 1 119 ? 14.066 24.030 15.553 1.00 23.54 210 GLU B C 1
ATOM 2425 O O . GLU B 1 119 ? 14.845 24.960 15.736 1.00 24.23 210 GLU B O 1
ATOM 2431 N N . GLU B 1 120 ? 14.344 23.019 14.734 1.00 22.64 211 GLU B N 1
ATOM 2432 C CA . GLU B 1 120 ? 15.584 22.995 13.983 1.00 22.55 211 GLU B CA 1
ATOM 2433 C C . GLU B 1 120 ? 15.745 24.209 13.068 1.00 22.63 211 GLU B C 1
ATOM 2434 O O . GLU B 1 120 ? 16.820 24.816 13.016 1.00 22.15 211 GLU B O 1
ATOM 2440 N N . LEU B 1 121 ? 14.690 24.559 12.324 1.00 21.61 212 LEU B N 1
ATOM 2441 C CA . LEU B 1 121 ? 14.804 25.675 11.354 1.00 22.26 212 LEU B CA 1
ATOM 2442 C C . LEU B 1 121 ? 15.094 26.987 12.042 1.00 22.98 212 LEU B C 1
ATOM 2443 O O . LEU B 1 121 ? 15.787 27.850 11.478 1.00 22.65 212 LEU B O 1
ATOM 2448 N N . SER B 1 122 ? 14.523 27.153 13.246 1.00 24.14 213 SER B N 1
ATOM 2449 C CA . SER B 1 122 ? 14.667 28.409 13.986 1.00 25.61 213 SER B CA 1
ATOM 2450 C C . SER B 1 122 ? 16.144 28.670 14.356 1.00 26.20 213 SER B C 1
ATOM 2451 O O . SER B 1 122 ? 16.531 29.813 14.639 1.00 26.07 213 SER B O 1
ATOM 2454 N N . GLU B 1 123 ? 16.966 27.626 14.291 1.00 26.72 214 GLU B N 1
ATOM 2455 C CA . GLU B 1 123 ? 18.410 27.787 14.522 1.00 28.88 214 GLU B CA 1
ATOM 2456 C C . GLU B 1 123 ? 19.106 28.457 13.316 1.00 28.47 214 GLU B C 1
ATOM 2457 O O . GLU B 1 123 ? 20.142 29.103 13.471 1.00 28.21 214 GLU B O 1
ATOM 2463 N N . LYS B 1 124 ? 18.520 28.319 12.121 1.00 26.56 215 LYS B N 1
ATOM 2464 C CA . LYS B 1 124 ? 19.120 28.852 10.908 1.00 25.13 215 LYS B CA 1
ATOM 2465 C C . LYS B 1 124 ? 18.393 30.088 10.380 1.00 24.47 215 LYS B C 1
ATOM 2466 O O . LYS B 1 124 ? 19.010 30.964 9.767 1.00 23.62 215 LYS B O 1
ATOM 2472 N N . TYR B 1 125 ? 17.067 30.112 10.570 1.00 23.46 216 TYR B N 1
ATOM 2473 C CA . TYR B 1 125 ? 16.170 31.110 9.959 1.00 22.52 216 TYR B CA 1
ATOM 2474 C C . TYR B 1 125 ? 15.352 31.884 10.991 1.00 22.61 216 TYR B C 1
ATOM 2475 O O . TYR B 1 125 ? 15.099 31.384 12.093 1.00 23.79 216 TYR B O 1
ATOM 2484 N N . SER B 1 126 ? 14.937 33.092 10.625 1.00 22.52 217 SER B N 1
ATOM 2485 C CA . SER B 1 126 ? 13.849 33.764 11.318 1.00 23.55 217 SER B CA 1
ATOM 2486 C C . SER B 1 126 ? 12.531 33.289 10.733 1.00 23.36 217 SER B C 1
ATOM 2487 O O . SER B 1 126 ? 12.286 33.437 9.537 1.00 24.48 217 SER B O 1
ATOM 2490 N N . ILE B 1 127 ? 11.682 32.733 11.575 1.00 22.45 218 ILE B N 1
ATOM 2491 C CA . ILE B 1 127 ? 10.471 32.086 11.092 1.00 22.69 218 ILE B CA 1
ATOM 2492 C C . ILE B 1 127 ? 9.374 33.119 10.892 1.00 22.58 218 ILE B C 1
ATOM 2493 O O . ILE B 1 127 ? 9.106 33.912 11.795 1.00 22.71 218 ILE B O 1
ATOM 2498 N N . ILE B 1 128 ? 8.783 33.119 9.691 1.00 21.14 219 ILE B N 1
ATOM 2499 C CA . ILE B 1 128 ? 7.686 34.017 9.319 1.00 20.66 219 ILE B CA 1
ATOM 2500 C C . ILE B 1 128 ? 6.487 33.170 8.877 1.00 20.46 219 ILE B C 1
ATOM 2501 O O . ILE B 1 128 ? 6.601 32.323 7.962 1.00 20.24 219 ILE B O 1
ATOM 2506 N N . TYR B 1 129 ? 5.351 33.376 9.520 1.00 20.21 220 TYR B N 1
ATOM 2507 C CA . TYR B 1 129 ? 4.160 32.657 9.151 1.00 20.94 220 TYR B CA 1
ATOM 2508 C C . TYR B 1 129 ? 3.407 33.535 8.187 1.00 21.22 220 TYR B C 1
ATOM 2509 O O . TYR B 1 129 ? 3.108 34.700 8.496 1.00 21.38 220 TYR B O 1
ATOM 2518 N N . LEU B 1 130 ? 3.150 32.999 6.994 1.00 21.55 221 LEU B N 1
ATOM 2519 C CA . LEU B 1 130 ? 2.374 33.733 5.981 1.00 21.76 221 LEU B CA 1
ATOM 2520 C C . LEU B 1 130 ? 0.897 33.370 6.130 1.00 22.69 221 LEU B C 1
ATOM 2521 O O . LEU B 1 130 ? 0.501 32.204 5.964 1.00 22.92 221 LEU B O 1
ATOM 2526 N N . LYS B 1 131 ? 0.091 34.359 6.497 1.00 22.69 222 LYS B N 1
ATOM 2527 C CA . LYS B 1 131 ? -1.352 34.177 6.537 1.00 24.05 222 LYS B CA 1
ATOM 2528 C C . LYS B 1 131 ? -2.094 35.460 6.145 1.00 24.45 222 LYS B C 1
ATOM 2529 O O . LYS B 1 131 ? -1.597 36.571 6.362 1.00 23.77 222 LYS B O 1
ATOM 2535 N N . GLU B 1 132 ? -3.268 35.276 5.549 1.00 25.90 223 GLU B N 1
ATOM 2536 C CA . GLU B 1 132 ? -4.102 36.363 5.016 1.00 27.88 223 GLU B CA 1
ATOM 2537 C C . GLU B 1 132 ? -4.374 37.470 6.021 1.00 28.42 223 GLU B C 1
ATOM 2538 O O . GLU B 1 132 ? -4.520 38.631 5.632 1.00 28.07 223 GLU B O 1
ATOM 2544 N N . ASP B 1 133 ? -4.477 37.120 7.302 1.00 28.98 224 ASP B N 1
ATOM 2545 C CA . ASP B 1 133 ? -4.792 38.141 8.315 1.00 30.24 224 ASP B CA 1
ATOM 2546 C C . ASP B 1 133 ? -3.572 38.695 9.079 1.00 30.62 224 ASP B C 1
ATOM 2547 O O . ASP B 1 133 ? -3.714 39.364 10.106 1.00 31.08 224 ASP B O 1
ATOM 2552 N N . GLY B 1 134 ? -2.365 38.422 8.585 1.00 30.03 225 GLY B N 1
ATOM 2553 C CA . GLY B 1 134 ? -1.176 38.945 9.225 1.00 29.37 225 GLY B CA 1
ATOM 2554 C C . GLY B 1 134 ? -0.995 40.430 8.970 1.00 29.87 225 GLY B C 1
ATOM 2555 O O . GLY B 1 134 ? -1.799 41.060 8.261 1.00 28.94 225 GLY B O 1
ATOM 2556 N N . VAL B 1 135 ? 0.078 40.969 9.543 1.00 30.46 226 VAL B N 1
ATOM 2557 C CA . VAL B 1 135 ? 0.560 42.321 9.260 1.00 32.48 226 VAL B CA 1
ATOM 2558 C C . VAL B 1 135 ? 0.935 42.417 7.776 1.00 33.26 226 VAL B C 1
ATOM 2559 O O . VAL B 1 135 ? 1.567 41.516 7.219 1.00 31.73 226 VAL B O 1
ATOM 2563 N N . ASP B 1 136 ? 0.544 43.510 7.134 1.00 34.84 227 ASP B N 1
ATOM 2564 C CA . ASP B 1 136 ? 0.951 43.732 5.753 1.00 36.58 227 ASP B CA 1
ATOM 2565 C C . ASP B 1 136 ? 2.471 43.792 5.622 1.00 37.62 227 ASP B C 1
ATOM 2566 O O . ASP B 1 136 ? 3.145 44.510 6.366 1.00 37.62 227 ASP B O 1
ATOM 2571 N N . ILE B 1 137 ? 3.000 43.030 4.671 1.00 38.74 228 ILE B N 1
ATOM 2572 C CA . ILE B 1 137 ? 4.441 42.822 4.536 1.00 40.55 228 ILE B CA 1
ATOM 2573 C C . ILE B 1 137 ? 5.209 44.130 4.311 1.00 42.14 228 ILE B C 1
ATOM 2574 O O . ILE B 1 137 ? 6.379 44.241 4.702 1.00 42.17 228 ILE B O 1
ATOM 2579 N N . SER B 1 138 ? 4.550 45.113 3.703 1.00 43.90 229 SER B N 1
ATOM 2580 C CA . SER B 1 138 ? 5.177 46.419 3.466 1.00 45.99 229 SER B CA 1
ATOM 2581 C C . SER B 1 138 ? 5.170 47.356 4.702 1.00 47.01 229 SER B C 1
ATOM 2582 O O . SER B 1 138 ? 5.831 48.403 4.707 1.00 47.89 229 SER B O 1
ATOM 2585 N N . ASN B 1 139 ? 4.439 46.956 5.745 1.00 48.02 230 ASN B N 1
ATOM 2586 C CA . ASN B 1 139 ? 4.508 47.582 7.065 1.00 48.54 230 ASN B CA 1
ATOM 2587 C C . ASN B 1 139 ? 5.403 46.796 8.012 1.00 48.63 230 ASN B C 1
ATOM 2588 O O . ASN B 1 139 ? 5.327 46.966 9.237 1.00 49.14 230 ASN B O 1
ATOM 2593 N N . ALA B 1 140 ? 6.233 45.919 7.456 1.00 48.14 231 ALA B N 1
ATOM 2594 C CA . ALA B 1 140 ? 7.089 45.087 8.279 1.00 47.55 231 ALA B CA 1
ATOM 2595 C C . ALA B 1 140 ? 8.527 45.163 7.813 1.00 46.98 231 ALA B C 1
ATOM 2596 O O . ALA B 1 140 ? 8.789 45.386 6.633 1.00 46.95 231 ALA B O 1
ATOM 2598 N N . GLN B 1 141 ? 9.447 45.000 8.758 1.00 46.36 232 GLN B N 1
ATOM 2599 C CA . GLN B 1 141 ? 10.865 44.932 8.461 1.00 46.24 232 GLN B CA 1
ATOM 2600 C C . GLN B 1 141 ? 11.290 43.466 8.421 1.00 45.14 232 GLN B C 1
ATOM 2601 O O . GLN B 1 141 ? 11.276 42.773 9.438 1.00 44.96 232 GLN B O 1
ATOM 2607 N N . LEU B 1 142 ? 11.665 42.996 7.241 1.00 43.80 233 LEU B N 1
ATOM 2608 C CA . LEU B 1 142 ? 12.005 41.594 7.087 1.00 42.89 233 LEU B CA 1
ATOM 2609 C C . LEU B 1 142 ? 13.382 41.289 7.680 1.00 42.26 233 LEU B C 1
ATOM 2610 O O . LEU B 1 142 ? 14.325 42.057 7.479 1.00 41.96 233 LEU B O 1
ATOM 2615 N N . PRO B 1 143 ? 13.492 40.179 8.437 1.00 41.38 234 PRO B N 1
ATOM 2616 C CA . PRO B 1 143 ? 14.788 39.638 8.859 1.00 40.45 234 PRO B CA 1
ATOM 2617 C C . PRO B 1 143 ? 15.655 39.164 7.679 1.00 39.44 234 PRO B C 1
ATOM 2618 O O . PRO B 1 143 ? 15.135 38.988 6.568 1.00 39.35 234 PRO B O 1
ATOM 2622 N N . PRO B 1 144 ? 16.983 38.970 7.905 1.00 38.36 235 PRO B N 1
ATOM 2623 C CA . PRO B 1 144 ? 17.924 38.686 6.793 1.00 36.95 235 PRO B CA 1
ATOM 2624 C C . PRO B 1 144 ? 17.895 37.233 6.256 1.00 34.92 235 PRO B C 1
ATOM 2625 O O . PRO B 1 144 ? 18.325 36.967 5.121 1.00 35.60 235 PRO B O 1
ATOM 2629 N N . ASN B 1 145 ? 17.390 36.317 7.069 1.00 31.26 236 ASN B N 1
ATOM 2630 C CA . ASN B 1 145 ? 17.403 34.897 6.767 1.00 28.37 236 ASN B CA 1
ATOM 2631 C C . ASN B 1 145 ? 15.962 34.368 6.955 1.00 25.28 236 ASN B C 1
ATOM 2632 O O . ASN B 1 145 ? 15.743 33.525 7.800 1.00 23.91 236 ASN B O 1
ATOM 2637 N N . PRO B 1 146 ? 14.973 34.909 6.205 1.00 23.46 237 PRO B N 1
ATOM 2638 C CA . PRO B 1 146 ? 13.583 34.497 6.443 1.00 22.01 237 PRO B CA 1
ATOM 2639 C C . PRO B 1 146 ? 13.295 33.067 6.007 1.00 20.90 237 PRO B C 1
ATOM 2640 O O . PRO B 1 146 ? 13.804 32.621 4.987 1.00 21.49 237 PRO B O 1
ATOM 2644 N N . LEU B 1 147 ? 12.496 32.362 6.803 1.00 20.06 238 LEU B N 1
ATOM 2645 C CA . LEU B 1 147 ? 11.858 31.151 6.363 1.00 18.67 238 LEU B CA 1
ATOM 2646 C C . LEU B 1 147 ? 10.341 31.368 6.457 1.00 18.28 238 LEU B C 1
ATOM 2647 O O . LEU B 1 147 ? 9.797 31.697 7.517 1.00 17.60 238 LEU B O 1
ATOM 2652 N N . PHE B 1 148 ? 9.657 31.173 5.329 1.00 16.18 239 PHE B N 1
ATOM 2653 C CA . PHE B 1 148 ? 8.227 31.447 5.256 1.00 15.43 239 PHE B CA 1
ATOM 2654 C C . PHE B 1 148 ? 7.475 30.161 5.415 1.00 15.06 239 PHE B C 1
ATOM 2655 O O . PHE B 1 148 ? 7.735 29.205 4.668 1.00 15.03 239 PHE B O 1
ATOM 2663 N N . VAL B 1 149 ? 6.553 30.131 6.384 1.00 14.92 240 VAL B N 1
ATOM 2664 C CA . VAL B 1 149 ? 5.738 28.943 6.641 1.00 14.43 240 VAL B CA 1
ATOM 2665 C C . VAL B 1 149 ? 4.387 29.123 5.952 1.00 14.54 240 VAL B C 1
ATOM 2666 O O . VAL B 1 149 ? 3.721 30.139 6.135 1.00 13.72 240 VAL B O 1
ATOM 2670 N N . ILE B 1 150 ? 4.013 28.145 5.134 1.00 14.72 241 ILE B N 1
ATOM 2671 C CA . ILE B 1 150 ? 2.873 28.324 4.265 1.00 15.13 241 ILE B CA 1
ATOM 2672 C C . ILE B 1 150 ? 2.003 27.065 4.319 1.00 14.79 241 ILE B C 1
ATOM 2673 O O . ILE B 1 150 ? 2.513 25.952 4.126 1.00 14.99 241 ILE B O 1
ATOM 2678 N N . GLY B 1 151 ? 0.689 27.214 4.501 1.00 15.70 242 GLY B N 1
ATOM 2679 C CA . GLY B 1 151 ? -0.185 26.023 4.493 1.00 15.34 242 GLY B CA 1
ATOM 2680 C C . GLY B 1 151 ? -0.492 25.549 3.060 1.00 16.56 242 GLY B C 1
ATOM 2681 O O . GLY B 1 151 ? -0.167 26.210 2.081 1.00 16.15 242 GLY B O 1
ATOM 2682 N N . ASP B 1 152 ? -1.131 24.399 2.929 1.00 16.87 243 ASP B N 1
ATOM 2683 C CA . ASP B 1 152 ? -1.535 23.884 1.626 1.00 16.41 243 ASP B CA 1
ATOM 2684 C C . ASP B 1 152 ? -2.916 24.437 1.154 1.00 18.52 243 ASP B C 1
ATOM 2685 O O . ASP B 1 152 ? -3.388 25.486 1.631 1.00 20.10 243 ASP B O 1
ATOM 2690 N N . HIS B 1 153 ? -3.581 23.709 0.265 1.00 18.57 244 HIS B N 1
ATOM 2691 C CA . HIS B 1 153 ? -4.886 24.132 -0.271 1.00 19.29 244 HIS B CA 1
ATOM 2692 C C . HIS B 1 153 ? -5.984 24.275 0.798 1.00 19.21 244 HIS B C 1
ATOM 2693 O O . HIS B 1 153 ? -7.002 24.963 0.550 1.00 18.54 244 HIS B O 1
ATOM 2700 N N . GLU B 1 154 ? -5.792 23.643 1.958 1.00 17.64 245 GLU B N 1
ATOM 2701 C CA . GLU B 1 154 ? -6.707 23.797 3.100 1.00 18.91 245 GLU B CA 1
ATOM 2702 C C . GLU B 1 154 ? -6.215 24.719 4.219 1.00 19.35 245 GLU B C 1
ATOM 2703 O O . GLU B 1 154 ? -7.025 25.142 5.054 1.00 18.87 245 GLU B O 1
ATOM 2709 N N . GLY B 1 155 ? -4.902 24.996 4.246 1.00 18.63 246 GLY B N 1
ATOM 2710 C CA . GLY B 1 155 ? -4.274 25.822 5.260 1.00 19.23 246 GLY B CA 1
ATOM 2711 C C . GLY B 1 155 ? -3.950 25.032 6.518 1.00 20.09 246 GLY B C 1
ATOM 2712 O O . GLY B 1 155 ? -4.420 23.877 6.698 1.00 20.29 246 GLY B O 1
ATOM 2713 N N . LEU B 1 156 ? -3.148 25.640 7.391 1.00 19.48 247 LEU B N 1
ATOM 2714 C CA . LEU B 1 156 ? -2.783 24.988 8.650 1.00 20.92 247 LEU B CA 1
ATOM 2715 C C . LEU B 1 156 ? -4.012 24.757 9.511 1.00 21.43 247 LEU B C 1
ATOM 2716 O O . LEU B 1 156 ? -4.977 25.522 9.441 1.00 20.98 247 LEU B O 1
ATOM 2721 N N . THR B 1 157 ? -3.982 23.695 10.306 1.00 21.55 248 THR B N 1
ATOM 2722 C CA . THR B 1 157 ? -5.020 23.486 11.325 1.00 23.87 248 THR B CA 1
ATOM 2723 C C . THR B 1 157 ? -4.748 24.428 12.476 1.00 24.96 248 THR B C 1
ATOM 2724 O O . THR B 1 157 ? -3.652 24.985 12.588 1.00 24.80 248 THR B O 1
ATOM 2728 N N . GLU B 1 158 ? -5.741 24.599 13.341 1.00 26.14 249 GLU B N 1
ATOM 2729 C CA . GLU B 1 158 ? -5.568 25.423 14.539 1.00 27.56 249 GLU B CA 1
ATOM 2730 C C . GLU B 1 158 ? -4.387 25.006 15.405 1.00 26.97 249 GLU B C 1
ATOM 2731 O O . GLU B 1 158 ? -3.613 25.865 15.856 1.00 26.78 249 GLU B O 1
ATOM 2737 N N . GLU B 1 159 ? -4.253 23.703 15.650 1.00 26.37 250 GLU B N 1
ATOM 2738 C CA . GLU B 1 159 ? -3.148 23.198 16.483 1.00 26.41 250 GLU B CA 1
ATOM 2739 C C . GLU B 1 159 ? -1.795 23.453 15.852 1.00 24.68 250 GLU B C 1
ATOM 2740 O O . GLU B 1 159 ? -0.845 23.819 16.533 1.00 24.24 250 GLU B O 1
ATOM 2746 N N . GLN B 1 160 ? -1.709 23.299 14.531 1.00 22.94 251 GLN B N 1
ATOM 2747 C CA . GLN B 1 160 ? -0.445 23.573 13.854 1.00 22.35 251 GLN B CA 1
ATOM 2748 C C . GLN B 1 160 ? -0.052 25.049 13.942 1.00 22.30 251 GLN B C 1
ATOM 2749 O O . GLN B 1 160 ? 1.116 25.375 14.116 1.00 21.88 251 GLN B O 1
ATOM 2755 N N . GLU B 1 161 ? -1.026 25.940 13.825 1.00 23.58 252 GLU B N 1
ATOM 2756 C CA . GLU B 1 161 ? -0.741 27.380 13.959 1.00 25.82 252 GLU B CA 1
ATOM 2757 C C . GLU B 1 161 ? -0.211 27.695 15.348 1.00 27.20 252 GLU B C 1
ATOM 2758 O O . GLU B 1 161 ? 0.737 28.462 15.483 1.00 27.91 252 GLU B O 1
ATOM 2764 N N . LYS B 1 162 ? -0.793 27.080 16.379 1.00 28.68 253 LYS B N 1
ATOM 2765 C CA . LYS B 1 162 ? -0.296 27.303 17.748 1.00 30.45 253 LYS B CA 1
ATOM 2766 C C . LYS B 1 162 ? 1.183 26.928 17.846 1.00 29.80 253 LYS B C 1
ATOM 2767 O O . LYS B 1 162 ? 1.983 27.694 18.410 1.00 30.11 253 LYS B O 1
ATOM 2773 N N . VAL B 1 163 ? 1.553 25.790 17.249 1.00 28.89 254 VAL B N 1
ATOM 2774 C CA . VAL B 1 163 ? 2.958 25.351 17.191 1.00 29.49 254 VAL B CA 1
ATOM 2775 C C . VAL B 1 163 ? 3.836 26.376 16.471 1.00 29.41 254 VAL B C 1
ATOM 2776 O O . VAL B 1 163 ? 4.896 26.754 16.980 1.00 29.59 254 VAL B O 1
ATOM 2780 N N . VAL B 1 164 ? 3.397 26.809 15.283 1.00 28.71 255 VAL B N 1
ATOM 2781 C CA . VAL B 1 164 ? 4.202 27.720 14.442 1.00 29.39 255 VAL B CA 1
ATOM 2782 C C . VAL B 1 164 ? 4.389 29.081 15.121 1.00 30.37 255 VAL B C 1
ATOM 2783 O O . VAL B 1 164 ? 5.510 29.636 15.176 1.00 30.31 255 VAL B O 1
ATOM 2787 N N . GLU B 1 165 ? 3.294 29.592 15.671 1.00 32.08 256 GLU B N 1
ATOM 2788 C CA . GLU B 1 165 ? 3.307 30.899 16.323 1.00 34.86 256 GLU B CA 1
ATOM 2789 C C . GLU B 1 165 ? 4.149 30.981 17.610 1.00 35.23 256 GLU B C 1
ATOM 2790 O O . GLU B 1 165 ? 4.550 32.066 18.023 1.00 35.80 256 GLU B O 1
ATOM 2796 N N . ARG B 1 166 ? 4.445 29.827 18.202 1.00 35.92 257 ARG B N 1
ATOM 2797 C CA . ARG B 1 166 ? 5.379 29.704 19.327 1.00 36.78 257 ARG B CA 1
ATOM 2798 C C . ARG B 1 166 ? 6.798 30.085 18.906 1.00 36.34 257 ARG B C 1
ATOM 2799 O O . ARG B 1 166 ? 7.601 30.510 19.743 1.00 36.28 257 ARG B O 1
ATOM 2807 N N . TYR B 1 167 ? 7.101 29.923 17.614 1.00 35.58 258 TYR B N 1
ATOM 2808 C CA . TYR B 1 167 ? 8.441 30.176 17.071 1.00 35.26 258 TYR B CA 1
ATOM 2809 C C . TYR B 1 167 ? 8.503 31.335 16.098 1.00 34.53 258 TYR B C 1
ATOM 2810 O O . TYR B 1 167 ? 9.572 31.894 15.869 1.00 33.89 258 TYR B O 1
ATOM 2819 N N . ALA B 1 168 ? 7.358 31.678 15.515 1.00 34.30 259 ALA B N 1
ATOM 2820 C CA . ALA B 1 168 ? 7.300 32.686 14.470 1.00 33.69 259 ALA B CA 1
ATOM 2821 C C . ALA B 1 168 ? 7.614 34.069 15.003 1.00 33.88 259 ALA B C 1
ATOM 2822 O O . ALA B 1 168 ? 6.972 34.546 15.947 1.00 32.96 259 ALA B O 1
ATOM 2824 N N . ALA B 1 169 ? 8.618 34.688 14.377 1.00 33.36 260 ALA B N 1
ATOM 2825 C CA . ALA B 1 169 ? 9.025 36.055 14.637 1.00 33.28 260 ALA B CA 1
ATOM 2826 C C . ALA B 1 169 ? 7.972 37.048 14.139 1.00 33.04 260 ALA B C 1
ATOM 2827 O O . ALA B 1 169 ? 7.722 38.070 14.787 1.00 32.86 260 ALA B O 1
ATOM 2829 N N . LEU B 1 170 ? 7.353 36.728 12.995 1.00 31.54 261 LEU B N 1
ATOM 2830 C CA . LEU B 1 170 ? 6.343 37.565 12.338 1.00 30.63 261 LEU B CA 1
ATOM 2831 C C . LEU B 1 170 ? 5.220 36.725 11.703 1.00 29.52 261 LEU B C 1
ATOM 2832 O O . LEU B 1 170 ? 5.446 35.595 11.255 1.00 27.87 261 LEU B O 1
ATOM 2837 N N . LYS B 1 171 ? 4.010 37.284 11.695 1.00 27.95 262 LYS B N 1
ATOM 2838 C CA . LYS B 1 171 ? 2.896 36.734 10.933 1.00 27.16 262 LYS B CA 1
ATOM 2839 C C . LYS B 1 171 ? 2.467 37.804 9.945 1.00 26.29 262 LYS B C 1
ATOM 2840 O O . LYS B 1 171 ? 2.081 38.907 10.355 1.00 26.08 262 LYS B O 1
ATOM 2846 N N . LEU B 1 172 ? 2.542 37.478 8.650 1.00 24.36 263 LEU B N 1
ATOM 2847 C CA . LEU B 1 172 ? 2.533 38.479 7.591 1.00 24.04 263 LEU B CA 1
ATOM 2848 C C . LEU B 1 172 ? 1.553 38.157 6.475 1.00 23.23 263 LEU B C 1
ATOM 2849 O O . LEU B 1 172 ? 1.424 37.011 6.070 1.00 22.49 263 LEU B O 1
ATOM 2854 N N . SER B 1 173 ? 0.884 39.185 5.987 1.00 23.05 264 SER B N 1
ATOM 2855 C CA . SER B 1 173 ? -0.019 39.080 4.845 1.00 24.14 264 SER B CA 1
ATOM 2856 C C . SER B 1 173 ? 0.692 39.692 3.642 1.00 23.83 264 SER B C 1
ATOM 2857 O O . SER B 1 173 ? 1.423 40.679 3.809 1.00 24.77 264 SER B O 1
ATOM 2860 N N . LEU B 1 174 ? 0.506 39.101 2.453 1.00 23.20 265 LEU B N 1
ATOM 2861 C CA . LEU B 1 174 ? 1.183 39.566 1.230 1.00 23.68 265 LEU B CA 1
ATOM 2862 C C . LEU B 1 174 ? 0.237 40.081 0.160 1.00 23.76 265 LEU B C 1
ATOM 2863 O O . LEU B 1 174 ? 0.678 40.498 -0.912 1.00 24.58 265 LEU B O 1
ATOM 2868 N N . SER B 1 175 ? -1.062 40.027 0.417 1.00 23.01 266 SER B N 1
ATOM 2869 C CA . SER B 1 175 ? -2.045 40.351 -0.601 1.00 22.82 266 SER B CA 1
ATOM 2870 C C . SER B 1 175 ? -3.388 40.598 0.068 1.00 22.78 266 SER B C 1
ATOM 2871 O O . SER B 1 175 ? -3.666 40.005 1.123 1.00 22.10 266 SER B O 1
ATOM 2874 N N . PRO B 1 176 ? -4.257 41.433 -0.545 1.00 22.73 267 PRO B N 1
ATOM 2875 C CA . PRO B 1 176 ? -5.612 41.525 0.027 1.00 22.37 267 PRO B CA 1
ATOM 2876 C C . PRO B 1 176 ? -6.495 40.297 -0.272 1.00 22.50 267 PRO B C 1
ATOM 2877 O O . PRO B 1 176 ? -7.608 40.155 0.292 1.00 21.98 267 PRO B O 1
ATOM 2881 N N . LEU B 1 177 ? -6.011 39.413 -1.156 1.00 20.42 268 LEU B N 1
ATOM 2882 C CA . LEU B 1 177 ? -6.735 38.187 -1.473 1.00 20.39 268 LEU B CA 1
ATOM 2883 C C . LEU B 1 177 ? -6.036 36.978 -0.881 1.00 19.56 268 LEU B C 1
ATOM 2884 O O . LEU B 1 177 ? -4.836 37.018 -0.580 1.00 19.87 268 LEU B O 1
ATOM 2889 N N . SER B 1 178 ? -6.827 35.933 -0.698 1.00 18.89 269 SER B N 1
ATOM 2890 C CA . SER B 1 178 ? -6.369 34.634 -0.275 1.00 18.31 269 SER B CA 1
ATOM 2891 C C . SER B 1 178 ? -5.831 33.895 -1.517 1.00 16.90 269 SER B C 1
ATOM 2892 O O . SER B 1 178 ? -6.597 33.513 -2.429 1.00 14.92 269 SER B O 1
ATOM 2895 N N . LEU B 1 179 ? -4.509 33.702 -1.517 1.00 14.91 270 LEU B N 1
ATOM 2896 C CA . LEU B 1 179 ? -3.783 33.192 -2.660 1.00 14.82 270 LEU B CA 1
ATOM 2897 C C . LEU B 1 179 ? -3.391 31.719 -2.517 1.00 13.49 270 LEU B C 1
ATOM 2898 O O . LEU B 1 179 ? -3.426 31.159 -1.404 1.00 13.46 270 LEU B O 1
ATOM 2903 N N . LEU B 1 180 ? -3.067 31.098 -3.653 1.00 12.71 271 LEU B N 1
ATOM 2904 C CA . LEU B 1 180 ? -2.512 29.735 -3.678 1.00 13.18 271 LEU B CA 1
ATOM 2905 C C . LEU B 1 180 ? -1.174 29.795 -2.971 1.00 12.47 271 LEU B C 1
ATOM 2906 O O . LEU B 1 180 ? -0.506 30.830 -2.970 1.00 12.93 271 LEU B O 1
ATOM 2911 N N . ALA B 1 181 ? -0.768 28.669 -2.403 1.00 12.68 272 ALA B N 1
ATOM 2912 C CA . ALA B 1 181 ? 0.442 28.593 -1.612 1.00 12.50 272 ALA B CA 1
ATOM 2913 C C . ALA B 1 181 ? 1.667 29.041 -2.424 1.00 12.51 272 ALA B C 1
ATOM 2914 O O . ALA B 1 181 ? 2.514 29.789 -1.927 1.00 12.84 272 ALA B O 1
ATOM 2916 N N . GLU B 1 182 ? 1.743 28.590 -3.675 1.00 11.91 273 GLU B N 1
ATOM 2917 C CA . GLU B 1 182 ? 2.910 28.873 -4.525 1.00 12.12 273 GLU B CA 1
ATOM 2918 C C . GLU B 1 182 ? 2.934 30.347 -4.989 1.00 11.97 273 GLU B C 1
ATOM 2919 O O . GLU B 1 182 ? 3.993 30.856 -5.368 1.00 12.10 273 GLU B O 1
ATOM 2925 N N . GLN B 1 183 ? 1.768 31.011 -4.976 1.00 11.49 274 GLN B N 1
ATOM 2926 C CA . GLN B 1 183 ? 1.691 32.454 -5.263 1.00 11.93 274 GLN B CA 1
ATOM 2927 C C . GLN B 1 183 ? 2.366 33.216 -4.140 1.00 12.66 274 GLN B C 1
ATOM 2928 O O . GLN B 1 183 ? 3.112 34.167 -4.401 1.00 11.60 274 GLN B O 1
ATOM 2934 N N . CYS B 1 184 ? 2.113 32.796 -2.902 1.00 13.36 275 CYS B N 1
ATOM 2935 C CA . CYS B 1 184 ? 2.798 33.398 -1.740 1.00 13.86 275 CYS B CA 1
ATOM 2936 C C . CYS B 1 184 ? 4.313 33.224 -1.883 1.00 13.70 275 CYS B C 1
ATOM 2937 O O . CYS B 1 184 ? 5.080 34.141 -1.573 1.00 12.87 275 CYS B O 1
ATOM 2940 N N . VAL B 1 185 ? 4.738 32.049 -2.348 1.00 11.77 276 VAL B N 1
ATOM 2941 C CA . VAL B 1 185 ? 6.182 31.815 -2.603 1.00 11.94 276 VAL B CA 1
ATOM 2942 C C . VAL B 1 185 ? 6.725 32.895 -3.570 1.00 13.18 276 VAL B C 1
ATOM 2943 O O . VAL B 1 185 ? 7.739 33.564 -3.296 1.00 13.28 276 VAL B O 1
ATOM 2947 N N . VAL B 1 186 ? 6.033 33.062 -4.702 1.00 12.85 277 VAL B N 1
ATOM 2948 C CA . VAL B 1 186 ? 6.507 33.952 -5.762 1.00 12.57 277 VAL B CA 1
ATOM 2949 C C . VAL B 1 186 ? 6.544 35.385 -5.198 1.00 12.57 277 VAL B C 1
ATOM 2950 O O . VAL B 1 186 ? 7.523 36.135 -5.379 1.00 12.04 277 VAL B O 1
ATOM 2954 N N . ILE B 1 187 ? 5.479 35.756 -4.504 1.00 13.20 278 ILE B N 1
ATOM 2955 C CA . ILE B 1 187 ? 5.350 37.153 -4.024 1.00 14.90 278 ILE B CA 1
ATOM 2956 C C . ILE B 1 187 ? 6.415 37.443 -2.940 1.00 15.12 278 ILE B C 1
ATOM 2957 O O . ILE B 1 187 ? 7.015 38.540 -2.933 1.00 16.52 278 ILE B O 1
ATOM 2962 N N . ALA B 1 188 ? 6.638 36.479 -2.024 1.00 16.12 279 ALA B N 1
ATOM 2963 C CA . ALA B 1 188 ? 7.715 36.588 -1.015 1.00 16.30 279 ALA B CA 1
ATOM 2964 C C . ALA B 1 188 ? 9.095 36.822 -1.677 1.00 16.83 279 ALA B C 1
ATOM 2965 O O . ALA B 1 188 ? 9.850 37.732 -1.296 1.00 17.04 279 ALA B O 1
ATOM 2967 N N . HIS B 1 189 ? 9.420 35.982 -2.652 1.00 16.19 280 HIS B N 1
ATOM 2968 C CA . HIS B 1 189 ? 10.660 36.117 -3.425 1.00 15.69 280 HIS B CA 1
ATOM 2969 C C . HIS B 1 189 ? 10.740 37.494 -4.087 1.00 16.83 280 HIS B C 1
ATOM 2970 O O . HIS B 1 189 ? 11.815 38.096 -4.112 1.00 17.13 280 HIS B O 1
ATOM 2977 N N . HIS B 1 190 ? 9.620 37.972 -4.629 1.00 15.65 281 HIS B N 1
ATOM 2978 C CA . HIS B 1 190 ? 9.579 39.286 -5.286 1.00 18.49 281 HIS B CA 1
ATOM 2979 C C . HIS B 1 190 ? 9.903 40.442 -4.326 1.00 19.36 281 HIS B C 1
ATOM 2980 O O . HIS B 1 190 ? 10.689 41.368 -4.659 1.00 19.45 281 HIS B O 1
ATOM 2987 N N . HIS B 1 191 ? 9.296 40.391 -3.151 1.00 20.66 282 HIS B N 1
ATOM 2988 C CA . HIS B 1 191 ? 9.594 41.366 -2.091 1.00 22.92 282 HIS B CA 1
ATOM 2989 C C . HIS B 1 191 ? 11.075 41.372 -1.757 1.00 22.48 282 HIS B C 1
ATOM 2990 O O . HIS B 1 191 ? 11.706 42.435 -1.714 1.00 22.96 282 HIS B O 1
ATOM 2997 N N . LEU B 1 192 ? 11.647 40.181 -1.554 1.00 21.01 283 LEU B N 1
ATOM 2998 C CA . LEU B 1 192 ? 13.072 40.063 -1.265 1.00 19.86 283 LEU B CA 1
ATOM 2999 C C . LEU B 1 192 ? 13.985 40.452 -2.415 1.00 20.50 283 LEU B C 1
ATOM 3000 O O . LEU B 1 192 ? 15.039 41.042 -2.165 1.00 20.45 283 LEU B O 1
ATOM 3005 N N . ASP B 1 193 ? 13.609 40.122 -3.654 1.00 20.38 284 ASP B N 1
ATOM 3006 C CA . ASP B 1 193 ? 14.436 40.485 -4.811 1.00 21.83 284 ASP B CA 1
ATOM 3007 C C . ASP B 1 193 ? 14.488 41.994 -4.966 1.00 23.28 284 ASP B C 1
ATOM 3008 O O . ASP B 1 193 ? 15.510 42.508 -5.392 1.00 23.27 284 ASP B O 1
ATOM 3013 N N . ARG B 1 194 ? 13.385 42.682 -4.661 1.00 25.49 285 ARG B N 1
ATOM 3014 C CA . ARG B 1 194 ? 13.346 44.155 -4.747 1.00 29.25 285 ARG B CA 1
ATOM 3015 C C . ARG B 1 194 ? 14.346 44.786 -3.782 1.00 30.55 285 ARG B C 1
ATOM 3016 O O . ARG B 1 194 ? 14.993 45.770 -4.121 1.00 31.31 285 ARG B O 1
ATOM 3024 N N . LEU B 1 195 ? 14.456 44.219 -2.585 1.00 31.79 286 LEU B N 1
ATOM 3025 C CA . LEU B 1 195 ? 15.389 44.688 -1.577 1.00 33.41 286 LEU B CA 1
ATOM 3026 C C . LEU B 1 195 ? 16.832 44.343 -1.926 1.00 34.23 286 LEU B C 1
ATOM 3027 O O . LEU B 1 195 ? 17.738 45.121 -1.643 1.00 33.63 286 LEU B O 1
ATOM 3032 N N . GLN B 1 196 ? 17.042 43.193 -2.561 1.00 35.00 287 GLN B N 1
ATOM 3033 C CA . GLN B 1 196 ? 18.391 42.694 -2.829 1.00 36.50 287 GLN B CA 1
ATOM 3034 C C . GLN B 1 196 ? 19.020 43.139 -4.159 1.00 37.41 287 GLN B C 1
ATOM 3035 O O . GLN B 1 196 ? 20.224 43.390 -4.203 1.00 37.24 287 GLN B O 1
ATOM 3041 N N . PHE B 1 197 ? 18.229 43.219 -5.232 1.00 38.67 288 PHE B N 1
ATOM 3042 C CA . PHE B 1 197 ? 18.784 43.345 -6.593 1.00 40.01 288 PHE B CA 1
ATOM 3043 C C . PHE B 1 197 ? 18.389 44.602 -7.340 1.00 40.64 288 PHE B C 1
ATOM 3044 O O . PHE B 1 197 ? 17.665 45.468 -6.857 1.00 41.28 288 PHE B O 1
#

Foldseek 3Di:
DAEEEEEEQQAAELAADDLVCCCVRSHNLLVLQLVLLLFDDPVGGDQRYKYKYFHNHDDDDTKIKIAGNNWDPPADSDSSRSSVLVNQQSHDDEEQDWDDSDIRMTMYRDHLLRVLVVVLVQAAEEEEDQPWAAPVPDDHDPGYYYYFYAPVTDDPVSVVSRVVRHPGYHYHDNDDDHRSVVSNSVVVVVVVVPD/DAEEEEEEQQAAELAADDLVCCCVRSNVLLVLLQVLLLFDDDVGGDQRYKYKYFHNHDDDDTKIKIAHNVFDDDAHSDSSRSSVLVNQQSHDDEEADWDDSDTRMTMYRDHLLRVLVVVLVPAQEEEEDLPWAAPVPDDDDPGYYYYFYAPVTDDPVSVVSSVVRHPGYYYHDNDDDGRNVCSNSVVVVVVVVPD

Secondary structure (DSSP, 8-state):
--EEEEEEESS--SS---TT-TTTTTSHHHHHHHHHHHHEETTEE-TTEEEEEEE--SSS--EEEEEETTT--S--SSHHHHHHHHHHHHHS---SS-EEEETTEEEE---HHHHHHHHHHHSEEEEEEEEEEEGGGSPPPSSEEEEEE-TT---HHHHHHHHTT-SEEEE--SS---HHHHHHHHHHHHHHHH-/--EEEEEEESS--SS---TT-TTTTTSHHHHHHHHHHHHEETTEE-TTEEEEEEE--SSS--EEEEEETTT--S--SSHHHHHHHHHHHHHS---SS-EEEETTEEEE---HHHHHHHHHTTSEEEEEEEEEEEGGGS---SSEEEEEE-TT---HHHHHHHHTT-SEEEE--SS---HHHHHHHHHHHHHHHH-

CATH classification: 3.40.1280.10

Solvent-accessible surface area: 15296 Å² total; per-residue (Å²): 96,44,7,0,0,0,0,0,0,34,99,0,65,0,92,57,13,70,40,81,67,13,40,45,3,13,57,0,0,6,0,0,9,0,0,0,4,0,0,12,10,55,147,24,34,18,183,48,2,15,0,10,0,0,0,46,2,83,79,40,64,40,9,0,0,8,0,55,3,88,71,13,138,136,15,46,20,7,5,99,47,0,0,18,14,0,64,132,0,3,65,35,140,21,41,101,88,60,97,128,32,34,25,0,1,37,0,0,63,20,11,17,108,69,0,0,83,53,2,40,144,94,8,30,3,0,5,12,70,99,100,14,72,35,6,88,106,26,164,17,30,99,39,1,0,0,0,6,14,10,61,124,31,20,70,145,100,21,29,124,12,0,86,148,87,19,71,56,70,0,12,9,9,55,34,18,23,24,11,1,5,23,0,6,1,0,4,10,47,13,1,88,134,89,133,102,50,7,0,0,0,0,0,1,36,101,0,68,0,82,65,16,60,44,68,75,14,44,41,2,13,60,0,0,6,0,0,9,0,0,1,4,0,0,11,30,49,168,28,46,20,163,51,2,12,0,14,0,0,0,48,2,76,85,31,66,45,6,0,0,10,2,41,2,65,65,18,197,197,26,38,16,9,5,75,50,1,0,16,22,1,65,127,0,3,69,35,141,20,38,132,79,71,93,124,30,53,34,1,0,37,0,0,76,12,12,17,78,65,1,0,101,68,6,50,156,89,6,27,2,0,6,13,65,98,99,17,83,44,5,77,123,28,158,24,28,105,40,2,0,0,0,6,12,15,71,101,28,21,69,130,117,22,27,109,24,0,78,145,66,23,67,52,61,0,10,9,8,64,34,38,21,22,9,1,6,21,0,6,2,0,4,15,37,18,1,92,138,92,137

Sequence (390 aa):
AVRGFLIVGNKAFTQPFSLNDLPGAGRMDVLCRCTSQALFISHGIRRDVEVYLLLLGPPSPPKSILIKGDEVRRMSPDERNVAGHIKKALAVECGKSWKKVHSGVYVSRKGLEELIEELSEKYSIIYLKEDGVDISNAQLPPNPLFVIGDHEGLTEEQEKVVERYAALKLSLSPLSLLAEQCVVIAHHHLDRLQFAVRGFLIVGNKAFTQPFSLNDLPGAGRMDVLCRCTSQALFISHGIRRDVEVYLLLLGPPSPPKSILIKGDEVRRMSPDERNVAGHIKKALAVECGKSWKKVHSGVYVSRKGLEELIEELSEKYSIIYLKEDGVDISNAQLPPNPLFVIGDHEGLTEEQEKVVERYAALKLSLSPLSLLAEQCVVIAHHHLDRLQF

B-factor: mean 21.1, std 8.17, range [8.53, 55.26]

InterPro domains:
  IPR007158 tRNA (pseudouridine(54)-N(1))-methyltransferase, TrmY [MF_00587] (95-287)
  IPR007158 tRNA (pseudouridine(54)-N(1))-methyltransferase, TrmY [PF04013] (95-288)
  IPR007158 tRNA (pseudouridine(54)-N(1))-methyltransferase, TrmY [PTHR40703] (96-286)
  IPR007158 tRNA (pseudouridine(54)-N(1))-methyltransferase, TrmY [cd18087] (96-285)
  IPR029026 tRNA (guanine-N1-)-methyltransferase, N-terminal [G3DSA:3.40.1280.10] (93-288)
  IPR029028 Alpha/beta knot methyltransferases [SSF75217] (96-286)